Protein AF-0000000072281681 (afdb_homodimer)

Organism: Entamoeba histolytica (strain ATCC 30459 / HM-1:IMSS / ABRM) (NCBI:txid294381)

Structure (mmCIF, N/CA/C/O backbone):
data_AF-0000000072281681-model_v1
#
loop_
_entity.id
_entity.type
_entity.pdbx_description
1 polymer 'Uncharacterized protein'
#
loop_
_atom_site.group_PDB
_atom_site.id
_atom_site.type_symbol
_atom_site.label_atom_id
_atom_site.label_alt_id
_atom_site.label_comp_id
_atom_site.label_asym_id
_atom_site.label_entity_id
_atom_site.label_seq_id
_atom_site.pdbx_PDB_ins_code
_atom_site.Cartn_x
_atom_site.Cartn_y
_atom_site.Cartn_z
_atom_site.occupancy
_atom_site.B_iso_or_equiv
_atom_site.auth_seq_id
_atom_site.auth_comp_id
_atom_site.auth_asym_id
_atom_site.auth_atom_id
_atom_site.pdbx_PDB_model_num
ATOM 1 N N . MET A 1 1 ? -38.056 28.755 30.701 1 53.97 1 MET A N 1
ATOM 2 C CA . MET A 1 1 ? -36.843 28.149 30.158 1 53.97 1 MET A CA 1
ATOM 3 C C . MET A 1 1 ? -35.98 29.194 29.458 1 53.97 1 MET A C 1
ATOM 5 O O . MET A 1 1 ? -36.467 29.935 28.602 1 53.97 1 MET A O 1
ATOM 9 N N . SER A 1 2 ? -34.643 29.294 29.853 1 60.48 2 SER A N 1
ATOM 10 C CA . SER A 1 2 ? -33.781 30.3 29.242 1 60.48 2 SER A CA 1
ATOM 11 C C . SER A 1 2 ? -33.403 29.913 27.817 1 60.48 2 SER A C 1
ATOM 13 O O . SER A 1 2 ? -33.487 28.741 27.443 1 60.48 2 SER A O 1
ATOM 15 N N . PHE A 1 3 ? -32.97 30.815 26.98 1 60.77 3 PHE A N 1
ATOM 16 C CA . PHE A 1 3 ? -32.503 30.682 25.606 1 60.77 3 PHE A CA 1
ATOM 17 C C . PHE A 1 3 ? -31.383 29.653 25.512 1 60.77 3 PHE A C 1
ATOM 19 O O . PHE A 1 3 ? -31.341 28.857 24.572 1 60.77 3 PHE A O 1
ATOM 26 N N . ASN A 1 4 ? -30.466 29.586 26.37 1 61.9 4 ASN A N 1
ATOM 27 C CA . ASN A 1 4 ? -29.335 28.664 26.394 1 61.9 4 ASN A CA 1
ATOM 28 C C . ASN A 1 4 ? -29.792 27.223 26.606 1 61.9 4 ASN A C 1
ATOM 30 O O . ASN A 1 4 ? -29.256 26.3 25.989 1 61.9 4 ASN A O 1
ATOM 34 N N . GLU A 1 5 ? -30.697 27.082 27.405 1 61.03 5 GLU A N 1
ATOM 35 C CA . GLU A 1 5 ? -31.19 25.739 27.697 1 61.03 5 GLU A CA 1
ATOM 36 C C . GLU A 1 5 ? -31.884 25.13 26.482 1 61.03 5 GLU A C 1
ATOM 38 O O . GLU A 1 5 ? -31.768 23.928 26.232 1 61.03 5 GLU A O 1
ATOM 43 N N . ARG A 1 6 ? -32.44 25.981 25.774 1 68.68 6 ARG A N 1
ATOM 44 C CA . ARG A 1 6 ? -33.13 25.537 24.567 1 68.68 6 ARG A CA 1
ATOM 45 C C . ARG A 1 6 ? -32.134 25.154 23.477 1 68.68 6 ARG A C 1
ATOM 47 O O . ARG A 1 6 ? -32.337 24.17 22.761 1 68.68 6 ARG A O 1
ATOM 54 N N . SER A 1 7 ? -31.04 25.852 23.335 1 65.95 7 SER A N 1
ATOM 55 C CA . SER A 1 7 ? -30.001 25.554 22.355 1 65.95 7 SER A CA 1
ATOM 56 C C . SER A 1 7 ? -29.289 24.247 22.686 1 65.95 7 SER A C 1
ATOM 58 O O . SER A 1 7 ? -29.027 23.434 21.796 1 65.95 7 SER A O 1
ATOM 60 N N . GLU A 1 8 ? -29.011 24.042 23.873 1 62.74 8 GLU A N 1
ATOM 61 C CA . GLU A 1 8 ? -28.334 22.825 24.31 1 62.74 8 GLU A CA 1
ATOM 62 C C . GLU A 1 8 ? -29.225 21.6 24.122 1 62.74 8 GLU A C 1
ATOM 64 O O . GLU A 1 8 ? -28.743 20.526 23.758 1 62.74 8 GLU A O 1
ATOM 69 N N . LYS A 1 9 ? -30.465 21.848 24.416 1 68.47 9 LYS A N 1
ATOM 70 C CA . LYS A 1 9 ? -31.417 20.756 24.232 1 68.47 9 LYS A CA 1
ATOM 71 C C . LYS A 1 9 ? -31.559 20.394 22.756 1 68.47 9 LYS A C 1
ATOM 73 O O . LYS A 1 9 ? -31.627 19.214 22.405 1 68.47 9 LYS A O 1
ATOM 78 N N . LYS A 1 10 ? -31.551 21.273 21.887 1 70.91 10 LYS A N 1
ATOM 79 C CA . LYS A 1 10 ? -31.66 21.018 20.453 1 70.91 10 LYS A CA 1
ATOM 80 C C . LYS A 1 10 ? -30.421 20.298 19.928 1 70.91 10 LYS A C 1
ATOM 82 O O . LYS A 1 10 ? -30.529 19.384 19.107 1 70.91 10 LYS A O 1
ATOM 87 N N . GLU A 1 11 ? -29.305 20.639 20.34 1 67.68 11 GLU A N 1
ATOM 88 C CA . GLU A 1 11 ? -28.061 19.991 19.937 1 67.68 11 GLU A CA 1
ATOM 89 C C . GLU A 1 11 ? -28.011 18.544 20.419 1 67.68 11 GLU A C 1
ATOM 91 O O . GLU A 1 11 ? -27.53 17.663 19.704 1 67.68 11 GLU A O 1
ATOM 96 N N . SER A 1 12 ? -28.513 18.319 21.601 1 69.55 12 SER A N 1
ATOM 97 C CA . SER A 1 12 ? -28.557 16.967 22.147 1 69.55 12 SER A CA 1
ATOM 98 C C . SER A 1 12 ? -29.547 16.094 21.383 1 69.55 12 SER A C 1
ATOM 100 O O . SER A 1 12 ? -29.268 14.926 21.105 1 69.55 12 SER A O 1
ATOM 102 N N . GLU A 1 13 ? -30.705 16.691 21.084 1 68.13 13 GLU A N 1
ATOM 103 C CA . GLU A 1 13 ? -31.719 15.968 20.323 1 68.13 13 GLU A CA 1
ATOM 104 C C . GLU A 1 13 ? -31.225 15.643 18.916 1 68.13 13 GLU A C 1
ATOM 106 O O . GLU A 1 13 ? -31.459 14.544 18.409 1 68.13 13 GLU A O 1
ATOM 111 N N . GLU A 1 14 ? -30.612 16.553 18.386 1 67.42 14 GLU A N 1
ATOM 112 C CA . GLU A 1 14 ? -30.041 16.332 17.061 1 67.42 14 GLU A CA 1
ATOM 113 C C . GLU A 1 14 ? -28.988 15.228 17.09 1 67.42 14 GLU A C 1
ATOM 115 O O . GLU A 1 14 ? -28.928 14.396 16.183 1 67.42 14 GLU A O 1
ATOM 120 N N . LYS A 1 15 ? -28.213 15.153 18.056 1 70.89 15 LYS A N 1
ATOM 121 C CA . LYS A 1 15 ? -27.208 14.106 18.212 1 70.89 15 LYS A CA 1
ATOM 122 C C . LYS A 1 15 ? -27.862 12.748 18.452 1 70.89 15 LYS A C 1
ATOM 124 O O . LYS A 1 15 ? -27.406 11.731 17.925 1 70.89 15 LYS A O 1
ATOM 129 N N . GLU A 1 16 ? -28.842 12.804 19.263 1 68.55 16 GLU A N 1
ATOM 130 C CA . GLU A 1 16 ? -29.569 11.566 19.527 1 68.55 16 GLU A CA 1
ATOM 131 C C . GLU A 1 16 ? -30.233 11.034 18.26 1 68.55 16 GLU A C 1
ATOM 133 O O . GLU A 1 16 ? -30.246 9.825 18.02 1 68.55 16 GLU A O 1
ATOM 138 N N . ASP A 1 17 ? -30.727 11.876 17.44 1 65.53 17 ASP A N 1
ATOM 139 C CA . ASP A 1 17 ? -31.348 11.489 16.177 1 65.53 17 ASP A CA 1
ATOM 140 C C . ASP A 1 17 ? -30.321 10.879 15.225 1 65.53 17 ASP A C 1
ATOM 142 O O . ASP A 1 17 ? -30.599 9.877 14.563 1 65.53 17 ASP A O 1
ATOM 146 N N . ILE A 1 18 ? -29.282 11.392 15.252 1 68.67 18 ILE A N 1
ATOM 147 C CA . ILE A 1 18 ? -28.21 10.898 14.395 1 68.67 18 ILE A CA 1
ATOM 148 C C . ILE A 1 18 ? -27.779 9.508 14.858 1 68.67 18 ILE A C 1
ATOM 150 O O . ILE A 1 18 ? -27.565 8.613 14.037 1 68.67 18 ILE A O 1
ATOM 154 N N . ILE A 1 19 ? -27.736 9.341 16.129 1 69.35 19 ILE A N 1
ATOM 155 C CA . ILE A 1 19 ? -27.348 8.051 16.689 1 69.35 19 ILE A CA 1
ATOM 156 C C . ILE A 1 19 ? -28.41 7.005 16.36 1 69.35 19 ILE A C 1
ATOM 158 O O . ILE A 1 19 ? -28.084 5.878 15.979 1 69.35 19 ILE A O 1
ATOM 162 N N . ASN A 1 20 ? -29.68 7.364 16.488 1 69.51 20 ASN A N 1
ATOM 163 C CA . ASN A 1 20 ? -30.779 6.45 16.197 1 69.51 20 ASN A CA 1
ATOM 164 C C . ASN A 1 20 ? -30.821 6.075 14.719 1 69.51 20 ASN A C 1
ATOM 166 O O . ASN A 1 20 ? -31.067 4.918 14.374 1 69.51 20 ASN A O 1
ATOM 170 N N . GLU A 1 21 ? -30.635 7.055 13.897 1 67.38 21 GLU A N 1
ATOM 171 C CA . GLU A 1 21 ? -30.597 6.792 12.462 1 67.38 21 GLU A CA 1
ATOM 172 C C . GLU A 1 21 ? -29.464 5.833 12.106 1 67.38 21 GLU A C 1
ATOM 174 O O . GLU A 1 21 ? -29.654 4.906 11.315 1 67.38 21 GLU A O 1
ATOM 179 N N . ASN A 1 22 ? -28.427 5.935 12.758 1 74.09 22 ASN A N 1
ATOM 180 C CA . ASN A 1 22 ? -27.278 5.068 12.519 1 74.09 22 ASN A CA 1
ATOM 181 C C . ASN A 1 22 ? -27.542 3.643 12.997 1 74.09 22 ASN A C 1
ATOM 183 O O . ASN A 1 22 ? -27.098 2.681 12.369 1 74.09 22 ASN A O 1
ATOM 187 N N . LEU A 1 23 ? -28.285 3.56 14.065 1 78.02 23 LEU A N 1
ATOM 188 C CA . LEU A 1 23 ? -28.629 2.248 14.603 1 78.02 23 LEU A CA 1
ATOM 189 C C . LEU A 1 23 ? -29.576 1.507 13.664 1 78.02 23 LEU A C 1
ATOM 191 O O . LEU A 1 23 ? -29.446 0.296 13.474 1 78.02 23 LEU A O 1
ATOM 195 N N . GLN A 1 24 ? -30.426 2.289 13.151 1 82.98 24 GLN A N 1
ATOM 196 C CA . GLN A 1 24 ? -31.378 1.677 12.231 1 82.98 24 GLN A CA 1
ATOM 197 C C . GLN A 1 24 ? -30.687 1.207 10.955 1 82.98 24 GLN A C 1
ATOM 199 O O . GLN A 1 24 ? -30.963 0.113 10.459 1 82.98 24 GLN A O 1
ATOM 204 N N . GLU A 1 25 ? -29.806 2.008 10.447 1 85.37 25 GLU A N 1
ATOM 205 C CA . GLU A 1 25 ? -29.058 1.61 9.258 1 85.37 25 GLU A CA 1
ATOM 206 C C . GLU A 1 25 ? -28.223 0.361 9.523 1 85.37 25 GLU A C 1
ATOM 208 O O . GLU A 1 25 ? -28.141 -0.529 8.674 1 85.37 25 GLU A O 1
ATOM 213 N N . GLU A 1 26 ? -27.683 0.352 10.734 1 86.54 26 GLU A N 1
ATOM 214 C CA . GLU A 1 26 ? -26.867 -0.797 11.114 1 86.54 26 GLU A CA 1
ATOM 215 C C . GLU A 1 26 ? -27.708 -2.068 11.199 1 86.54 26 GLU A C 1
ATOM 217 O O . GLU A 1 26 ? -27.269 -3.138 10.773 1 86.54 26 GLU A O 1
ATOM 222 N N . GLU A 1 27 ? -28.897 -1.89 11.691 1 87.96 27 GLU A N 1
ATOM 223 C CA . GLU A 1 27 ? -29.789 -3.04 11.806 1 87.96 27 GLU A CA 1
ATOM 224 C C . GLU A 1 27 ? -30.201 -3.559 10.431 1 87.96 27 GLU A C 1
ATOM 226 O O . GLU A 1 27 ? -30.237 -4.77 10.204 1 87.96 27 GLU A O 1
ATOM 231 N N . VAL A 1 28 ? -30.538 -2.654 9.636 1 89.75 28 VAL A N 1
ATOM 232 C CA . VAL A 1 28 ? -30.934 -3.033 8.283 1 89.75 28 VAL A CA 1
ATOM 233 C C . VAL A 1 28 ? -29.77 -3.728 7.58 1 89.75 28 VAL A C 1
ATOM 235 O O . VAL A 1 28 ? -29.955 -4.763 6.936 1 89.75 28 VAL A O 1
ATOM 238 N N . TYR A 1 29 ? -28.676 -3.148 7.668 1 91.25 29 TYR A N 1
ATOM 239 C CA . TYR A 1 29 ? -27.471 -3.715 7.074 1 91.25 29 TYR A CA 1
ATOM 240 C C . TYR A 1 29 ? -27.207 -5.118 7.609 1 91.25 29 TYR A C 1
ATOM 242 O O . TYR A 1 29 ? -26.955 -6.046 6.837 1 91.25 29 TYR A O 1
ATOM 250 N N . GLN A 1 30 ? -27.287 -5.28 8.91 1 91.05 30 GLN A N 1
ATOM 251 C CA . GLN A 1 30 ? -27.028 -6.576 9.527 1 91.05 30 GLN A CA 1
ATOM 252 C C . GLN A 1 30 ? -28.056 -7.612 9.082 1 91.05 30 GLN A C 1
ATOM 254 O O . GLN A 1 30 ? -27.717 -8.777 8.863 1 91.05 30 GLN A O 1
ATOM 259 N N . LEU A 1 31 ? -29.239 -7.198 8.956 1 93.29 31 LEU A N 1
ATOM 260 C CA . LEU A 1 31 ? -30.294 -8.1 8.509 1 93.29 31 LEU A CA 1
ATOM 261 C C . LEU A 1 31 ? -30.036 -8.573 7.082 1 93.29 31 LEU A C 1
ATOM 263 O O . LEU A 1 31 ? -30.253 -9.744 6.763 1 93.29 31 LEU A O 1
ATOM 267 N N . LEU A 1 32 ? -29.614 -7.693 6.31 1 93.37 32 LEU A N 1
ATOM 268 C CA . LEU A 1 32 ? -29.301 -8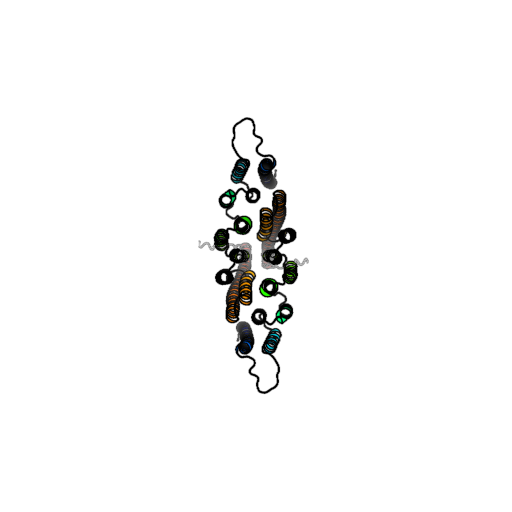.03 4.926 1 93.37 32 LEU A CA 1
ATOM 269 C C . LEU A 1 32 ? -28.184 -9.066 4.857 1 93.37 32 LEU A C 1
ATOM 271 O O . LEU A 1 32 ? -28.306 -10.069 4.151 1 93.37 32 LEU A O 1
ATOM 275 N N . ILE A 1 33 ? -27.126 -8.834 5.633 1 92.46 33 ILE A N 1
ATOM 276 C CA . ILE A 1 33 ? -25.971 -9.725 5.649 1 92.46 33 ILE A CA 1
ATOM 277 C C . ILE A 1 33 ? -26.381 -11.093 6.188 1 92.46 33 ILE A C 1
ATOM 279 O O . ILE A 1 33 ? -25.989 -12.126 5.64 1 92.46 33 ILE A O 1
ATOM 283 N N . GLU A 1 34 ? -27.228 -11.092 7.151 1 92.65 34 GLU A N 1
ATOM 284 C CA . GLU A 1 34 ? -27.667 -12.349 7.751 1 92.65 34 GLU A CA 1
ATOM 285 C C . GLU A 1 34 ? -28.551 -13.139 6.791 1 92.65 34 GLU A C 1
ATOM 287 O O . GLU A 1 34 ? -28.47 -14.368 6.733 1 92.65 34 GLU A O 1
ATOM 292 N N . ASN A 1 35 ? -29.349 -12.479 6.149 1 92.77 35 ASN A N 1
ATOM 293 C CA . ASN A 1 35 ? -30.191 -13.145 5.161 1 92.77 35 ASN A CA 1
ATOM 294 C C . ASN A 1 35 ? -29.36 -13.748 4.032 1 92.77 35 ASN A C 1
ATOM 296 O O . ASN A 1 35 ? -29.605 -14.88 3.612 1 92.77 35 ASN A O 1
ATOM 300 N N . MET A 1 36 ? -28.417 -13.039 3.515 1 93.23 36 MET A N 1
ATOM 301 C CA . MET A 1 36 ? -27.544 -13.545 2.46 1 93.23 36 MET A CA 1
ATOM 302 C C . MET A 1 36 ? -26.77 -14.769 2.935 1 93.23 36 MET A C 1
ATOM 304 O O . MET A 1 36 ? -26.677 -15.768 2.219 1 93.23 36 MET A O 1
ATOM 308 N N . LYS A 1 37 ? -26.322 -14.676 4.141 1 93.2 37 LYS A N 1
ATOM 309 C CA . LYS A 1 37 ? -25.592 -15.798 4.724 1 93.2 37 LYS A CA 1
ATOM 310 C C . LYS A 1 37 ? -26.488 -17.026 4.86 1 93.2 37 LYS A C 1
ATOM 312 O O . LYS A 1 37 ? -26.06 -18.148 4.583 1 93.2 37 LYS A O 1
ATOM 317 N N . SER A 1 38 ? -27.62 -16.783 5.295 1 92.05 38 SER A N 1
ATOM 318 C CA . SER A 1 38 ? -28.576 -17.868 5.495 1 92.05 38 SER A CA 1
ATOM 319 C C . SER A 1 38 ? -28.886 -18.58 4.183 1 92.05 38 SER A C 1
ATOM 321 O O . SER A 1 38 ? -28.981 -19.808 4.144 1 92.05 38 SER A O 1
ATOM 323 N N . ILE A 1 39 ? -29.027 -17.849 3.22 1 92.25 39 ILE A N 1
ATOM 324 C CA . ILE A 1 39 ? -29.306 -18.427 1.91 1 92.25 39 ILE A CA 1
ATOM 325 C C . ILE A 1 39 ? -28.082 -19.193 1.413 1 92.25 39 ILE A C 1
ATOM 327 O O . ILE A 1 39 ? -28.213 -20.259 0.807 1 92.25 39 ILE A O 1
ATOM 331 N N . ASP A 1 40 ? -26.898 -18.676 1.619 1 88.4 40 ASP A N 1
ATOM 332 C CA . ASP A 1 40 ? -25.651 -19.312 1.204 1 88.4 40 ASP A CA 1
ATOM 333 C C . ASP A 1 40 ? -25.469 -20.664 1.891 1 88.4 40 ASP A C 1
ATOM 335 O O . ASP A 1 40 ? -25.082 -21.644 1.251 1 88.4 40 ASP A O 1
ATOM 339 N N . ILE A 1 41 ? -25.822 -20.726 3.203 1 85.59 41 ILE A N 1
ATOM 340 C CA . ILE A 1 41 ? -25.593 -21.925 4.002 1 85.59 41 ILE A CA 1
ATOM 341 C C . ILE A 1 41 ? -26.727 -22.922 3.773 1 85.59 41 ILE A C 1
ATOM 343 O O . ILE A 1 41 ? -26.482 -24.114 3.574 1 85.59 41 ILE A O 1
ATOM 347 N N . ASN A 1 42 ? -27.966 -22.452 3.78 1 84.49 42 ASN A N 1
ATOM 348 C CA . ASN A 1 42 ? -29.123 -23.34 3.826 1 84.49 42 ASN A CA 1
ATOM 349 C C . ASN A 1 42 ? -29.823 -23.42 2.473 1 84.49 42 ASN A C 1
ATOM 351 O O . ASN A 1 42 ? -30.676 -24.284 2.26 1 84.49 42 ASN A O 1
ATOM 355 N N . GLY A 1 43 ? -29.463 -22.703 1.549 1 82.71 43 GLY A N 1
ATOM 356 C CA . GLY A 1 43 ? -30.247 -22.599 0.328 1 82.71 43 GLY A CA 1
ATOM 357 C C . GLY A 1 43 ? -31.523 -21.798 0.504 1 82.71 43 GLY A C 1
ATOM 358 O O . GLY A 1 43 ? -31.737 -21.183 1.551 1 82.71 43 GLY A O 1
ATOM 359 N N . ILE A 1 44 ? -32.191 -21.63 -0.572 1 75.1 44 ILE A N 1
ATOM 360 C CA . ILE A 1 44 ? -33.424 -20.851 -0.529 1 75.1 44 ILE A CA 1
ATOM 361 C C . ILE A 1 44 ? -34.555 -21.708 0.034 1 75.1 44 ILE A C 1
ATOM 363 O O . ILE A 1 44 ? -34.764 -22.841 -0.406 1 75.1 44 ILE A O 1
ATOM 367 N N . GLU A 1 45 ? -35.098 -21.578 1.188 1 66.24 45 GLU A N 1
ATOM 368 C CA . GLU A 1 45 ? -36.258 -22.305 1.694 1 66.24 45 GLU A CA 1
ATOM 369 C C . GLU A 1 45 ? -37.491 -22.043 0.835 1 66.24 45 GLU A C 1
ATOM 371 O O . GLU A 1 45 ? -37.842 -20.89 0.578 1 66.24 45 GLU A O 1
ATOM 376 N N . GLN A 1 46 ? -37.613 -22.709 -0.282 1 56.39 46 GLN A N 1
ATOM 377 C CA . GLN A 1 46 ? -38.733 -22.5 -1.194 1 56.39 46 GLN A CA 1
ATOM 378 C C . GLN A 1 46 ? -40.065 -22.773 -0.502 1 56.39 46 GLN A C 1
ATOM 380 O O . GLN A 1 46 ? -40.246 -23.825 0.115 1 56.39 46 GLN A O 1
ATOM 385 N N . GLU A 1 47 ? -40.633 -21.879 0.058 1 46.07 47 GLU A N 1
ATOM 386 C CA . GLU A 1 47 ? -42.045 -22.251 0.076 1 46.07 47 GLU A CA 1
ATOM 387 C C . GLU A 1 47 ? -42.501 -22.752 -1.291 1 46.07 47 GLU A C 1
ATOM 389 O O . GLU A 1 47 ? -41.87 -22.458 -2.308 1 46.07 47 GLU A O 1
ATOM 394 N N . GLU A 1 48 ? -43.648 -23.618 -1.329 1 44.62 48 GLU A N 1
ATOM 395 C CA . GLU A 1 48 ? -44.28 -24.247 -2.484 1 44.62 48 GLU A CA 1
ATOM 396 C C . GLU A 1 48 ? -44.209 -23.344 -3.712 1 44.62 48 GLU A C 1
ATOM 398 O O . GLU A 1 48 ? -44.711 -23.699 -4.781 1 44.62 48 GLU A O 1
ATOM 403 N N . THR A 1 49 ? -44.159 -21.982 -3.588 1 41.24 49 THR A N 1
ATOM 404 C CA . THR A 1 49 ? -44.343 -21.278 -4.852 1 41.24 49 THR A CA 1
ATOM 405 C C . THR A 1 49 ? -43.066 -21.323 -5.686 1 41.24 49 THR A C 1
ATOM 407 O O . THR A 1 49 ? -41.96 -21.298 -5.141 1 41.24 49 THR A O 1
ATOM 410 N N . ILE A 1 50 ? -43.096 -21.521 -7.054 1 44.8 50 ILE A N 1
ATOM 411 C CA . ILE A 1 50 ? -42.285 -21.752 -8.244 1 44.8 50 ILE A CA 1
ATOM 412 C C . ILE A 1 50 ? -41.102 -20.787 -8.259 1 44.8 50 ILE A C 1
ATOM 414 O O . ILE A 1 50 ? -40.657 -20.357 -9.325 1 44.8 50 ILE A O 1
ATOM 418 N N . SER A 1 51 ? -40.83 -20.1 -7.244 1 51.69 51 SER A N 1
ATOM 419 C CA . SER A 1 51 ? -39.82 -19.141 -7.68 1 51.69 51 SER A CA 1
ATOM 420 C C . SER A 1 51 ? -38.48 -19.824 -7.929 1 51.69 51 SER A C 1
ATOM 422 O O . SER A 1 51 ? -37.96 -20.52 -7.055 1 51.69 51 SER A O 1
ATOM 424 N N . SER A 1 52 ? -38.174 -20.229 -9.196 1 65.56 52 SER A N 1
ATOM 425 C CA . SER A 1 52 ? -37.039 -20.842 -9.878 1 65.56 52 SER A CA 1
ATOM 426 C C . SER A 1 52 ? -35.75 -20.075 -9.606 1 65.56 52 SER A C 1
ATOM 428 O O . SER A 1 52 ? -34.747 -20.27 -10.296 1 65.56 52 SER A O 1
ATOM 430 N N . GLN A 1 53 ? -35.705 -19.286 -8.501 1 80.72 53 GLN A N 1
ATOM 431 C CA . GLN A 1 53 ? -34.475 -18.518 -8.331 1 80.72 53 GLN A CA 1
ATOM 432 C C . GLN A 1 53 ? -33.402 -19.348 -7.632 1 80.72 53 GLN A C 1
ATOM 434 O O . GLN A 1 53 ? -33.689 -20.057 -6.666 1 80.72 53 GLN A O 1
ATOM 439 N N . THR A 1 54 ? -32.274 -19.382 -8.154 1 90.14 54 THR A N 1
ATOM 440 C CA . THR A 1 54 ? -31.129 -20.038 -7.533 1 90.14 54 THR A CA 1
ATOM 441 C C . THR A 1 54 ? -30.62 -19.227 -6.345 1 90.14 54 THR A C 1
ATOM 443 O O . THR A 1 54 ? -30.913 -18.035 -6.228 1 90.14 54 THR A O 1
ATOM 446 N N . PRO A 1 55 ? -29.937 -19.85 -5.39 1 92.89 55 PRO A N 1
ATOM 447 C CA . PRO A 1 55 ? -29.342 -19.109 -4.276 1 92.89 55 PRO A CA 1
ATOM 448 C C . PRO A 1 55 ? -28.513 -17.912 -4.738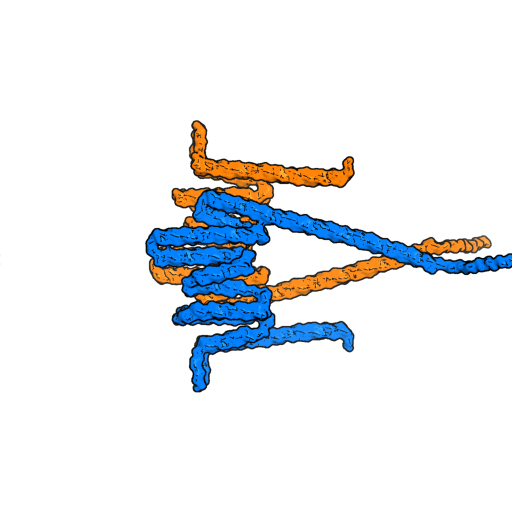 1 92.89 55 PRO A C 1
ATOM 450 O O . PRO A 1 55 ? -28.579 -16.84 -4.132 1 92.89 55 PRO A O 1
ATOM 453 N N . LYS A 1 56 ? -27.828 -18.053 -5.784 1 94.75 56 LYS A N 1
ATOM 454 C CA . LYS A 1 56 ? -27.017 -16.963 -6.319 1 94.75 56 LYS A CA 1
ATOM 455 C C . LYS A 1 56 ? -27.889 -15.778 -6.727 1 94.75 56 LYS A C 1
ATOM 457 O O . LYS A 1 56 ? -27.556 -14.627 -6.439 1 94.75 56 LYS A O 1
ATOM 462 N N . GLU A 1 57 ? -29.006 -16.062 -7.341 1 93.89 57 GLU A N 1
ATOM 463 C CA . GLU A 1 57 ? -29.928 -15.012 -7.764 1 93.89 57 GLU A CA 1
ATOM 464 C C . GLU A 1 57 ? -30.562 -14.318 -6.562 1 93.89 57 GLU A C 1
ATOM 466 O O . GLU A 1 57 ? -30.718 -13.095 -6.556 1 93.89 57 GLU A O 1
ATOM 471 N N . ALA A 1 58 ? -30.914 -15.057 -5.628 1 93.74 58 ALA A N 1
ATOM 472 C CA . ALA A 1 58 ? -31.526 -14.496 -4.426 1 93.74 58 ALA A CA 1
ATOM 473 C C . ALA A 1 58 ? -30.546 -13.595 -3.681 1 93.74 58 ALA A C 1
ATOM 475 O O . ALA A 1 58 ? -30.922 -12.527 -3.193 1 93.74 58 ALA A O 1
ATOM 476 N N . ILE A 1 59 ? -29.368 -14.086 -3.512 1 95.51 59 ILE A N 1
ATOM 477 C CA . ILE A 1 59 ? -28.343 -13.318 -2.813 1 95.51 59 ILE A CA 1
ATOM 478 C C . ILE A 1 59 ? -28.017 -12.053 -3.604 1 95.51 59 ILE A C 1
ATOM 480 O O . ILE A 1 59 ? -27.825 -10.982 -3.023 1 95.51 59 ILE A O 1
ATOM 484 N N . TYR A 1 60 ? -27.991 -12.149 -4.973 1 96.04 60 TYR A N 1
ATOM 485 C CA . TYR A 1 60 ? -27.785 -10.975 -5.815 1 96.04 60 TYR A CA 1
ATOM 486 C C . TYR A 1 60 ? -28.878 -9.939 -5.582 1 96.04 60 TYR A C 1
ATOM 488 O O . TYR A 1 60 ? -28.596 -8.742 -5.485 1 96.04 60 TYR A O 1
ATOM 496 N N . SER A 1 61 ? -30.095 -10.416 -5.438 1 94.99 61 SER A N 1
ATOM 497 C CA . SER A 1 61 ? -31.223 -9.517 -5.219 1 94.99 61 SER A CA 1
ATOM 498 C C . SER A 1 61 ? -31.082 -8.762 -3.901 1 94.99 61 SER A C 1
ATOM 500 O O . SER A 1 61 ? -31.339 -7.558 -3.839 1 94.99 61 SER A O 1
ATOM 502 N N . LEU A 1 62 ? -30.657 -9.431 -2.991 1 95.84 62 LEU A N 1
ATOM 503 C CA . LEU A 1 62 ? -30.456 -8.803 -1.69 1 95.84 62 LEU A CA 1
ATOM 504 C C . LEU A 1 62 ? -29.291 -7.82 -1.735 1 95.84 62 LEU A C 1
ATOM 506 O O . LEU A 1 62 ? -29.367 -6.734 -1.156 1 95.84 62 LEU A O 1
ATOM 510 N N . PHE A 1 63 ? -28.252 -8.237 -2.326 1 96.81 63 PHE A N 1
ATOM 511 C CA . PHE A 1 63 ? -27.107 -7.351 -2.502 1 96.81 63 PHE A CA 1
ATOM 512 C C . PHE A 1 63 ? -27.519 -6.07 -3.219 1 96.81 63 PHE A C 1
ATOM 514 O O . PHE A 1 63 ? -27.199 -4.969 -2.767 1 96.81 63 PHE A O 1
ATOM 521 N N . TYR A 1 64 ? -28.244 -6.231 -4.349 1 96.67 64 TYR A N 1
ATOM 522 C CA . TYR A 1 64 ? -28.686 -5.094 -5.148 1 96.67 64 TYR A CA 1
ATOM 523 C C . TYR A 1 64 ? -29.606 -4.185 -4.342 1 96.67 64 TYR A C 1
ATOM 525 O O . TYR A 1 64 ? -29.49 -2.959 -4.407 1 96.67 64 TYR A O 1
ATOM 533 N N . GLU A 1 65 ? -30.493 -4.794 -3.551 1 94.83 65 GLU A N 1
ATOM 534 C CA . GLU A 1 65 ? -31.372 -4.025 -2.675 1 94.83 65 GLU A CA 1
ATOM 535 C C . GLU A 1 65 ? -30.57 -3.237 -1.643 1 94.83 65 GLU A C 1
ATOM 537 O O . GLU A 1 65 ? -30.842 -2.059 -1.406 1 94.83 65 GLU A O 1
ATOM 542 N N . GLY A 1 66 ? -29.584 -3.905 -1.087 1 95.55 66 GLY A N 1
ATOM 543 C CA . GLY A 1 66 ? -28.731 -3.237 -0.116 1 95.55 66 GLY A CA 1
ATOM 544 C C . GLY A 1 66 ? -27.952 -2.076 -0.705 1 95.55 66 GLY A C 1
ATOM 545 O O . GLY A 1 66 ? -27.771 -1.048 -0.05 1 95.55 66 GLY A O 1
ATOM 546 N N . MET A 1 67 ? -27.503 -2.199 -1.928 1 95.68 67 MET A N 1
ATOM 547 C CA . MET A 1 67 ? -26.717 -1.167 -2.597 1 95.68 67 MET A CA 1
ATOM 548 C C . MET A 1 67 ? -27.595 0.015 -2.994 1 95.68 67 MET A C 1
ATOM 550 O O . MET A 1 67 ? -27.09 1.101 -3.281 1 95.68 67 MET A O 1
ATOM 554 N N . ASN A 1 68 ? -28.891 -0.194 -2.965 1 93.56 68 ASN A N 1
ATOM 555 C CA . ASN A 1 68 ? -29.815 0.868 -3.349 1 93.56 68 ASN A CA 1
ATOM 556 C C . ASN A 1 68 ? -30.345 1.617 -2.129 1 93.56 68 ASN A C 1
ATOM 558 O O . ASN A 1 68 ? -31.068 2.605 -2.268 1 93.56 68 ASN A O 1
ATOM 562 N N . ILE A 1 69 ? -29.966 1.147 -1.02 1 92.69 69 ILE A N 1
ATOM 563 C CA . ILE A 1 69 ? -30.28 1.881 0.201 1 92.69 69 ILE A CA 1
ATOM 564 C C . ILE A 1 69 ? -29.295 3.035 0.376 1 92.69 69 ILE A C 1
ATOM 566 O O . ILE A 1 69 ? -28.097 2.881 0.126 1 92.69 69 ILE A O 1
ATOM 570 N N . GLU A 1 70 ? -29.807 4.172 0.748 1 90.39 70 GLU A N 1
ATOM 571 C CA . GLU A 1 70 ? -28.933 5.319 0.978 1 90.39 70 GLU A CA 1
ATOM 572 C C . GLU A 1 70 ? -28.463 5.372 2.428 1 90.39 70 GLU A C 1
ATOM 574 O O . GLU A 1 70 ? -29.143 5.938 3.287 1 90.39 70 GLU A O 1
ATOM 579 N N . TYR A 1 71 ? -27.239 4.828 2.629 1 91.02 71 TYR A N 1
ATOM 580 C CA . TYR A 1 71 ? -26.637 4.815 3.957 1 91.02 71 TYR A CA 1
ATOM 581 C C . TYR A 1 71 ? -25.894 6.117 4.232 1 91.02 71 TYR A C 1
ATOM 583 O O . TYR A 1 71 ? -25.422 6.778 3.303 1 91.02 71 TYR A O 1
ATOM 591 N N . SER A 1 72 ? -25.826 6.437 5.492 1 89.59 72 SER A N 1
ATOM 592 C CA . SER A 1 72 ? -25.075 7.616 5.908 1 89.59 72 SER A CA 1
ATOM 593 C C . SER A 1 72 ? -23.576 7.334 5.942 1 89.59 72 SER A C 1
ATOM 595 O O . SER A 1 72 ? -22.765 8.261 5.963 1 89.59 72 SER A O 1
ATOM 597 N N . LYS A 1 73 ? -23.244 6.093 5.932 1 90.04 73 LYS A N 1
ATOM 598 C CA . LYS A 1 73 ? -21.837 5.71 5.993 1 90.04 73 LYS A CA 1
ATOM 599 C C . LYS A 1 73 ? -21.443 4.868 4.783 1 90.04 73 LYS A C 1
ATOM 601 O O . LYS A 1 73 ? -22.125 3.898 4.446 1 90.04 73 LYS A O 1
ATOM 606 N N . ALA A 1 74 ? -20.325 5.187 4.165 1 91.76 74 ALA A N 1
ATOM 607 C CA . ALA A 1 74 ? -19.84 4.468 2.99 1 91.76 74 ALA A CA 1
ATOM 608 C C . ALA A 1 74 ? -19.45 3.036 3.345 1 91.76 74 ALA A C 1
ATOM 610 O O . ALA A 1 74 ? -19.471 2.15 2.488 1 91.76 74 ALA A O 1
ATOM 611 N N . GLU A 1 75 ? -19.11 2.802 4.652 1 91.39 75 GLU A N 1
ATOM 612 C CA . GLU A 1 75 ? -18.64 1.507 5.135 1 91.39 75 GLU A CA 1
ATOM 613 C C . GLU A 1 75 ? -19.642 0.402 4.811 1 91.39 75 GLU A C 1
ATOM 615 O O . GLU A 1 75 ? -19.251 -0.732 4.522 1 91.39 75 GLU A O 1
ATOM 620 N N . TYR A 1 76 ? -20.859 0.691 4.846 1 93.69 76 TYR A N 1
ATOM 621 C CA . TYR A 1 76 ? -21.887 -0.311 4.588 1 93.69 76 TYR A CA 1
ATOM 622 C C . TYR A 1 76 ? -21.836 -0.786 3.141 1 93.69 76 TYR A C 1
ATOM 624 O O . TYR A 1 76 ? -22.003 -1.976 2.865 1 93.69 76 TYR A O 1
ATOM 632 N N . TYR A 1 77 ? -21.619 0.154 2.231 1 95.25 77 TYR A N 1
ATOM 633 C CA . TYR A 1 77 ? -21.483 -0.218 0.827 1 95.25 77 TYR A CA 1
ATOM 634 C C . TYR A 1 77 ? -20.266 -1.111 0.615 1 95.25 77 TYR A C 1
ATOM 636 O O . TYR A 1 77 ? -20.347 -2.129 -0.076 1 95.25 77 TYR A O 1
ATOM 644 N N . PHE A 1 78 ? -19.141 -0.726 1.269 1 95.32 78 PHE A N 1
ATOM 645 C CA . PHE A 1 78 ? -17.907 -1.49 1.127 1 95.32 78 PHE A CA 1
ATOM 646 C C . PHE A 1 78 ? -18.061 -2.884 1.723 1 95.32 78 PHE A C 1
ATOM 648 O O . PHE A 1 78 ? -17.648 -3.874 1.116 1 95.32 78 PHE A O 1
ATOM 655 N N . ASN A 1 79 ? -18.675 -2.947 2.854 1 94.89 79 ASN A N 1
ATOM 656 C CA . ASN A 1 79 ? -18.84 -4.229 3.53 1 94.89 79 ASN A CA 1
ATOM 657 C C . ASN A 1 79 ? -19.742 -5.169 2.736 1 94.89 79 ASN A C 1
ATOM 659 O O . ASN A 1 79 ? -19.449 -6.36 2.611 1 94.89 79 ASN A O 1
ATOM 663 N N . LEU A 1 80 ? -20.817 -4.62 2.264 1 95.93 80 LEU A N 1
ATOM 664 C CA . LEU A 1 80 ? -21.728 -5.408 1.441 1 95.93 80 LEU A CA 1
ATOM 665 C C . LEU A 1 80 ? -21.024 -5.917 0.187 1 95.93 80 LEU A C 1
ATOM 667 O O . LEU A 1 80 ? -21.142 -7.094 -0.161 1 95.93 80 LEU A O 1
ATOM 671 N N . THR A 1 81 ? -20.316 -5.024 -0.444 1 97.25 81 THR A N 1
ATOM 672 C CA . THR A 1 81 ? -19.583 -5.364 -1.658 1 97.25 81 THR A CA 1
ATOM 673 C C . THR A 1 81 ? -18.527 -6.427 -1.373 1 97.25 81 THR A C 1
ATOM 675 O O . THR A 1 81 ? -18.399 -7.4 -2.12 1 97.25 81 THR A O 1
ATOM 678 N N . ASP A 1 82 ? -17.804 -6.248 -0.235 1 96.99 82 ASP A N 1
ATOM 679 C CA . ASP A 1 82 ? -16.734 -7.174 0.121 1 96.99 82 ASP A CA 1
ATOM 680 C C . ASP A 1 82 ? -17.288 -8.567 0.413 1 96.99 82 ASP A C 1
ATOM 682 O O . ASP A 1 82 ? -16.707 -9.572 -0.003 1 96.99 82 ASP A O 1
ATOM 686 N N . TRP A 1 83 ? -18.315 -8.572 1.047 1 96.65 83 TRP A N 1
ATOM 687 C CA . TRP A 1 83 ? -18.933 -9.862 1.334 1 96.65 83 TRP A CA 1
ATOM 688 C C . TRP A 1 83 ? -19.358 -10.561 0.047 1 96.65 83 TRP A C 1
ATOM 690 O O . TRP A 1 83 ? -19.099 -11.753 -0.134 1 96.65 83 TRP A O 1
ATOM 700 N N . TYR A 1 84 ? -20.036 -9.844 -0.737 1 97.35 84 TYR A N 1
ATOM 701 C CA . TYR A 1 84 ? -20.566 -10.431 -1.962 1 97.35 84 TYR A CA 1
ATOM 702 C C . TYR A 1 84 ? -19.439 -10.882 -2.883 1 97.35 84 TYR A C 1
ATOM 704 O O . TYR A 1 84 ? -19.539 -11.926 -3.532 1 97.35 84 TYR A O 1
ATOM 712 N N . ILE A 1 85 ? -18.369 -10.096 -3.035 1 97.72 85 ILE A N 1
ATOM 713 C CA . ILE A 1 85 ? -17.207 -10.489 -3.826 1 97.72 85 ILE A CA 1
ATOM 714 C C . ILE A 1 85 ? -16.638 -11.8 -3.291 1 97.72 85 ILE A C 1
ATOM 716 O O . ILE A 1 85 ? -16.311 -12.704 -4.064 1 97.72 85 ILE A O 1
ATOM 720 N N . GLY A 1 86 ? -16.549 -11.89 -1.891 1 97.08 86 GLY A N 1
ATOM 721 C CA . GLY A 1 86 ? -16.084 -13.132 -1.294 1 97.08 86 GLY A CA 1
ATOM 722 C C . GLY A 1 86 ? -16.939 -14.329 -1.663 1 97.08 86 GLY A C 1
ATOM 723 O O . GLY A 1 86 ? -16.416 -15.403 -1.965 1 97.08 86 GLY A O 1
ATOM 724 N N . TYR A 1 87 ? -18.249 -14.086 -1.699 1 96.69 87 TYR A N 1
ATOM 725 C CA . TYR A 1 87 ? -19.206 -15.125 -2.064 1 96.69 87 TYR A CA 1
ATOM 726 C C . TYR A 1 87 ? -19.009 -15.565 -3.509 1 96.69 87 TYR A C 1
ATOM 728 O O . TYR A 1 87 ? -18.954 -16.762 -3.799 1 96.69 87 TYR A O 1
ATOM 736 N N . LEU A 1 88 ? -18.85 -14.633 -4.394 1 97.55 88 LEU A N 1
ATOM 737 C CA . LEU A 1 88 ? -18.688 -14.929 -5.813 1 97.55 88 LEU A CA 1
ATOM 738 C C . LEU A 1 88 ? -17.378 -15.668 -6.068 1 97.55 88 LEU A C 1
ATOM 740 O O . LEU A 1 88 ? -17.33 -16.591 -6.883 1 97.55 88 LEU A O 1
ATOM 744 N N . ILE A 1 89 ? -16.294 -15.28 -5.343 1 97.39 89 ILE A N 1
ATOM 745 C CA . ILE A 1 89 ? -15.002 -15.931 -5.523 1 97.39 89 ILE A CA 1
ATOM 746 C C . ILE A 1 89 ? -15.089 -17.386 -5.065 1 97.39 89 ILE A C 1
ATOM 748 O O . ILE A 1 89 ? -14.518 -18.277 -5.697 1 97.39 89 ILE A O 1
ATOM 752 N N . GLN A 1 90 ? -15.868 -17.613 -4.046 1 96.23 90 GLN A N 1
ATOM 753 C CA . GLN A 1 90 ? -16.068 -18.983 -3.586 1 96.23 90 GLN A CA 1
ATOM 754 C C . GLN A 1 90 ? -16.818 -19.809 -4.628 1 96.23 90 GLN A C 1
ATOM 756 O O . GLN A 1 90 ? -16.496 -20.977 -4.851 1 96.23 90 GLN A O 1
ATOM 761 N N . LEU A 1 91 ? -17.866 -19.237 -5.225 1 96.25 91 LEU A N 1
ATOM 762 C CA . LEU A 1 91 ? -18.6 -19.925 -6.282 1 96.25 91 LEU A CA 1
ATOM 763 C C . LEU A 1 91 ? -17.681 -20.265 -7.45 1 96.25 91 LEU A C 1
ATOM 765 O O . LEU A 1 91 ? -17.77 -21.355 -8.019 1 96.25 91 LEU A O 1
ATOM 769 N N . TYR A 1 92 ? -16.813 -19.317 -7.796 1 96.78 92 TYR A N 1
ATOM 770 C CA . TYR A 1 92 ? -15.868 -19.54 -8.885 1 96.78 92 TYR A CA 1
ATOM 771 C C . TYR A 1 92 ? -14.937 -20.705 -8.569 1 96.78 92 TYR A C 1
ATOM 773 O O . TYR A 1 92 ? -14.697 -21.564 -9.421 1 96.78 92 TYR A O 1
ATOM 781 N N . LYS A 1 93 ? -14.382 -20.739 -7.373 1 94.6 93 LYS A N 1
ATOM 782 C CA . LYS A 1 93 ? -13.484 -21.807 -6.945 1 94.6 93 LYS A CA 1
ATOM 783 C C . LYS A 1 93 ? -14.19 -23.16 -6.961 1 94.6 93 LYS A C 1
ATOM 785 O O . LYS A 1 93 ? -13.554 -24.196 -7.162 1 94.6 93 LYS A O 1
ATOM 790 N N . ASN A 1 94 ? -15.494 -23.104 -6.781 1 94.4 94 ASN A N 1
ATOM 791 C CA . ASN A 1 94 ? -16.291 -24.325 -6.786 1 94.4 94 ASN A CA 1
ATOM 792 C C . ASN A 1 94 ? -16.731 -24.703 -8.197 1 94.4 94 ASN A C 1
ATOM 794 O O . ASN A 1 94 ? -17.502 -25.646 -8.381 1 94.4 94 ASN A O 1
ATOM 798 N N . GLY A 1 95 ? -16.402 -23.902 -9.258 1 95.23 95 GLY A N 1
ATOM 799 C CA . GLY A 1 95 ? -16.586 -24.376 -10.62 1 95.23 95 GLY A CA 1
ATOM 800 C C . GLY A 1 95 ? -17.448 -23.454 -11.462 1 95.23 95 GLY A C 1
ATOM 801 O O . GLY A 1 95 ? -17.611 -23.674 -12.664 1 95.23 95 GLY A O 1
ATOM 802 N N . ASP A 1 96 ? -18.083 -22.354 -10.917 1 95.6 96 ASP A N 1
ATOM 803 C CA . ASP A 1 96 ? -18.917 -21.436 -11.687 1 95.6 96 ASP A CA 1
ATOM 804 C C . ASP A 1 96 ? -18.062 -20.452 -12.481 1 95.6 96 ASP A C 1
ATOM 806 O O . ASP A 1 96 ? -17.735 -19.369 -11.991 1 95.6 96 ASP A O 1
ATOM 810 N N . LYS A 1 97 ? -17.828 -20.694 -13.701 1 95.84 97 LYS A N 1
ATOM 811 C CA . LYS A 1 97 ? -16.917 -19.92 -14.539 1 95.84 97 LYS A CA 1
ATOM 812 C C . LYS A 1 97 ? -17.572 -18.626 -15.014 1 95.84 97 LYS A C 1
ATOM 814 O O . LYS A 1 97 ? -16.89 -17.719 -15.494 1 95.84 97 LYS A O 1
ATOM 819 N N . SER A 1 98 ? -18.908 -18.571 -14.775 1 95.1 98 SER A N 1
ATOM 820 C CA . SER A 1 98 ? -19.601 -17.353 -15.183 1 95.1 98 SER A CA 1
ATOM 821 C C . SER A 1 98 ? -19.157 -16.158 -14.345 1 95.1 98 SER A C 1
ATOM 823 O O . SER A 1 98 ? -19.302 -15.009 -14.768 1 95.1 98 SER A O 1
ATOM 825 N N . ILE A 1 99 ? -18.507 -16.435 -13.249 1 96.85 99 ILE A N 1
ATOM 826 C CA . ILE A 1 99 ? -18.109 -15.4 -12.302 1 96.85 99 ILE A CA 1
ATOM 827 C C . ILE A 1 99 ? -17.019 -14.526 -12.92 1 96.85 99 ILE A C 1
ATOM 829 O O . ILE A 1 99 ? -16.894 -13.347 -12.581 1 96.85 99 ILE A O 1
ATOM 833 N N . GLU A 1 100 ? -16.331 -15.02 -13.826 1 95.4 100 GLU A N 1
ATOM 834 C CA . GLU A 1 100 ? -15.259 -14.277 -14.484 1 95.4 100 GLU A CA 1
ATOM 835 C C . GLU A 1 100 ? -15.797 -13.027 -15.173 1 95.4 100 GLU A C 1
ATOM 837 O O . GLU A 1 100 ? -15.117 -12 -15.226 1 95.4 100 GLU A O 1
ATOM 842 N N . ASN A 1 101 ? -16.996 -13.133 -15.677 1 95.4 101 ASN A N 1
ATOM 843 C CA . ASN A 1 101 ? -17.604 -12.014 -16.389 1 95.4 101 ASN A CA 1
ATOM 844 C C . ASN A 1 101 ? -18.535 -11.213 -15.483 1 95.4 101 ASN A C 1
ATOM 846 O O . ASN A 1 101 ? -18.797 -10.036 -15.74 1 95.4 101 ASN A O 1
ATOM 850 N N . GLU A 1 102 ? -19.024 -11.825 -14.463 1 96.47 102 GLU A N 1
ATOM 851 C CA . GLU A 1 102 ? -19.999 -11.194 -13.579 1 96.47 102 GLU A CA 1
ATOM 852 C C . GLU A 1 102 ? -19.314 -10.297 -12.552 1 96.47 102 GLU A C 1
ATOM 854 O O . GLU A 1 102 ? -19.788 -9.194 -12.27 1 96.47 102 GLU A O 1
ATOM 859 N N . LEU A 1 103 ? -18.226 -10.746 -11.987 1 97.02 103 LEU A N 1
ATOM 860 C CA . LEU A 1 103 ? -17.573 -10.075 -10.868 1 97.02 103 LEU A CA 1
ATOM 861 C C . LEU A 1 103 ? -17.095 -8.684 -11.273 1 97.02 103 LEU A C 1
ATOM 863 O O . LEU A 1 103 ? -17.315 -7.712 -10.546 1 97.02 103 LEU A O 1
ATOM 867 N N . PRO A 1 104 ? -16.472 -8.524 -12.452 1 95.03 104 PRO A N 1
ATOM 868 C CA . PRO A 1 104 ? -16.093 -7.176 -12.882 1 95.03 104 PRO A CA 1
ATOM 869 C C . PRO A 1 104 ? -17.287 -6.228 -12.972 1 95.03 104 PRO A C 1
ATOM 871 O O . PRO A 1 104 ? -17.169 -5.047 -12.636 1 95.03 104 PRO A O 1
ATOM 874 N N . VAL A 1 105 ? -18.438 -6.707 -13.377 1 95.98 105 VAL A N 1
ATOM 875 C CA . VAL A 1 105 ? -19.652 -5.904 -13.489 1 95.98 105 VAL A CA 1
ATOM 876 C C . VAL A 1 105 ? -20.113 -5.469 -12.1 1 95.98 105 VAL A C 1
ATOM 878 O O . VAL A 1 105 ? -20.509 -4.317 -11.903 1 95.98 105 VAL A O 1
ATOM 881 N N . ILE A 1 106 ? -19.989 -6.383 -11.216 1 96.89 106 ILE A N 1
ATOM 882 C CA . ILE A 1 106 ? -20.402 -6.118 -9.842 1 96.89 106 ILE A CA 1
ATOM 883 C C . ILE A 1 106 ? -19.495 -5.055 -9.226 1 96.89 106 ILE A C 1
ATOM 885 O O . ILE A 1 106 ? -19.97 -4.141 -8.548 1 96.89 106 ILE A O 1
ATOM 889 N N . ILE A 1 107 ? -18.231 -5.188 -9.366 1 96.61 107 ILE A N 1
ATOM 890 C CA . ILE A 1 107 ? -17.279 -4.234 -8.809 1 96.61 107 ILE A CA 1
ATOM 891 C C . ILE A 1 107 ? -17.507 -2.857 -9.428 1 96.61 107 ILE A C 1
ATOM 893 O O . ILE A 1 107 ? -17.55 -1.85 -8.717 1 96.61 107 ILE A O 1
ATOM 897 N N . SER A 1 108 ? -17.683 -2.789 -10.748 1 94.78 108 SER A N 1
ATOM 898 C CA . SER A 1 108 ? -17.944 -1.533 -11.444 1 94.78 108 SER A CA 1
ATOM 899 C C . SER A 1 108 ? -19.225 -0.877 -10.938 1 94.78 108 SER A C 1
ATOM 901 O O . SER A 1 108 ? -19.263 0.336 -10.722 1 94.78 108 SER A O 1
ATOM 903 N N . PHE A 1 109 ? -20.257 -1.689 -10.78 1 97.25 109 PHE A N 1
ATOM 904 C CA . PHE A 1 109 ? -21.526 -1.2 -10.254 1 97.25 109 PHE A CA 1
ATOM 905 C C . PHE A 1 109 ? -21.344 -0.616 -8.858 1 97.25 109 PHE A C 1
ATOM 907 O O . PHE A 1 109 ? -21.856 0.466 -8.56 1 97.25 109 PHE A O 1
ATOM 914 N N . SER A 1 110 ? -20.609 -1.323 -8.031 1 96.44 110 SER A N 1
ATOM 915 C CA . SER A 1 110 ? -20.383 -0.878 -6.66 1 96.44 110 SER A CA 1
ATOM 916 C C . SER A 1 110 ? -19.597 0.429 -6.625 1 96.44 110 SER A C 1
ATOM 918 O O . SER A 1 110 ? -19.913 1.328 -5.844 1 96.44 110 SER A O 1
ATOM 920 N N . ILE A 1 111 ? -18.598 0.492 -7.454 1 95.39 111 ILE A N 1
ATOM 921 C CA . ILE A 1 111 ? -17.793 1.706 -7.534 1 95.39 111 ILE A CA 1
ATOM 922 C C . ILE A 1 111 ? -18.675 2.884 -7.941 1 95.39 111 ILE A C 1
ATOM 924 O O . ILE A 1 111 ? -18.616 3.952 -7.328 1 95.39 111 ILE A O 1
ATOM 928 N N . GLN A 1 112 ? -19.51 2.678 -8.923 1 95.15 112 GLN A N 1
ATOM 929 C CA . GLN A 1 112 ? -20.408 3.725 -9.399 1 95.15 112 GLN A CA 1
ATOM 930 C C . GLN A 1 112 ? -21.386 4.148 -8.307 1 95.15 112 GLN A C 1
ATOM 932 O O . GLN A 1 112 ? -21.575 5.342 -8.063 1 95.15 112 GLN A O 1
ATOM 937 N N . ARG A 1 113 ? -21.919 3.228 -7.663 1 96.11 113 ARG A N 1
ATOM 938 C CA . ARG A 1 113 ? -22.908 3.511 -6.628 1 96.11 113 ARG A CA 1
ATOM 939 C C . ARG A 1 113 ? -22.28 4.273 -5.465 1 96.11 113 ARG A C 1
ATOM 941 O O . ARG A 1 113 ? -22.848 5.254 -4.98 1 96.11 113 ARG A O 1
ATOM 948 N N . ILE A 1 114 ? -21.171 3.805 -5.01 1 94.93 114 ILE A N 1
ATOM 949 C CA . ILE A 1 114 ? -20.488 4.46 -3.899 1 94.93 114 ILE A CA 1
ATOM 950 C C . ILE A 1 114 ? -20.098 5.881 -4.299 1 94.93 114 ILE A C 1
ATOM 952 O O . ILE A 1 114 ? -20.282 6.823 -3.524 1 94.93 114 ILE A O 1
ATOM 956 N N . SER A 1 115 ? -19.617 6.033 -5.539 1 92.5 115 SER A N 1
ATOM 957 C CA . SER A 1 115 ? -19.193 7.342 -6.026 1 92.5 115 SER A CA 1
ATOM 958 C C . SER A 1 115 ? -20.381 8.286 -6.178 1 92.5 115 SER A C 1
ATOM 960 O O . SER A 1 115 ? -20.235 9.503 -6.037 1 92.5 115 SER A O 1
ATOM 962 N N . ASP A 1 116 ? -21.554 7.775 -6.448 1 93.54 116 ASP A N 1
ATOM 963 C CA . ASP A 1 116 ? -22.76 8.584 -6.598 1 93.54 116 ASP A CA 1
ATOM 964 C C . ASP A 1 116 ? -23.232 9.122 -5.249 1 93.54 116 ASP A C 1
ATOM 966 O O . ASP A 1 116 ? -23.693 10.262 -5.156 1 93.54 116 ASP A O 1
ATOM 970 N N . VAL A 1 117 ? -23.087 8.299 -4.324 1 92.67 117 VAL A N 1
ATOM 971 C CA . VAL A 1 117 ? -23.596 8.669 -3.008 1 92.67 117 VAL A CA 1
ATOM 972 C C . VAL A 1 117 ? -22.523 9.432 -2.235 1 92.67 117 VAL A C 1
ATOM 974 O O . VAL A 1 117 ? -22.823 10.405 -1.54 1 92.67 117 VAL A O 1
ATOM 977 N N . PHE A 1 118 ? -21.278 8.909 -2.357 1 93.13 118 PHE A N 1
ATOM 978 C CA . PHE A 1 118 ? -20.163 9.529 -1.652 1 93.13 118 PHE A CA 1
ATOM 979 C C . PHE A 1 118 ? -19.096 10 -2.633 1 93.13 118 PHE A C 1
ATOM 981 O O . PHE A 1 118 ? -18.119 9.29 -2.883 1 93.13 118 PHE A O 1
ATOM 988 N N . LYS A 1 119 ? -19.145 11.226 -2.971 1 88.83 119 LYS A N 1
ATOM 989 C CA . LYS A 1 119 ? -18.314 11.775 -4.039 1 88.83 119 LYS A CA 1
ATOM 990 C C . LYS A 1 119 ? -16.853 11.867 -3.607 1 88.83 119 LYS A C 1
ATOM 992 O O . LYS A 1 119 ? -15.948 11.76 -4.437 1 88.83 119 LYS A O 1
ATOM 997 N N . GLU A 1 120 ? -16.632 11.977 -2.365 1 82.37 120 GLU A N 1
ATOM 998 C CA . GLU A 1 120 ? -15.27 12.197 -1.889 1 82.37 120 GLU A CA 1
ATOM 999 C C . GLU A 1 120 ? -14.641 10.898 -1.395 1 82.37 120 GLU A C 1
ATOM 1001 O O . GLU A 1 120 ? -13.459 10.867 -1.048 1 82.37 120 GLU A O 1
ATOM 1006 N N . GLU A 1 121 ? -15.428 9.832 -1.468 1 85.42 121 GLU A N 1
ATOM 1007 C CA . GLU A 1 121 ? -14.929 8.555 -0.966 1 85.42 121 GLU A CA 1
ATOM 1008 C C . GLU A 1 121 ? -13.977 7.904 -1.965 1 85.42 121 GLU A C 1
ATOM 1010 O O . GLU A 1 121 ? -14.228 7.92 -3.171 1 85.42 121 GLU A O 1
ATOM 1015 N N . SER A 1 122 ? -12.923 7.407 -1.387 1 84.69 122 SER A N 1
ATOM 1016 C CA . SER A 1 122 ? -11.939 6.747 -2.239 1 84.69 122 SER A CA 1
ATOM 1017 C C . SER A 1 122 ? -12.4 5.348 -2.635 1 84.69 122 SER A C 1
ATOM 1019 O O . SER A 1 122 ? -12.737 4.533 -1.774 1 84.69 122 SER A O 1
ATOM 1021 N N . ILE A 1 123 ? -12.368 5.121 -3.867 1 89.27 123 ILE A N 1
ATOM 1022 C CA . ILE A 1 123 ? -12.765 3.815 -4.38 1 89.27 123 ILE A CA 1
ATOM 1023 C C . ILE A 1 123 ? -11.523 2.99 -4.709 1 89.27 123 ILE A C 1
ATOM 1025 O O . ILE A 1 123 ? -11.624 1.915 -5.305 1 89.27 123 ILE A O 1
ATOM 1029 N N . LEU A 1 124 ? -10.323 3.438 -4.402 1 87.68 124 LEU A N 1
ATOM 1030 C CA . LEU A 1 124 ? -9.054 2.815 -4.762 1 87.68 124 LEU A CA 1
ATOM 1031 C C . LEU A 1 124 ? -8.963 1.401 -4.198 1 87.68 124 LEU A C 1
ATOM 1033 O O . LEU A 1 124 ? -8.423 0.503 -4.848 1 87.68 124 LEU A O 1
ATOM 1037 N N . GLY A 1 125 ? -9.498 1.198 -3.028 1 88.22 125 GLY A N 1
ATOM 1038 C CA . GLY A 1 125 ? -9.483 -0.127 -2.429 1 88.22 125 GLY A CA 1
ATOM 1039 C C . GLY A 1 125 ? -10.182 -1.174 -3.277 1 88.22 125 GLY A C 1
ATOM 1040 O O . GLY A 1 125 ? -9.694 -2.298 -3.411 1 88.22 125 GLY A O 1
ATOM 1041 N N . LEU A 1 126 ? -11.267 -0.777 -3.836 1 93.71 126 LEU A N 1
ATOM 1042 C CA . LEU A 1 126 ? -12.025 -1.699 -4.675 1 93.71 126 LEU A CA 1
ATOM 1043 C C . LEU A 1 126 ? -11.304 -1.951 -5.995 1 93.71 126 LEU A C 1
ATOM 1045 O O . LEU A 1 126 ? -11.31 -3.073 -6.506 1 93.71 126 LEU A O 1
ATOM 1049 N N . LEU A 1 127 ? -10.7 -0.926 -6.54 1 92.86 127 LEU A N 1
ATOM 1050 C CA . LEU A 1 127 ? -9.954 -1.072 -7.785 1 92.86 127 LEU A CA 1
ATOM 1051 C C . LEU A 1 127 ? -8.747 -1.984 -7.59 1 92.86 127 LEU A C 1
ATOM 1053 O O . LEU A 1 127 ? -8.48 -2.854 -8.423 1 92.86 127 LEU A O 1
ATOM 1057 N N . MET A 1 128 ? -8.088 -1.788 -6.475 1 90.65 128 MET A N 1
ATOM 1058 C CA . MET A 1 128 ? -6.927 -2.623 -6.18 1 90.65 128 MET A CA 1
ATOM 1059 C C . MET A 1 128 ? -7.343 -4.071 -5.948 1 90.65 128 MET A C 1
ATOM 1061 O O . MET A 1 128 ? -6.652 -4.997 -6.377 1 90.65 128 MET A O 1
ATOM 1065 N N . LYS A 1 129 ? -8.382 -4.244 -5.34 1 94.09 129 LYS A N 1
ATOM 1066 C CA . LYS A 1 129 ? -8.945 -5.579 -5.164 1 94.09 129 LYS A CA 1
ATOM 1067 C C . LYS A 1 129 ? -9.254 -6.228 -6.511 1 94.09 129 LYS A C 1
ATOM 1069 O O . LYS A 1 129 ? -8.982 -7.413 -6.711 1 94.09 129 LYS A O 1
ATOM 1074 N N . TRP A 1 130 ? -9.883 -5.406 -7.309 1 95.63 130 TRP A N 1
ATOM 1075 C CA . TRP A 1 130 ? -10.196 -5.871 -8.657 1 95.63 130 TRP A CA 1
ATOM 1076 C C . TRP A 1 130 ? -8.939 -6.358 -9.37 1 95.63 130 TRP A C 1
ATOM 1078 O O . TRP A 1 130 ? -8.947 -7.417 -10.001 1 95.63 130 TRP A O 1
ATOM 1088 N N . VAL A 1 131 ? -7.811 -5.667 -9.239 1 94.93 131 VAL A N 1
ATOM 1089 C CA . VAL A 1 131 ? -6.538 -6.056 -9.836 1 94.93 131 VAL A CA 1
ATOM 1090 C C . VAL A 1 131 ? -6.097 -7.408 -9.281 1 94.93 131 VAL A C 1
ATOM 1092 O O . VAL A 1 131 ? -5.741 -8.312 -10.041 1 94.93 131 VAL A O 1
ATOM 1095 N N . ASP A 1 132 ? -6.226 -7.575 -8.009 1 94.29 132 ASP A N 1
ATOM 1096 C CA . ASP A 1 132 ? -5.768 -8.804 -7.368 1 94.29 132 ASP A CA 1
ATOM 1097 C C . ASP A 1 132 ? -6.616 -9.998 -7.801 1 94.29 132 ASP A C 1
ATOM 1099 O O . ASP A 1 132 ? -6.093 -11.095 -8.009 1 94.29 132 ASP A O 1
ATOM 1103 N N . ILE A 1 133 ? -7.832 -9.735 -7.883 1 96.1 133 ILE A N 1
ATOM 1104 C CA . ILE A 1 133 ? -8.731 -10.81 -8.288 1 96.1 133 ILE A CA 1
ATOM 1105 C C . ILE A 1 133 ? -8.407 -11.243 -9.717 1 96.1 133 ILE A C 1
ATOM 1107 O O . ILE A 1 133 ? -8.331 -12.439 -10.007 1 96.1 133 ILE A O 1
ATOM 1111 N N . GLU A 1 134 ? -8.218 -10.286 -10.589 1 95.71 134 GLU A N 1
ATOM 1112 C CA . GLU A 1 134 ? -7.856 -10.596 -11.969 1 95.71 134 GLU A CA 1
ATOM 1113 C C . GLU A 1 134 ? -6.558 -11.397 -12.032 1 95.71 134 GLU A C 1
ATOM 1115 O O . GLU A 1 134 ? -6.438 -12.332 -12.827 1 95.71 134 GLU A O 1
ATOM 1120 N N . LEU A 1 135 ? -5.63 -11.046 -11.173 1 94.14 135 LEU A N 1
ATOM 1121 C CA . LEU A 1 135 ? -4.303 -11.651 -11.226 1 94.14 135 LEU A CA 1
ATOM 1122 C C . LEU A 1 135 ? -4.299 -13.012 -10.538 1 94.14 135 LEU A C 1
ATOM 1124 O O . LEU A 1 135 ? -3.779 -13.987 -11.085 1 94.14 135 LEU A O 1
ATOM 1128 N N . GLN A 1 136 ? -4.95 -13.115 -9.4 1 91.46 136 GLN A N 1
ATOM 1129 C CA . GLN A 1 136 ? -4.721 -14.258 -8.523 1 91.46 136 GLN A CA 1
ATOM 1130 C C . GLN A 1 136 ? -5.861 -15.268 -8.625 1 91.46 136 GLN A C 1
ATOM 1132 O O . GLN A 1 136 ? -5.676 -16.452 -8.336 1 91.46 136 GLN A O 1
ATOM 1137 N N . VAL A 1 137 ? -6.992 -14.772 -8.986 1 93.95 137 VAL A N 1
ATOM 1138 C CA . VAL A 1 137 ? -8.134 -15.677 -9.057 1 93.95 137 VAL A CA 1
ATOM 1139 C C . VAL A 1 137 ? -8.372 -16.097 -10.506 1 93.95 137 VAL A C 1
ATOM 1141 O O . VAL A 1 137 ? -8.357 -17.288 -10.824 1 93.95 137 VAL A O 1
ATOM 1144 N N . PHE A 1 138 ? -8.459 -15.151 -11.461 1 94.77 138 PHE A N 1
ATOM 1145 C CA . PHE A 1 138 ? -8.841 -15.443 -12.838 1 94.77 138 PHE A CA 1
ATOM 1146 C C . PHE A 1 138 ? -7.608 -15.624 -13.715 1 94.77 138 PHE A C 1
ATOM 1148 O O . PHE A 1 138 ? -7.705 -16.133 -14.834 1 94.77 138 PHE A O 1
ATOM 1155 N N . LYS A 1 139 ? -6.423 -15.184 -13.305 1 93.02 139 LYS A N 1
ATOM 1156 C CA . LYS A 1 139 ? -5.17 -15.232 -14.054 1 93.02 139 LYS A CA 1
ATOM 1157 C C . LYS A 1 139 ? -5.29 -14.476 -15.374 1 93.02 139 LYS A C 1
ATOM 1159 O O . LYS A 1 139 ? -4.804 -14.942 -16.408 1 93.02 139 LYS A O 1
ATOM 1164 N N . ARG A 1 140 ? -6.138 -13.428 -15.421 1 93.91 140 ARG A N 1
ATOM 1165 C CA . ARG A 1 140 ? -6.278 -12.532 -16.564 1 93.91 140 ARG A CA 1
ATOM 1166 C C . ARG A 1 140 ? -5.421 -11.282 -16.388 1 93.91 140 ARG A C 1
ATOM 1168 O O . ARG A 1 140 ? -5.927 -10.226 -16.003 1 93.91 140 ARG A O 1
ATOM 1175 N N . PHE A 1 141 ? -4.231 -11.368 -16.636 1 94.14 141 PHE A N 1
ATOM 1176 C CA . PHE A 1 141 ? -3.21 -10.371 -16.336 1 94.14 141 PHE A CA 1
ATOM 1177 C C . PHE A 1 141 ? -3.41 -9.119 -17.183 1 94.14 141 PHE A C 1
ATOM 1179 O O . PHE A 1 141 ? -3.188 -8.002 -16.711 1 94.14 141 PHE A O 1
ATOM 1186 N N . ASN A 1 142 ? -3.857 -9.256 -18.466 1 94.42 142 ASN A N 1
ATOM 1187 C CA . ASN A 1 142 ? -4.109 -8.096 -19.314 1 94.42 142 ASN A CA 1
ATOM 1188 C C . ASN A 1 142 ? -5.224 -7.22 -18.748 1 94.42 142 ASN A C 1
ATOM 1190 O O . ASN A 1 142 ? -5.145 -5.992 -18.81 1 94.42 142 ASN A O 1
ATOM 1194 N N . GLU A 1 143 ? -6.254 -7.884 -18.241 1 94.4 143 GLU A N 1
ATOM 1195 C CA . GLU A 1 143 ? -7.32 -7.13 -17.588 1 94.4 143 GLU A CA 1
ATOM 1196 C C . GLU A 1 143 ? -6.81 -6.426 -16.333 1 94.4 143 GLU A C 1
ATOM 1198 O O . GLU A 1 143 ? -7.168 -5.276 -16.072 1 94.4 143 GLU A O 1
ATOM 1203 N N . GLY A 1 144 ? -5.993 -7.127 -15.56 1 94.94 144 GLY A N 1
ATOM 1204 C CA . GLY A 1 144 ? -5.366 -6.506 -14.404 1 94.94 144 GLY A CA 1
ATOM 1205 C C . GLY A 1 144 ? -4.553 -5.275 -14.756 1 94.94 144 GLY A C 1
ATOM 1206 O O . GLY A 1 144 ? -4.603 -4.268 -14.047 1 94.94 144 GLY A O 1
ATOM 1207 N N . ILE A 1 145 ? -3.84 -5.304 -15.844 1 95.16 145 ILE A N 1
ATOM 1208 C CA . ILE A 1 145 ? -3.011 -4.193 -16.3 1 95.16 145 ILE A CA 1
ATOM 1209 C C . ILE A 1 145 ? -3.898 -3.008 -16.674 1 95.16 145 ILE A C 1
ATOM 1211 O O . ILE A 1 145 ? -3.583 -1.861 -16.348 1 95.16 145 ILE A O 1
ATOM 1215 N N . LYS A 1 146 ? -5.022 -3.245 -17.336 1 94.46 146 LYS A N 1
ATOM 1216 C CA . LYS A 1 146 ? -5.944 -2.173 -17.701 1 94.46 146 LYS A CA 1
ATOM 1217 C C . LYS A 1 146 ? -6.461 -1.447 -16.462 1 94.46 146 LYS A C 1
ATOM 1219 O O . LYS A 1 146 ? -6.544 -0.218 -16.445 1 94.46 146 LYS A O 1
ATOM 1224 N N . ILE A 1 147 ? -6.775 -2.21 -15.479 1 94.25 147 ILE A N 1
ATOM 1225 C CA . ILE A 1 147 ? -7.341 -1.625 -14.268 1 94.25 147 ILE A CA 1
ATOM 1226 C C . ILE A 1 147 ? -6.274 -0.81 -13.54 1 94.25 147 ILE A C 1
ATOM 1228 O O . ILE A 1 147 ? -6.538 0.306 -13.088 1 94.25 147 ILE A O 1
ATOM 1232 N N . ILE A 1 148 ? -5.083 -1.392 -13.395 1 93.9 148 ILE A N 1
ATOM 1233 C CA . ILE A 1 148 ? -4.045 -0.691 -12.647 1 93.9 148 ILE A CA 1
ATOM 1234 C C . ILE A 1 148 ? -3.636 0.576 -13.394 1 93.9 148 ILE A C 1
ATOM 1236 O O . ILE A 1 148 ? -3.272 1.579 -12.775 1 93.9 148 ILE A O 1
ATOM 1240 N N . GLU A 1 149 ? -3.699 0.615 -14.693 1 92.48 149 GLU A N 1
ATOM 1241 C CA . GLU A 1 149 ? -3.454 1.829 -15.466 1 92.48 149 GLU A CA 1
ATOM 1242 C C . GLU A 1 149 ? -4.492 2.902 -15.152 1 92.48 149 GLU A C 1
ATOM 1244 O O . GLU A 1 149 ? -4.164 4.088 -15.08 1 92.48 149 GLU A O 1
ATOM 1249 N N . GLN A 1 150 ? -5.715 2.452 -14.918 1 89.31 150 GLN A N 1
ATOM 1250 C CA . GLN A 1 150 ? -6.756 3.38 -14.489 1 89.31 150 GLN A CA 1
ATOM 1251 C C . GLN A 1 150 ? -6.467 3.926 -13.094 1 89.31 150 GLN A C 1
ATOM 1253 O O . GLN A 1 150 ? -6.646 5.118 -12.838 1 89.31 150 GLN A O 1
ATOM 1258 N N . VAL A 1 151 ? -6.024 3.05 -12.242 1 89.18 151 VAL A N 1
ATOM 1259 C CA . VAL A 1 151 ? -5.711 3.431 -10.869 1 89.18 151 VAL A CA 1
ATOM 1260 C C . VAL A 1 151 ? -4.615 4.494 -10.864 1 89.18 151 VAL A C 1
ATOM 1262 O O . VAL A 1 151 ? -4.741 5.521 -10.193 1 89.18 151 VAL A O 1
ATOM 1265 N N . VAL A 1 152 ? -3.541 4.284 -11.632 1 88.66 152 VAL A N 1
ATOM 1266 C CA . VAL A 1 152 ? -2.41 5.205 -11.667 1 88.66 152 VAL A CA 1
ATOM 1267 C C . VAL A 1 152 ? -2.831 6.516 -12.326 1 88.66 152 VAL A C 1
ATOM 1269 O O . VAL A 1 152 ? -2.33 7.586 -11.971 1 88.66 152 VAL A O 1
ATOM 1272 N N . SER A 1 153 ? -3.806 6.504 -13.167 1 84.26 153 SER A N 1
ATOM 1273 C CA . SER A 1 153 ? -4.296 7.703 -13.839 1 84.26 153 SER A CA 1
ATOM 1274 C C . SER A 1 153 ? -5.114 8.573 -12.891 1 84.26 153 SER A C 1
ATOM 1276 O O . SER A 1 153 ? -5.093 9.801 -12.993 1 84.26 153 SER A O 1
ATOM 1278 N N . ILE A 1 154 ? -5.866 7.96 -11.971 1 76.92 154 ILE A N 1
ATOM 1279 C CA . ILE A 1 154 ? -6.725 8.669 -11.029 1 76.92 154 ILE A CA 1
ATOM 1280 C C . ILE A 1 154 ? -5.902 9.133 -9.829 1 76.92 154 ILE A C 1
ATOM 1282 O O . ILE A 1 154 ? -6.115 10.231 -9.31 1 76.92 154 ILE A O 1
ATOM 1286 N N . ALA A 1 155 ? -5.025 8.287 -9.382 1 62.42 155 ALA A N 1
ATOM 1287 C CA . ALA A 1 155 ? -4.344 8.496 -8.107 1 62.42 155 ALA A CA 1
ATOM 1288 C C . ALA A 1 155 ? -2.83 8.544 -8.295 1 62.42 155 ALA A C 1
ATOM 1290 O O . ALA A 1 155 ? -2.078 8.042 -7.456 1 62.42 155 ALA A O 1
ATOM 1291 N N . GLY A 1 156 ? -2.305 8.96 -9.408 1 59.79 156 GLY A N 1
ATOM 1292 C CA . GLY A 1 156 ? -0.914 8.937 -9.832 1 59.79 156 GLY A CA 1
ATOM 1293 C C . GLY A 1 156 ? 0.041 9.453 -8.773 1 59.79 156 GLY A C 1
ATOM 1294 O O . GLY A 1 156 ? 1.259 9.335 -8.917 1 59.79 156 GLY A O 1
ATOM 1295 N N . PHE A 1 157 ? -0.432 9.75 -7.632 1 63.88 157 PHE A N 1
ATOM 1296 C CA . PHE A 1 157 ? 0.504 10.303 -6.66 1 63.88 157 PHE A CA 1
ATOM 1297 C C . PHE A 1 157 ? 0.702 9.344 -5.493 1 63.88 157 PHE A C 1
ATOM 1299 O O . PHE A 1 157 ? 1.161 9.747 -4.422 1 63.88 157 PHE A O 1
ATOM 1306 N N . ASN A 1 158 ? 0.412 8.129 -5.771 1 79.29 158 ASN A N 1
ATOM 1307 C CA . ASN A 1 158 ? 0.638 7.131 -4.731 1 79.29 158 ASN A CA 1
ATOM 1308 C C . ASN A 1 158 ? 1.668 6.092 -5.165 1 79.29 158 ASN A C 1
ATOM 1310 O O . ASN A 1 158 ? 1.416 5.307 -6.08 1 79.29 158 ASN A O 1
ATOM 1314 N N . ILE A 1 159 ? 2.86 6.089 -4.494 1 82.9 159 ILE A N 1
ATOM 1315 C CA . ILE A 1 159 ? 3.986 5.23 -4.844 1 82.9 159 ILE A CA 1
ATOM 1316 C C . ILE A 1 159 ? 3.564 3.765 -4.762 1 82.9 159 ILE A C 1
ATOM 1318 O O . ILE A 1 159 ? 4.029 2.934 -5.546 1 82.9 159 ILE A O 1
ATOM 1322 N N . THR A 1 160 ? 2.575 3.466 -3.921 1 82.86 160 THR A N 1
ATOM 1323 C CA . THR A 1 160 ? 2.118 2.093 -3.741 1 82.86 160 THR A CA 1
ATOM 1324 C C . THR A 1 160 ? 1.418 1.587 -5 1 82.86 160 THR A C 1
ATOM 1326 O O . THR A 1 160 ? 1.544 0.414 -5.357 1 82.86 160 THR A O 1
ATOM 1329 N N . ASN A 1 161 ? 0.671 2.48 -5.609 1 87.71 161 ASN A N 1
ATOM 1330 C CA . ASN A 1 161 ? -0.033 2.099 -6.828 1 87.71 161 ASN A CA 1
ATOM 1331 C C . ASN A 1 161 ? 0.938 1.824 -7.973 1 87.71 161 ASN A C 1
ATOM 1333 O O . ASN A 1 161 ? 0.734 0.895 -8.757 1 87.71 161 ASN A O 1
ATOM 1337 N N . TRP A 1 162 ? 1.976 2.588 -8.023 1 89.55 162 TRP A N 1
ATOM 1338 C CA . TRP A 1 162 ? 3.001 2.388 -9.042 1 89.55 162 TRP A CA 1
ATOM 1339 C C . TRP A 1 162 ? 3.74 1.072 -8.82 1 89.55 162 TRP A C 1
ATOM 1341 O O . TRP A 1 162 ? 3.995 0.329 -9.771 1 89.55 162 TRP A O 1
ATOM 1351 N N . MET A 1 163 ? 4.028 0.817 -7.574 1 88 163 MET A N 1
ATOM 1352 C CA . MET A 1 163 ? 4.712 -0.431 -7.246 1 88 163 MET A CA 1
ATOM 1353 C C . MET A 1 163 ? 3.831 -1.634 -7.566 1 88 163 MET A C 1
ATOM 1355 O O . MET A 1 163 ? 4.324 -2.664 -8.031 1 88 163 MET A O 1
ATOM 1359 N N . LYS A 1 164 ? 2.578 -1.435 -7.366 1 90.2 164 LYS A N 1
ATOM 1360 C CA . LYS A 1 164 ? 1.635 -2.486 -7.736 1 90.2 164 LYS A CA 1
ATOM 1361 C C . LYS A 1 164 ? 1.618 -2.702 -9.246 1 90.2 164 LYS A C 1
ATOM 1363 O O . LYS A 1 164 ? 1.488 -3.835 -9.715 1 90.2 164 LYS A O 1
ATOM 1368 N N . TYR A 1 165 ? 1.648 -1.615 -9.982 1 92 165 TYR A N 1
ATOM 1369 C CA . TYR A 1 165 ? 1.711 -1.703 -11.437 1 92 165 TYR A CA 1
ATOM 1370 C C . TYR A 1 165 ? 2.907 -2.538 -11.88 1 92 165 TYR A C 1
ATOM 1372 O O . TYR A 1 165 ? 2.773 -3.426 -12.725 1 92 165 TYR A O 1
ATOM 1380 N N . ILE A 1 166 ? 4.025 -2.299 -11.292 1 92.28 166 ILE A N 1
ATOM 1381 C CA . ILE A 1 166 ? 5.253 -3.014 -11.623 1 92.28 166 ILE A CA 1
ATOM 1382 C C . ILE A 1 166 ? 5.116 -4.483 -11.229 1 92.28 166 ILE A C 1
ATOM 1384 O O . ILE A 1 166 ? 5.54 -5.373 -11.97 1 92.28 166 ILE A O 1
ATOM 1388 N N . GLU A 1 167 ? 4.467 -4.704 -10.139 1 90.26 167 GLU A N 1
ATOM 1389 C CA . GLU A 1 167 ? 4.228 -6.07 -9.684 1 90.26 167 GLU A CA 1
ATOM 1390 C C . GLU A 1 167 ? 3.342 -6.832 -10.665 1 90.26 167 GLU A C 1
ATOM 1392 O O . GLU A 1 167 ? 3.6 -7.999 -10.966 1 90.26 167 GLU A O 1
ATOM 1397 N N . VAL A 1 168 ? 2.357 -6.176 -11.083 1 93.21 168 VAL A N 1
ATOM 1398 C CA . VAL A 1 168 ? 1.438 -6.798 -12.031 1 93.21 168 VAL A CA 1
ATOM 1399 C C . VAL A 1 168 ? 2.196 -7.213 -13.29 1 93.21 168 VAL A C 1
ATOM 1401 O O . VAL A 1 168 ? 1.99 -8.311 -13.812 1 93.21 168 VAL A O 1
ATOM 1404 N N . LEU A 1 169 ? 3.076 -6.396 -13.791 1 94.18 169 LEU A N 1
ATOM 1405 C CA . LEU A 1 169 ? 3.878 -6.702 -14.971 1 94.18 169 LEU A CA 1
ATOM 1406 C C . LEU A 1 169 ? 4.787 -7.899 -14.715 1 94.18 169 LEU A C 1
ATOM 1408 O O . LEU A 1 169 ? 4.92 -8.778 -15.569 1 94.18 169 LEU A O 1
ATOM 1412 N N . ARG A 1 170 ? 5.365 -7.885 -13.563 1 92.01 170 ARG A N 1
ATOM 1413 C CA . ARG A 1 170 ? 6.257 -8.983 -13.205 1 92.01 170 ARG A CA 1
ATOM 1414 C C . ARG A 1 170 ? 5.499 -10.304 -13.133 1 92.01 170 ARG A C 1
ATOM 1416 O O . ARG A 1 170 ? 5.952 -11.317 -13.67 1 92.01 170 ARG A O 1
ATOM 1423 N N . LEU A 1 171 ? 4.351 -10.28 -12.502 1 91.51 171 LEU A N 1
ATOM 1424 C CA . LEU A 1 171 ? 3.538 -11.484 -12.367 1 91.51 171 LEU A CA 1
ATOM 1425 C C . LEU A 1 171 ? 3.092 -11.993 -13.734 1 91.51 171 LEU A C 1
ATOM 1427 O O . LEU A 1 171 ? 3.065 -13.203 -13.971 1 91.51 171 LEU A O 1
ATOM 1431 N N . LYS A 1 172 ? 2.751 -11.111 -14.59 1 93.31 172 LYS A N 1
ATOM 1432 C CA . LYS A 1 172 ? 2.391 -11.499 -15.951 1 93.31 172 LYS A CA 1
ATOM 1433 C C . LYS A 1 172 ? 3.557 -12.191 -16.652 1 93.31 172 LYS A C 1
ATOM 1435 O O . LYS A 1 172 ? 3.379 -13.239 -17.275 1 93.31 172 LYS A O 1
ATOM 1440 N N . GLY A 1 173 ? 4.726 -11.583 -16.583 1 92.78 173 GLY A N 1
ATOM 1441 C CA . GLY A 1 173 ? 5.912 -12.181 -17.174 1 92.78 173 GLY A CA 1
ATOM 1442 C C . GLY A 1 173 ? 6.211 -13.568 -16.637 1 92.78 173 GLY A C 1
ATOM 1443 O O . GLY A 1 173 ? 6.52 -14.483 -17.404 1 92.78 173 GLY A O 1
ATOM 1444 N N . ASP A 1 174 ? 6.09 -13.752 -15.349 1 87.68 174 ASP A N 1
ATOM 1445 C CA . ASP A 1 174 ? 6.347 -15.043 -14.72 1 87.68 174 ASP A CA 1
ATOM 1446 C C . ASP A 1 174 ? 5.351 -16.096 -15.201 1 87.68 174 ASP A C 1
ATOM 1448 O O . ASP A 1 174 ? 5.727 -17.242 -15.458 1 87.68 174 ASP A O 1
ATOM 1452 N N . PHE A 1 175 ? 4.145 -15.662 -15.27 1 89.42 175 PHE A N 1
ATOM 1453 C CA . PHE A 1 175 ? 3.111 -16.566 -15.759 1 89.42 175 PHE A CA 1
ATOM 1454 C C . PHE A 1 175 ? 3.385 -16.97 -17.203 1 89.42 175 PHE A C 1
ATOM 1456 O O . PHE A 1 175 ? 3.336 -18.154 -17.542 1 89.42 175 PHE A O 1
ATOM 1463 N N . GLU A 1 176 ? 3.642 -15.978 -18.061 1 91.55 176 GLU A N 1
ATOM 1464 C CA . GLU A 1 176 ? 3.909 -16.245 -19.471 1 91.55 176 GLU A CA 1
ATOM 1465 C C . GLU A 1 176 ? 5.132 -17.141 -19.641 1 91.55 176 GLU A C 1
ATOM 1467 O O . GLU A 1 176 ? 5.137 -18.04 -20.484 1 91.55 176 GLU A O 1
ATOM 1472 N N . LYS A 1 177 ? 6.154 -16.969 -18.877 1 90.49 177 LYS A N 1
ATOM 1473 C CA . LYS A 1 177 ? 7.342 -17.816 -18.933 1 90.49 177 LYS A CA 1
ATOM 1474 C C . LYS A 1 177 ? 7.011 -19.254 -18.543 1 90.49 177 LYS A C 1
ATOM 1476 O O . LYS A 1 177 ? 7.589 -20.198 -19.085 1 90.49 177 LYS A O 1
ATOM 1481 N N . SER A 1 178 ? 6.086 -19.392 -17.56 1 85.67 178 SER A N 1
ATOM 1482 C CA . SER A 1 178 ? 5.77 -20.708 -17.016 1 85.67 178 SER A CA 1
ATOM 1483 C C . SER A 1 178 ? 5.039 -21.569 -18.041 1 85.67 178 SER A C 1
ATOM 1485 O O . SER A 1 178 ? 5.053 -22.798 -17.951 1 85.67 178 SER A O 1
ATOM 1487 N N . ILE A 1 179 ? 4.473 -20.999 -19.026 1 89.3 179 ILE A N 1
ATOM 1488 C CA . ILE A 1 179 ? 3.683 -21.768 -19.981 1 89.3 179 ILE A CA 1
ATOM 1489 C C . ILE A 1 179 ? 4.511 -22.043 -21.234 1 89.3 179 ILE A C 1
ATOM 1491 O O . ILE A 1 179 ? 4.036 -22.691 -22.17 1 89.3 179 ILE A O 1
ATOM 1495 N N . HIS A 1 180 ? 5.671 -21.508 -21.263 1 89.4 180 HIS A N 1
ATOM 1496 C CA . HIS A 1 180 ? 6.554 -21.746 -22.399 1 89.4 180 HIS A CA 1
ATOM 1497 C C . HIS A 1 180 ? 7.706 -22.67 -22.018 1 89.4 180 HIS A C 1
ATOM 1499 O O . HIS A 1 180 ? 8.24 -22.579 -20.91 1 89.4 180 HIS A O 1
ATOM 1505 N N . GLU A 1 181 ? 8.061 -23.591 -22.891 1 86.59 181 GLU A N 1
ATOM 1506 C CA . GLU A 1 181 ? 9.132 -24.547 -22.632 1 86.59 181 GLU A CA 1
ATOM 1507 C C . GLU A 1 181 ? 10.464 -24.049 -23.187 1 86.59 181 GLU A C 1
ATOM 1509 O O . GLU A 1 181 ? 11.514 -24.258 -22.577 1 86.59 181 GLU A O 1
ATOM 1514 N N . SER A 1 182 ? 10.399 -23.306 -24.314 1 92.47 182 SER A N 1
ATOM 1515 C CA . SER A 1 182 ? 11.6 -22.842 -25.001 1 92.47 182 SER A CA 1
ATOM 1516 C C . SER A 1 182 ? 12.325 -21.774 -24.189 1 92.47 182 SER A C 1
ATOM 1518 O O . SER A 1 182 ? 11.72 -20.781 -23.779 1 92.47 182 SER A O 1
ATOM 1520 N N . ASN A 1 183 ? 13.587 -21.978 -23.981 1 91.06 183 ASN A N 1
ATOM 1521 C CA . ASN A 1 183 ? 14.394 -20.991 -23.272 1 91.06 183 ASN A CA 1
ATOM 1522 C C . ASN A 1 183 ? 14.471 -19.674 -24.039 1 91.06 183 ASN A C 1
ATOM 1524 O O . ASN A 1 183 ? 14.552 -18.603 -23.434 1 91.06 183 ASN A O 1
ATOM 1528 N N . VAL A 1 184 ? 14.402 -19.785 -25.33 1 93.53 184 VAL A N 1
ATOM 1529 C CA . VAL A 1 184 ? 14.449 -18.592 -26.168 1 93.53 184 VAL A CA 1
ATOM 1530 C C . VAL A 1 184 ? 13.205 -17.74 -25.926 1 93.53 184 VAL A C 1
ATOM 1532 O O . VAL A 1 184 ? 13.305 -16.528 -25.724 1 93.53 184 VAL A O 1
ATOM 1535 N N . GLU A 1 185 ? 12.069 -18.459 -25.928 1 92.64 185 GLU A N 1
ATOM 1536 C CA . GLU A 1 185 ? 10.816 -17.75 -25.688 1 92.64 185 GLU A CA 1
ATOM 1537 C C . GLU A 1 185 ? 10.774 -17.164 -24.28 1 92.64 185 GLU A C 1
ATOM 1539 O O . GLU A 1 185 ? 10.342 -16.025 -24.088 1 92.64 185 GLU A O 1
ATOM 1544 N N . LYS A 1 186 ? 11.232 -17.858 -23.339 1 93.2 186 LYS A N 1
ATOM 1545 C CA . LYS A 1 186 ? 11.277 -17.392 -21.957 1 93.2 186 LYS A CA 1
ATOM 1546 C C . LYS A 1 186 ? 12.16 -16.154 -21.822 1 93.2 186 LYS A C 1
ATOM 1548 O O . LYS A 1 186 ? 11.801 -15.201 -21.128 1 93.2 186 LYS A O 1
ATOM 1553 N N . ASN A 1 187 ? 13.273 -16.191 -22.498 1 94.04 187 ASN A N 1
ATOM 1554 C CA . ASN A 1 187 ? 14.187 -15.055 -22.463 1 94.04 187 ASN A CA 1
ATOM 1555 C C . ASN A 1 187 ? 13.583 -13.828 -23.14 1 94.04 187 ASN A C 1
ATOM 1557 O O . ASN A 1 187 ? 13.819 -12.697 -22.711 1 94.04 187 ASN A O 1
ATOM 1561 N N . ASP A 1 188 ? 12.844 -14.055 -24.189 1 95.11 188 ASP A N 1
ATOM 1562 C CA . ASP A 1 188 ? 12.184 -12.953 -24.883 1 95.11 188 ASP A CA 1
ATOM 1563 C C . ASP A 1 188 ? 11.12 -12.306 -24 1 95.11 188 ASP A C 1
ATOM 1565 O O . ASP A 1 188 ? 10.991 -11.08 -23.972 1 95.11 188 ASP A O 1
ATOM 1569 N N . ILE A 1 189 ? 10.406 -13.106 -23.288 1 94.94 189 ILE A N 1
ATOM 1570 C CA . ILE A 1 189 ? 9.387 -12.605 -22.373 1 94.94 189 ILE A CA 1
ATOM 1571 C C . ILE A 1 189 ? 10.046 -11.78 -21.269 1 94.94 189 ILE A C 1
ATOM 1573 O O . ILE A 1 189 ? 9.565 -10.699 -20.923 1 94.94 189 ILE A O 1
ATOM 1577 N N . GLU A 1 190 ? 11.128 -12.274 -20.766 1 93.9 190 GLU A N 1
ATOM 1578 C CA . GLU A 1 190 ? 11.855 -11.571 -19.713 1 93.9 190 GLU A CA 1
ATOM 1579 C C . GLU A 1 190 ? 12.339 -10.206 -20.194 1 93.9 190 GLU A C 1
ATOM 1581 O O . GLU A 1 190 ? 12.212 -9.209 -19.479 1 93.9 190 GLU A O 1
ATOM 1586 N N . ARG A 1 191 ? 12.847 -10.164 -21.379 1 95.49 191 ARG A N 1
ATOM 1587 C CA . ARG A 1 191 ? 13.338 -8.913 -21.947 1 95.49 191 ARG A CA 1
ATOM 1588 C C . ARG A 1 191 ? 12.204 -7.909 -22.125 1 95.49 191 ARG A C 1
ATOM 1590 O O . ARG A 1 191 ? 12.367 -6.722 -21.836 1 95.49 191 ARG A O 1
ATOM 1597 N N . GLU A 1 192 ? 11.127 -8.414 -22.606 1 95.69 192 GLU A N 1
ATOM 1598 C CA . GLU A 1 192 ? 9.972 -7.543 -22.804 1 95.69 192 GLU A CA 1
ATOM 1599 C C . GLU A 1 192 ? 9.476 -6.974 -21.478 1 95.69 192 GLU A C 1
ATOM 1601 O O . GLU A 1 192 ? 9.152 -5.788 -21.388 1 95.69 192 GLU A O 1
ATOM 1606 N N . VAL A 1 193 ? 9.405 -7.816 -20.451 1 94.96 193 VAL A N 1
ATOM 1607 C CA . VAL A 1 193 ? 8.954 -7.388 -19.131 1 94.96 193 VAL A CA 1
ATOM 1608 C C . VAL A 1 193 ? 9.906 -6.332 -18.576 1 94.96 193 VAL A C 1
ATOM 1610 O O . VAL A 1 193 ? 9.468 -5.325 -18.016 1 94.96 193 VAL A O 1
ATOM 1613 N N . ILE A 1 194 ? 11.203 -6.494 -18.752 1 96.36 194 ILE A N 1
ATOM 1614 C CA . ILE A 1 194 ? 12.217 -5.571 -18.253 1 96.36 194 ILE A CA 1
ATOM 1615 C C . ILE A 1 194 ? 12.072 -4.219 -18.949 1 96.36 194 ILE A C 1
ATOM 1617 O O . ILE A 1 194 ? 12.084 -3.173 -18.295 1 96.36 194 ILE A O 1
ATOM 1621 N N . GLU A 1 195 ? 11.844 -4.202 -20.215 1 97.23 195 GLU A N 1
ATOM 1622 C CA . GLU A 1 195 ? 11.715 -2.959 -20.97 1 97.23 195 GLU A CA 1
ATOM 1623 C C . GLU A 1 195 ? 10.439 -2.213 -20.592 1 97.23 195 GLU A C 1
ATOM 1625 O O . GLU A 1 195 ? 10.458 -0.994 -20.407 1 97.23 195 GLU A O 1
ATOM 1630 N N . LYS A 1 196 ? 9.402 -2.963 -20.481 1 96.32 196 LYS A N 1
ATOM 1631 C CA . LYS A 1 196 ? 8.146 -2.328 -20.092 1 96.32 196 LYS A CA 1
ATOM 1632 C C . LYS A 1 196 ? 8.23 -1.768 -18.675 1 96.32 196 LYS A C 1
ATOM 1634 O O . LYS A 1 196 ? 7.718 -0.68 -18.4 1 96.32 196 LYS A O 1
ATOM 1639 N N . THR A 1 197 ? 8.79 -2.508 -17.805 1 96.61 197 THR A N 1
ATOM 1640 C CA . THR A 1 197 ? 8.961 -2.064 -16.426 1 96.61 197 THR A CA 1
ATOM 1641 C C . THR A 1 197 ? 9.807 -0.796 -16.366 1 96.61 197 THR A C 1
ATOM 1643 O O . THR A 1 197 ? 9.485 0.138 -15.629 1 96.61 197 THR A O 1
ATOM 1646 N N . ARG A 1 198 ? 10.907 -0.75 -17.138 1 96.26 198 ARG A N 1
ATOM 1647 C CA . ARG A 1 198 ? 11.756 0.433 -17.229 1 96.26 198 ARG A CA 1
ATOM 1648 C C . ARG A 1 198 ? 10.943 1.663 -17.618 1 96.26 198 ARG A C 1
ATOM 1650 O O . ARG A 1 198 ? 11.097 2.73 -17.019 1 96.26 198 ARG A O 1
ATOM 1657 N N . LYS A 1 199 ? 10.07 1.487 -18.569 1 96.2 199 LYS A N 1
ATOM 1658 C CA . LYS A 1 199 ? 9.234 2.593 -19.027 1 96.2 199 LYS A CA 1
ATOM 1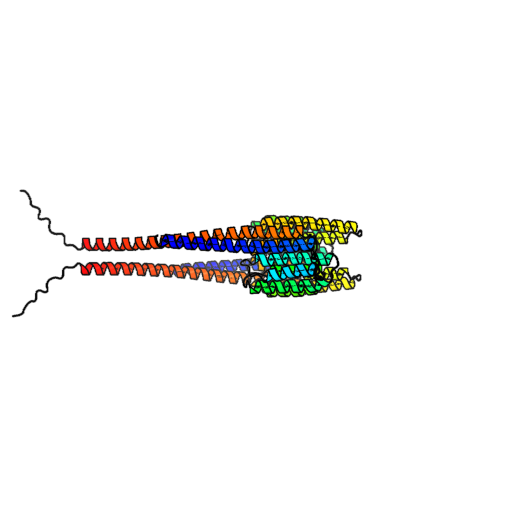659 C C . LYS A 1 199 ? 8.291 3.063 -17.923 1 96.2 199 LYS A C 1
ATOM 1661 O O . LYS A 1 199 ? 8.086 4.265 -17.744 1 96.2 199 LYS A O 1
ATOM 1666 N N . ILE A 1 200 ? 7.769 2.156 -17.223 1 94.91 200 ILE A N 1
ATOM 1667 C CA . ILE A 1 200 ? 6.833 2.486 -16.153 1 94.91 200 ILE A CA 1
ATOM 1668 C C . ILE A 1 200 ? 7.571 3.206 -15.026 1 94.91 200 ILE A C 1
ATOM 1670 O O . ILE A 1 200 ? 7.048 4.157 -14.441 1 94.91 200 ILE A O 1
ATOM 1674 N N . ILE A 1 201 ? 8.731 2.768 -14.711 1 95.66 201 ILE A N 1
ATOM 1675 C CA . ILE A 1 201 ? 9.528 3.394 -13.662 1 95.66 201 ILE A CA 1
ATOM 1676 C C . ILE A 1 201 ? 9.853 4.834 -14.051 1 95.66 201 ILE A C 1
ATOM 1678 O O . ILE A 1 201 ? 9.743 5.746 -13.229 1 95.66 201 ILE A O 1
ATOM 1682 N N . ASN A 1 202 ? 10.211 5.004 -15.303 1 95.9 202 ASN A N 1
ATOM 1683 C CA . ASN A 1 202 ? 10.489 6.354 -15.781 1 95.9 202 ASN A CA 1
ATOM 1684 C C . ASN A 1 202 ? 9.257 7.249 -15.678 1 95.9 202 ASN A C 1
ATOM 1686 O O . ASN A 1 202 ? 9.359 8.408 -15.27 1 95.9 202 ASN A O 1
ATOM 1690 N N . ARG A 1 203 ? 8.159 6.73 -16.024 1 92.89 203 ARG A N 1
ATOM 1691 C CA . ARG A 1 203 ? 6.917 7.483 -15.886 1 92.89 203 ARG A CA 1
ATOM 1692 C C . ARG A 1 203 ? 6.62 7.786 -14.421 1 92.89 203 ARG A C 1
ATOM 1694 O O . ARG A 1 203 ? 6.183 8.889 -14.086 1 92.89 203 ARG A O 1
ATOM 1701 N N . MET A 1 204 ? 6.786 6.807 -13.552 1 93.39 204 MET A N 1
ATOM 1702 C CA . MET A 1 204 ? 6.587 6.965 -12.114 1 93.39 204 MET A CA 1
ATOM 1703 C C . MET A 1 204 ? 7.439 8.106 -11.568 1 93.39 204 MET A C 1
ATOM 1705 O O . MET A 1 204 ? 6.931 8.988 -10.874 1 93.39 204 MET A O 1
ATOM 1709 N N . ILE A 1 205 ? 8.764 8.124 -11.932 1 94.28 205 ILE A N 1
ATOM 1710 C CA . ILE A 1 205 ? 9.683 9.155 -11.463 1 94.28 205 ILE A CA 1
ATOM 1711 C C . ILE A 1 205 ? 9.236 10.52 -11.982 1 94.28 205 ILE A C 1
ATOM 1713 O O . ILE A 1 205 ? 9.25 11.507 -11.243 1 94.28 205 ILE A O 1
ATOM 1717 N N . HIS A 1 206 ? 8.742 10.528 -13.208 1 92.53 206 HIS A N 1
ATOM 1718 C CA . HIS A 1 206 ? 8.31 11.776 -13.828 1 92.53 206 HIS A CA 1
ATOM 1719 C C . HIS A 1 206 ? 7.084 12.346 -13.124 1 92.53 206 HIS A C 1
ATOM 1721 O O . HIS A 1 206 ? 6.996 13.557 -12.904 1 92.53 206 HIS A O 1
ATOM 1727 N N . VAL A 1 207 ? 6.252 11.504 -12.77 1 89.06 207 VAL A N 1
ATOM 1728 C CA . VAL A 1 207 ? 5.008 11.942 -12.146 1 89.06 207 VAL A CA 1
ATOM 1729 C C . VAL A 1 207 ? 5.26 12.293 -10.681 1 89.06 207 VAL A C 1
ATOM 1731 O O . VAL A 1 207 ? 4.709 13.269 -10.166 1 89.06 207 VAL A O 1
ATOM 1734 N N . MET A 1 208 ? 6.138 11.572 -10.016 1 88.35 208 MET A N 1
ATOM 1735 C CA . MET A 1 208 ? 6.329 11.682 -8.573 1 88.35 208 MET A CA 1
ATOM 1736 C C . MET A 1 208 ? 7.3 12.808 -8.237 1 88.35 208 MET A C 1
ATOM 1738 O O . MET A 1 208 ? 7.416 13.209 -7.078 1 88.35 208 MET A O 1
ATOM 1742 N N . LYS A 1 209 ? 8.098 13.331 -9.195 1 88.11 209 LYS A N 1
ATOM 1743 C CA . LYS A 1 209 ? 9.098 14.358 -8.919 1 88.11 209 LYS A CA 1
ATOM 1744 C C . LYS A 1 209 ? 8.456 15.603 -8.314 1 88.11 209 LYS A C 1
ATOM 1746 O O . LYS A 1 209 ? 9.139 16.422 -7.697 1 88.11 209 LYS A O 1
ATOM 1751 N N . GLY A 1 210 ? 7.121 15.779 -8.491 1 78.03 210 GLY A N 1
ATOM 1752 C CA . GLY A 1 210 ? 6.391 16.89 -7.901 1 78.03 210 GLY A CA 1
ATOM 1753 C C . GLY A 1 210 ? 5.692 16.523 -6.606 1 78.03 210 GLY A C 1
ATOM 1754 O O . GLY A 1 210 ? 5.087 17.379 -5.957 1 78.03 210 GLY A O 1
ATOM 1755 N N . ALA A 1 211 ? 5.834 15.257 -6.176 1 80.7 211 ALA A N 1
ATOM 1756 C CA . ALA A 1 211 ? 5.196 14.784 -4.95 1 80.7 211 ALA A CA 1
ATOM 1757 C C . ALA A 1 211 ? 6.038 15.132 -3.725 1 80.7 211 ALA A C 1
ATOM 1759 O O . ALA A 1 211 ? 6.898 16.014 -3.785 1 80.7 211 ALA A O 1
ATOM 1760 N N . ASP A 1 212 ? 5.69 14.63 -2.588 1 83.43 212 ASP A N 1
ATOM 1761 C CA . ASP A 1 212 ? 6.473 14.844 -1.375 1 83.43 212 ASP A CA 1
ATOM 1762 C C . ASP A 1 212 ? 7.856 14.208 -1.494 1 83.43 212 ASP A C 1
ATOM 1764 O O . ASP A 1 212 ? 8.078 13.349 -2.351 1 83.43 212 ASP A O 1
ATOM 1768 N N . ARG A 1 213 ? 8.81 14.681 -0.71 1 85.89 213 ARG A N 1
ATOM 1769 C CA . ARG A 1 213 ? 10.212 14.283 -0.78 1 85.89 213 ARG A CA 1
ATOM 1770 C C . ARG A 1 213 ? 10.359 12.771 -0.639 1 85.89 213 ARG A C 1
ATOM 1772 O O . ARG A 1 213 ? 11.085 12.139 -1.409 1 85.89 213 ARG A O 1
ATOM 1779 N N . GLU A 1 214 ? 9.622 12.157 0.239 1 82.86 214 GLU A N 1
ATOM 1780 C CA . GLU A 1 214 ? 9.746 10.731 0.522 1 82.86 214 GLU A CA 1
ATOM 1781 C C . GLU A 1 214 ? 9.324 9.89 -0.68 1 82.86 214 GLU A C 1
ATOM 1783 O O . GLU A 1 214 ? 10.056 8.994 -1.105 1 82.86 214 GLU A O 1
ATOM 1788 N N . SER A 1 215 ? 8.211 10.205 -1.259 1 83.98 215 SER A N 1
ATOM 1789 C CA . SER A 1 215 ? 7.689 9.459 -2.399 1 83.98 215 SER A CA 1
ATOM 1790 C C . SER A 1 215 ? 8.567 9.646 -3.632 1 83.98 215 SER A C 1
ATOM 1792 O O . SER A 1 215 ? 8.786 8.702 -4.393 1 83.98 215 SER A O 1
ATOM 1794 N N . SER A 1 216 ? 9.054 10.848 -3.832 1 89.79 216 SER A N 1
ATOM 1795 C CA . SER A 1 216 ? 9.915 11.137 -4.974 1 89.79 216 SER A CA 1
ATOM 1796 C C . SER A 1 216 ? 11.229 10.369 -4.885 1 89.79 216 SER A C 1
ATOM 1798 O O . SER A 1 216 ? 11.669 9.764 -5.865 1 89.79 216 SER A O 1
ATOM 1800 N N . MET A 1 217 ? 11.789 10.362 -3.704 1 90.52 217 MET A N 1
ATOM 1801 C CA . MET A 1 217 ? 13.059 9.67 -3.509 1 90.52 217 MET A CA 1
ATOM 1802 C C . MET A 1 217 ? 12.879 8.159 -3.618 1 90.52 217 MET A C 1
ATOM 1804 O O . MET A 1 217 ? 13.732 7.467 -4.176 1 90.52 217 MET A O 1
ATOM 1808 N N . ALA A 1 218 ? 11.751 7.771 -3.088 1 89.66 218 ALA A N 1
ATOM 1809 C CA . ALA A 1 218 ? 11.467 6.342 -3.186 1 89.66 218 ALA A CA 1
ATOM 1810 C C . ALA A 1 218 ? 11.377 5.899 -4.643 1 89.66 218 ALA A C 1
ATOM 1812 O O . ALA A 1 218 ? 11.859 4.822 -5.002 1 89.66 218 ALA A O 1
ATOM 1813 N N . ALA A 1 219 ? 10.738 6.682 -5.443 1 92.56 219 ALA A N 1
ATOM 1814 C CA . ALA A 1 219 ? 10.621 6.372 -6.865 1 92.56 219 ALA A CA 1
ATOM 1815 C C . ALA A 1 219 ? 11.996 6.277 -7.521 1 92.56 219 ALA A C 1
ATOM 1817 O O . ALA A 1 219 ? 12.26 5.352 -8.292 1 92.56 219 ALA A O 1
ATOM 1818 N N . CYS A 1 220 ? 12.84 7.224 -7.22 1 94.6 220 CYS A N 1
ATOM 1819 C CA . CYS A 1 220 ? 14.196 7.22 -7.757 1 94.6 220 CYS A CA 1
ATOM 1820 C C . CYS A 1 220 ? 14.972 6.002 -7.27 1 94.6 220 CYS A C 1
ATOM 1822 O O . CYS A 1 220 ? 15.666 5.35 -8.052 1 94.6 220 CYS A O 1
ATOM 1824 N N . ASP A 1 221 ? 14.825 5.755 -6.02 1 93.32 221 ASP A N 1
ATOM 1825 C CA . ASP A 1 221 ? 15.532 4.618 -5.439 1 93.32 221 ASP A CA 1
ATOM 1826 C C . ASP A 1 221 ? 15.088 3.307 -6.084 1 93.32 221 ASP A C 1
ATOM 1828 O O . ASP A 1 221 ? 15.907 2.416 -6.318 1 93.32 221 ASP A O 1
ATOM 1832 N N . TYR A 1 222 ? 13.811 3.293 -6.339 1 93.09 222 TYR A N 1
ATOM 1833 C CA . TYR A 1 222 ? 13.292 2.122 -7.038 1 93.09 222 TYR A CA 1
ATOM 1834 C C . TYR A 1 222 ? 13.926 1.985 -8.417 1 93.09 222 TYR A C 1
ATOM 1836 O O . TYR A 1 222 ? 14.302 0.885 -8.828 1 93.09 222 TYR A O 1
ATOM 1844 N N . GLY A 1 223 ? 14.018 3.076 -9.108 1 95.99 223 GLY A N 1
ATOM 1845 C CA . GLY A 1 223 ? 14.633 3.062 -10.426 1 95.99 223 GLY A CA 1
ATOM 1846 C C . GLY A 1 223 ? 16.098 2.67 -10.396 1 95.99 223 GLY A C 1
ATOM 1847 O O . GLY A 1 223 ? 16.554 1.887 -11.233 1 95.99 223 GLY A O 1
ATOM 1848 N N . ILE A 1 224 ? 16.782 3.122 -9.452 1 97.43 224 ILE A N 1
ATOM 1849 C CA . ILE A 1 224 ? 18.205 2.825 -9.327 1 97.43 224 ILE A CA 1
ATOM 1850 C C . ILE A 1 224 ? 18.398 1.34 -9.03 1 97.43 224 ILE A C 1
ATOM 1852 O O . ILE A 1 224 ? 19.216 0.674 -9.669 1 97.43 224 ILE A O 1
ATOM 1856 N N . CYS A 1 225 ? 17.629 0.887 -8.093 1 96.38 225 CYS A N 1
ATOM 1857 C CA . CYS A 1 225 ? 17.718 -0.525 -7.741 1 96.38 225 CYS A CA 1
ATOM 1858 C C . CYS A 1 225 ? 17.394 -1.408 -8.941 1 96.38 225 CYS A C 1
ATOM 1860 O O . CYS A 1 225 ? 18.074 -2.406 -9.184 1 96.38 225 CYS A O 1
ATOM 1862 N N . PHE A 1 226 ? 16.39 -1.026 -9.641 1 96.83 226 PHE A N 1
ATOM 1863 C CA . PHE A 1 226 ? 15.978 -1.786 -10.816 1 96.83 226 PHE A CA 1
ATOM 1864 C C . PHE A 1 226 ? 17.116 -1.88 -11.826 1 96.83 226 PHE A C 1
ATOM 1866 O O . PHE A 1 226 ? 17.393 -2.957 -12.357 1 96.83 226 PHE A O 1
ATOM 1873 N N . GLU A 1 227 ? 17.761 -0.754 -12.13 1 97.2 227 GLU A N 1
ATOM 1874 C CA . GLU A 1 227 ? 18.842 -0.735 -13.111 1 97.2 227 GLU A CA 1
ATOM 1875 C C . GLU A 1 227 ? 20.077 -1.461 -12.586 1 97.2 227 GLU A C 1
ATOM 1877 O O . GLU A 1 227 ? 20.833 -2.051 -13.36 1 97.2 227 GLU A O 1
ATOM 1882 N N . GLN A 1 228 ? 20.321 -1.423 -11.267 1 96.66 228 GLN A N 1
ATOM 1883 C CA . GLN A 1 228 ? 21.414 -2.191 -10.679 1 96.66 228 GLN A CA 1
ATOM 1884 C C . GLN A 1 228 ? 21.226 -3.687 -10.918 1 96.66 228 GLN A C 1
ATOM 1886 O O . GLN A 1 228 ? 22.192 -4.405 -11.181 1 96.66 228 GLN A O 1
ATOM 1891 N N . ILE A 1 229 ? 19.984 -4.096 -10.881 1 95.05 229 ILE A N 1
ATOM 1892 C CA . ILE A 1 229 ? 19.667 -5.515 -11 1 95.05 229 ILE A CA 1
ATOM 1893 C C . ILE A 1 229 ? 19.585 -5.905 -12.474 1 95.05 229 ILE A C 1
ATOM 1895 O O . ILE A 1 229 ? 20.075 -6.965 -12.871 1 95.05 229 ILE A O 1
ATOM 1899 N N . HIS A 1 230 ? 19.07 -5.045 -13.306 1 95.01 230 HIS A N 1
ATOM 1900 C CA . HIS A 1 230 ? 18.7 -5.471 -14.651 1 95.01 230 HIS A CA 1
ATOM 1901 C C . HIS A 1 230 ? 19.474 -4.691 -15.708 1 95.01 230 HIS A C 1
ATOM 1903 O O . HIS A 1 230 ? 19.451 -5.047 -16.889 1 95.01 230 HIS A O 1
ATOM 1909 N N . GLY A 1 231 ? 20.039 -3.603 -15.288 1 94.82 231 GLY A N 1
ATOM 1910 C CA . GLY A 1 231 ? 20.701 -2.733 -16.247 1 94.82 231 GLY A CA 1
ATOM 1911 C C . GLY A 1 231 ? 22.211 -2.873 -16.237 1 94.82 231 GLY A C 1
ATOM 1912 O O . GLY A 1 231 ? 22.737 -3.957 -15.975 1 94.82 231 GLY A O 1
ATOM 1913 N N . ASN A 1 232 ? 22.848 -1.909 -16.771 1 92.62 232 ASN A N 1
ATOM 1914 C CA . ASN A 1 232 ? 24.303 -1.805 -16.796 1 92.62 232 ASN A CA 1
ATOM 1915 C C . ASN A 1 232 ? 24.784 -0.516 -16.135 1 92.62 232 ASN A C 1
ATOM 1917 O O . ASN A 1 232 ? 23.98 0.252 -15.604 1 92.62 232 ASN A O 1
ATOM 1921 N N . SER A 1 233 ? 26.049 -0.326 -16.14 1 90.93 233 SER A N 1
ATOM 1922 C CA . SER A 1 233 ? 26.659 0.801 -15.442 1 90.93 233 SER A CA 1
ATOM 1923 C C . SER A 1 233 ? 26.131 2.131 -15.969 1 90.93 233 SER A C 1
ATOM 1925 O O . SER A 1 233 ? 25.885 3.058 -15.195 1 90.93 233 SER A O 1
ATOM 1927 N N . ILE A 1 234 ? 25.893 2.171 -17.236 1 93.27 234 ILE A N 1
ATOM 1928 C CA . ILE A 1 234 ? 25.435 3.411 -17.852 1 93.27 234 ILE A CA 1
ATOM 1929 C C . ILE A 1 234 ? 24.008 3.716 -17.401 1 93.27 234 ILE A C 1
ATOM 1931 O O . ILE A 1 234 ? 23.693 4.854 -17.046 1 93.27 234 ILE A O 1
ATOM 1935 N N . SER A 1 235 ? 23.152 2.684 -17.398 1 94.81 235 SER A N 1
ATOM 1936 C CA . SER A 1 235 ? 21.769 2.906 -16.992 1 94.81 235 SER A CA 1
ATOM 1937 C C . SER A 1 235 ? 21.677 3.253 -15.509 1 94.81 235 SER A C 1
ATOM 1939 O O . SER A 1 235 ? 20.831 4.053 -15.105 1 94.81 235 SER A O 1
ATOM 1941 N N . VAL A 1 236 ? 22.455 2.717 -14.696 1 95.18 236 VAL A N 1
ATOM 1942 C CA . VAL A 1 236 ? 22.499 3.047 -13.275 1 95.18 236 VAL A CA 1
ATOM 1943 C C . VAL A 1 236 ? 22.902 4.509 -13.096 1 95.18 236 VAL A C 1
ATOM 1945 O O . VAL A 1 236 ? 22.262 5.248 -12.345 1 95.18 236 VAL A O 1
ATOM 1948 N N . GLU A 1 237 ? 23.95 4.918 -13.8 1 93.9 237 GLU A N 1
ATOM 1949 C CA . GLU A 1 237 ? 24.415 6.3 -13.733 1 93.9 237 GLU A CA 1
ATOM 1950 C C . GLU A 1 237 ? 23.322 7.272 -14.167 1 93.9 237 GLU A C 1
ATOM 1952 O O . GLU A 1 237 ? 23.157 8.336 -13.567 1 93.9 237 GLU A O 1
ATOM 1957 N N . ASN A 1 238 ? 22.673 6.874 -15.187 1 95.17 238 ASN A N 1
ATOM 1958 C CA . ASN A 1 238 ? 21.579 7.711 -15.67 1 95.17 238 ASN A CA 1
ATOM 1959 C C . ASN A 1 238 ? 20.492 7.878 -14.612 1 95.17 238 ASN A C 1
ATOM 1961 O O . ASN A 1 238 ? 19.929 8.964 -14.461 1 95.17 238 ASN A O 1
ATOM 1965 N N . MET A 1 239 ? 20.204 6.842 -13.829 1 96.34 239 MET A N 1
ATOM 1966 C CA . MET A 1 239 ? 19.193 6.908 -12.778 1 96.34 239 MET A CA 1
ATOM 1967 C C . MET A 1 239 ? 19.678 7.761 -11.61 1 96.34 239 MET A C 1
ATOM 1969 O O . MET A 1 239 ? 18.889 8.473 -10.987 1 96.34 239 MET A O 1
ATOM 1973 N N . ILE A 1 240 ? 20.948 7.685 -11.359 1 94.68 240 ILE A N 1
ATOM 1974 C CA . ILE A 1 240 ? 21.518 8.508 -10.298 1 94.68 240 ILE A CA 1
ATOM 1975 C C . ILE A 1 240 ? 21.435 9.982 -10.688 1 94.68 240 ILE A C 1
ATOM 1977 O O . ILE A 1 240 ? 21.101 10.832 -9.859 1 94.68 240 ILE A O 1
ATOM 1981 N N . LYS A 1 241 ? 21.719 10.257 -11.935 1 93.97 241 LYS A N 1
ATOM 1982 C CA . LYS A 1 241 ? 21.578 11.62 -12.438 1 93.97 241 LYS A CA 1
ATOM 1983 C C . LYS A 1 241 ? 20.133 12.098 -12.334 1 93.97 241 LYS A C 1
ATOM 1985 O O . LYS A 1 241 ? 19.877 13.246 -11.965 1 93.97 241 LYS A O 1
ATOM 1990 N N . LYS A 1 242 ? 19.267 11.216 -12.633 1 94.54 242 LYS A N 1
ATOM 1991 C CA . LYS A 1 242 ? 17.85 11.55 -12.529 1 94.54 242 LYS A CA 1
ATOM 1992 C C . LYS A 1 242 ? 17.465 11.869 -11.087 1 94.54 242 LYS A C 1
ATOM 1994 O O . LYS A 1 242 ? 16.651 12.761 -10.839 1 94.54 242 LYS A O 1
ATOM 1999 N N . ARG A 1 243 ? 17.914 11.126 -10.17 1 93.75 243 ARG A N 1
ATOM 2000 C CA . ARG A 1 243 ? 17.672 11.424 -8.762 1 93.75 243 ARG A CA 1
ATOM 2001 C C . ARG A 1 243 ? 18.134 12.835 -8.413 1 93.75 243 ARG A C 1
ATOM 2003 O O . ARG A 1 243 ? 17.435 13.566 -7.71 1 93.75 243 ARG A O 1
ATOM 2010 N N . ARG A 1 244 ? 19.309 13.17 -8.916 1 92.03 244 ARG A N 1
ATOM 2011 C CA . ARG A 1 244 ? 19.832 14.509 -8.664 1 92.03 244 ARG A CA 1
ATOM 2012 C C . ARG A 1 244 ? 18.886 15.576 -9.205 1 92.03 244 ARG A C 1
ATOM 2014 O O . ARG A 1 244 ? 18.653 16.595 -8.551 1 92.03 244 ARG A O 1
ATOM 2021 N N . GLU A 1 245 ? 18.404 15.322 -10.358 1 93.13 245 GLU A N 1
ATOM 2022 C CA . GLU A 1 245 ? 17.443 16.252 -10.943 1 93.13 245 GLU A CA 1
ATOM 2023 C C . GLU A 1 245 ? 16.2 16.385 -10.068 1 93.13 245 GLU A C 1
ATOM 2025 O O . GLU A 1 245 ? 15.711 17.493 -9.838 1 93.13 245 GLU A O 1
ATOM 2030 N N . VAL A 1 246 ? 15.742 15.28 -9.604 1 92.32 246 VAL A N 1
ATOM 2031 C CA . VAL A 1 246 ? 14.543 15.259 -8.774 1 92.32 246 VAL A CA 1
ATOM 2032 C C . VAL A 1 246 ? 14.81 15.99 -7.46 1 92.32 246 VAL A C 1
ATOM 2034 O O . VAL A 1 246 ? 13.973 16.766 -6.994 1 92.32 246 VAL A O 1
ATOM 2037 N N . ILE A 1 247 ? 15.983 15.775 -6.864 1 90.88 247 ILE A N 1
ATOM 2038 C CA . ILE A 1 247 ? 16.358 16.445 -5.624 1 90.88 247 ILE A CA 1
ATOM 2039 C C . ILE A 1 247 ? 16.364 17.958 -5.836 1 90.88 247 ILE A C 1
ATOM 2041 O O . ILE A 1 247 ? 15.836 18.708 -5.011 1 90.88 247 ILE A O 1
ATOM 2045 N N . ASN A 1 248 ? 16.887 18.318 -6.966 1 89.62 248 ASN A N 1
ATOM 2046 C CA . ASN A 1 248 ? 16.925 19.742 -7.279 1 89.62 248 ASN A CA 1
ATOM 2047 C C . ASN A 1 248 ? 15.522 20.331 -7.387 1 89.62 248 ASN A C 1
ATOM 2049 O O . ASN A 1 248 ? 15.272 21.443 -6.919 1 89.62 248 ASN A O 1
ATOM 2053 N N . ILE A 1 249 ? 14.639 19.593 -7.923 1 90.65 249 ILE A N 1
ATOM 2054 C CA . ILE A 1 249 ? 13.264 20.056 -8.073 1 90.65 249 ILE A CA 1
ATOM 2055 C C . ILE A 1 249 ? 12.609 20.184 -6.7 1 90.65 249 ILE A C 1
ATOM 2057 O O . ILE A 1 249 ? 11.953 21.187 -6.409 1 90.65 249 ILE A O 1
ATOM 2061 N N . ILE A 1 250 ? 12.832 19.263 -5.883 1 88.69 250 ILE A N 1
ATOM 2062 C CA . ILE A 1 250 ? 12.232 19.245 -4.553 1 88.69 250 ILE A CA 1
ATOM 2063 C C . ILE A 1 250 ? 12.803 20.386 -3.714 1 88.69 250 ILE A C 1
ATOM 2065 O O . ILE A 1 250 ? 12.059 21.096 -3.032 1 88.69 250 ILE A O 1
ATOM 2069 N N . GLU A 1 251 ? 14.102 20.587 -3.724 1 85.35 251 GLU A N 1
ATOM 2070 C CA . GLU A 1 251 ? 14.749 21.633 -2.938 1 85.35 251 GLU A CA 1
ATOM 2071 C C . GLU A 1 251 ? 14.31 23.021 -3.397 1 85.35 251 GLU A C 1
ATOM 2073 O O . GLU A 1 251 ? 14.105 23.917 -2.576 1 85.35 251 GLU A O 1
ATOM 2078 N N . ASN A 1 252 ? 14.189 23.087 -4.673 1 86.46 252 ASN A N 1
ATOM 2079 C CA . ASN A 1 252 ? 13.707 24.359 -5.201 1 86.46 252 ASN A CA 1
ATOM 2080 C C . ASN A 1 252 ? 12.275 24.643 -4.757 1 86.46 252 ASN A C 1
ATOM 2082 O O . ASN A 1 252 ? 11.94 25.779 -4.417 1 86.46 252 ASN A O 1
ATOM 2086 N N . LYS A 1 253 ? 11.508 23.668 -4.735 1 83.88 253 LYS A N 1
ATOM 2087 C CA . LYS A 1 253 ? 10.135 23.812 -4.26 1 83.88 253 LYS A CA 1
ATOM 2088 C C . LYS A 1 253 ? 10.101 24.157 -2.774 1 83.88 253 LYS A C 1
ATOM 2090 O O . LYS A 1 253 ? 9.298 24.988 -2.343 1 83.88 253 LYS A O 1
ATOM 2095 N N . GLU A 1 254 ? 10.925 23.528 -2.021 1 80.32 254 GLU A N 1
ATOM 2096 C CA . GLU A 1 254 ? 10.978 23.761 -0.581 1 80.32 254 GLU A CA 1
ATOM 2097 C C . GLU A 1 254 ? 11.515 25.154 -0.266 1 80.32 254 GLU A C 1
ATOM 2099 O O . GLU A 1 254 ? 11.01 25.832 0.63 1 80.32 254 GLU A O 1
ATOM 2104 N N . LYS A 1 255 ? 12.514 25.58 -0.964 1 81.37 255 LYS A N 1
ATOM 2105 C CA . LYS A 1 255 ? 13.048 26.927 -0.792 1 81.37 255 LYS A CA 1
ATOM 2106 C C . LYS A 1 255 ? 11.996 27.982 -1.124 1 81.37 255 LYS A C 1
ATOM 2108 O O . LYS A 1 255 ? 11.874 28.987 -0.42 1 81.37 255 LYS A O 1
ATOM 2113 N N . LYS A 1 256 ? 11.275 27.707 -2.108 1 80.74 256 LYS A N 1
ATOM 2114 C CA . LYS A 1 256 ? 10.21 28.635 -2.476 1 80.74 256 LYS A CA 1
ATOM 2115 C C . LYS A 1 256 ? 9.122 28.675 -1.407 1 80.74 256 LYS A C 1
ATOM 2117 O O . LYS A 1 256 ? 8.605 29.745 -1.079 1 80.74 256 LYS A O 1
ATOM 2122 N N . ALA A 1 257 ? 8.794 27.591 -0.942 1 78.52 257 ALA A N 1
ATOM 2123 C CA . ALA A 1 257 ? 7.785 27.519 0.111 1 78.52 257 ALA A CA 1
ATOM 2124 C C . ALA A 1 257 ? 8.263 28.223 1.378 1 78.52 257 ALA A C 1
ATOM 2126 O O . ALA A 1 257 ? 7.489 28.923 2.036 1 78.52 257 ALA A O 1
ATOM 2127 N N . GLN A 1 258 ? 9.54 28.066 1.74 1 78.61 258 GLN A N 1
ATOM 2128 C CA . GLN A 1 258 ? 10.117 28.722 2.909 1 78.61 258 GLN A CA 1
ATOM 2129 C C . GLN A 1 258 ? 10.106 30.239 2.75 1 78.61 258 GLN A C 1
ATOM 2131 O O . GLN A 1 258 ? 9.778 30.965 3.69 1 78.61 258 GLN A O 1
ATOM 2136 N N . LYS A 1 259 ? 10.465 30.699 1.666 1 79.88 259 LYS A N 1
ATOM 2137 C CA . LYS A 1 259 ? 10.457 32.132 1.391 1 79.88 259 LYS A CA 1
ATOM 2138 C C . LYS A 1 259 ? 9.044 32.701 1.476 1 79.88 259 LYS A C 1
ATOM 2140 O O . LYS A 1 259 ? 8.841 33.8 1.996 1 79.88 259 LYS A O 1
ATOM 2145 N N . GLN A 1 260 ? 8.153 31.943 1.009 1 78.36 260 GLN A N 1
ATOM 2146 C CA . GLN A 1 260 ? 6.763 32.382 1.065 1 78.36 260 GLN A CA 1
ATOM 2147 C C . GLN A 1 260 ? 6.259 32.431 2.505 1 78.36 260 GLN A C 1
ATOM 2149 O O . GLN A 1 260 ? 5.524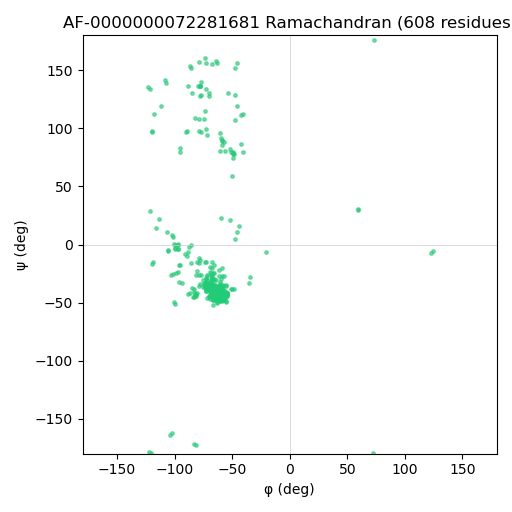 33.346 2.881 1 78.36 260 GLN A O 1
ATOM 2154 N N . GLU A 1 261 ? 6.61 31.519 3.248 1 75.82 261 GLU A N 1
ATOM 2155 C CA . GLU A 1 261 ? 6.231 31.506 4.657 1 75.82 261 GLU A CA 1
ATOM 2156 C C . GLU A 1 261 ? 6.852 32.682 5.407 1 75.82 261 GLU A C 1
ATOM 2158 O O . GLU A 1 261 ? 6.181 33.341 6.203 1 75.82 261 GLU A O 1
ATOM 2163 N N . GLU A 1 262 ? 8.146 33.003 5.224 1 75.12 262 GLU A N 1
ATOM 2164 C CA . GLU A 1 262 ? 8.823 34.142 5.838 1 75.12 262 GLU A CA 1
ATOM 2165 C C . GLU A 1 262 ? 8.156 35.457 5.446 1 75.12 262 GLU A C 1
ATOM 2167 O O . GLU A 1 262 ? 7.978 36.343 6.285 1 75.12 262 GLU A O 1
ATOM 2172 N N . PHE A 1 263 ? 7.785 35.506 4.258 1 76.97 263 PHE A N 1
ATOM 2173 C CA . PHE A 1 263 ? 7.102 36.698 3.77 1 76.97 263 PHE A CA 1
ATOM 2174 C C . PHE A 1 263 ? 5.759 36.876 4.467 1 76.97 263 PHE A C 1
ATOM 2176 O O . PHE A 1 263 ? 5.409 37.984 4.88 1 76.97 263 PHE A O 1
ATOM 2183 N N . THR A 1 264 ? 5.116 35.764 4.526 1 78.36 264 THR A N 1
ATOM 2184 C CA . THR A 1 264 ? 3.807 35.816 5.168 1 78.36 264 THR A CA 1
ATOM 2185 C C . THR A 1 264 ? 3.943 36.186 6.643 1 78.36 264 THR A C 1
ATOM 2187 O O . THR A 1 264 ? 3.154 36.976 7.165 1 78.36 264 THR A O 1
ATOM 2190 N N . LYS A 1 265 ? 4.887 35.655 7.32 1 74.34 265 LYS A N 1
ATOM 2191 C CA . LYS A 1 265 ? 5.138 35.971 8.723 1 74.34 265 LYS A CA 1
ATOM 2192 C C . LYS A 1 265 ? 5.518 37.439 8.896 1 74.34 265 LYS A C 1
ATOM 2194 O O . LYS A 1 265 ? 5.011 38.115 9.794 1 74.34 265 LYS A O 1
ATOM 2199 N N . LYS A 1 266 ? 6.418 37.983 8.08 1 73.22 266 LYS A N 1
ATOM 2200 C CA . LYS A 1 266 ? 6.804 39.39 8.122 1 73.22 266 LYS A CA 1
ATOM 2201 C C . LYS A 1 266 ? 5.602 40.298 7.875 1 73.22 266 LYS A C 1
ATOM 2203 O O . LYS A 1 266 ? 5.428 41.307 8.561 1 73.22 266 LYS A O 1
ATOM 2208 N N . LYS A 1 267 ? 4.796 39.842 6.933 1 72.86 267 LYS A N 1
ATOM 2209 C CA . LYS A 1 267 ? 3.588 40.604 6.632 1 72.86 267 LYS A CA 1
ATOM 2210 C C . LYS A 1 267 ? 2.661 40.666 7.843 1 72.86 267 LYS A C 1
ATOM 2212 O O . LYS A 1 267 ? 2.162 41.737 8.195 1 72.86 267 LYS A O 1
ATOM 2217 N N . LYS A 1 268 ? 2.471 39.67 8.47 1 72.59 268 LYS A N 1
ATOM 2218 C CA . LYS A 1 268 ? 1.61 39.613 9.647 1 72.59 268 LYS A CA 1
ATOM 2219 C C . LYS A 1 268 ? 2.175 40.46 10.784 1 72.59 268 LYS A C 1
ATOM 2221 O O . LYS A 1 268 ? 1.426 41.129 11.498 1 72.59 268 LYS A O 1
ATOM 2226 N N . LYS A 1 269 ? 3.461 40.409 11.005 1 74.99 269 LYS A N 1
ATOM 2227 C CA . LYS A 1 269 ? 4.11 41.238 12.017 1 74.99 269 LYS A CA 1
ATOM 2228 C C . LYS A 1 269 ? 3.909 42.722 11.725 1 74.99 269 LYS A C 1
ATOM 2230 O O . LYS A 1 269 ? 3.584 43.499 12.625 1 74.99 269 LYS A O 1
ATOM 2235 N N . TYR A 1 270 ? 4.052 43.041 10.476 1 73.67 270 TYR A N 1
ATOM 2236 C CA . TYR A 1 270 ? 3.858 44.43 10.073 1 73.67 270 TYR A CA 1
ATOM 2237 C C . TYR A 1 270 ? 2.408 44.857 10.271 1 73.67 270 TYR A C 1
ATOM 2239 O O . TYR A 1 270 ? 2.141 45.961 10.752 1 73.67 270 TYR A O 1
ATOM 2247 N N . GLU A 1 271 ? 1.553 44.004 9.97 1 72.76 271 GLU A N 1
ATOM 2248 C CA . GLU A 1 271 ? 0.131 44.283 10.146 1 72.76 271 GLU A CA 1
ATOM 2249 C C . GLU A 1 271 ? -0.22 44.453 11.621 1 72.76 271 GLU A C 1
ATOM 2251 O O . GLU A 1 271 ? -0.97 45.36 11.986 1 72.76 271 GLU A O 1
ATOM 2256 N N . LYS A 1 272 ? 0.326 43.675 12.445 1 73.6 272 LYS A N 1
ATOM 2257 C CA . LYS A 1 272 ? 0.112 43.777 13.886 1 73.6 272 LYS A CA 1
ATOM 2258 C C . LYS A 1 272 ? 0.684 45.081 14.436 1 73.6 272 LYS A C 1
ATOM 2260 O O . LYS A 1 272 ? 0.067 45.724 15.288 1 73.6 272 LYS A O 1
ATOM 2265 N N . ASP A 1 273 ? 1.813 45.515 13.982 1 69.6 273 ASP A N 1
ATOM 2266 C CA . ASP A 1 273 ? 2.447 46.757 14.415 1 69.6 273 ASP A CA 1
ATOM 2267 C C . ASP A 1 273 ? 1.643 47.972 13.959 1 69.6 273 ASP A C 1
ATOM 2269 O O . ASP A 1 273 ? 1.452 48.92 14.724 1 69.6 273 ASP A O 1
ATOM 2273 N N . ILE A 1 274 ? 1.092 47.824 12.788 1 70.7 274 ILE A N 1
ATOM 2274 C CA . ILE A 1 274 ? 0.257 48.896 12.257 1 70.7 274 ILE A CA 1
ATOM 2275 C C . ILE A 1 274 ? -1.024 49.008 13.081 1 70.7 274 ILE A C 1
ATOM 2277 O O . ILE A 1 274 ? -1.453 50.111 13.426 1 70.7 274 ILE A O 1
ATOM 2281 N N . LYS A 1 275 ? -1.568 47.965 13.488 1 73.72 275 LYS A N 1
ATOM 2282 C CA . LYS A 1 275 ? -2.771 47.958 14.316 1 73.72 275 LYS A CA 1
ATOM 2283 C C . LYS A 1 275 ? -2.486 48.528 15.703 1 73.72 275 LYS A C 1
ATOM 2285 O O . LYS A 1 275 ? -3.287 49.297 16.24 1 73.72 275 LYS A O 1
ATOM 2290 N N . ARG A 1 276 ? -1.348 48.21 16.204 1 75.49 276 ARG A N 1
ATOM 2291 C CA . ARG A 1 276 ? -0.95 48.726 17.509 1 75.49 276 ARG A CA 1
ATOM 2292 C C . ARG A 1 276 ? -0.785 50.241 17.471 1 75.49 276 ARG A C 1
ATOM 2294 O O . ARG A 1 276 ? -1.228 50.943 18.383 1 75.49 276 ARG A O 1
ATOM 2301 N N . ILE A 1 277 ? -0.219 50.698 16.431 1 68.6 277 ILE A N 1
ATOM 2302 C CA . ILE A 1 277 ? 0 52.13 16.262 1 68.6 277 ILE A CA 1
ATOM 2303 C C . ILE A 1 277 ? -1.337 52.836 16.046 1 68.6 277 ILE A C 1
ATOM 2305 O O . ILE A 1 277 ? -1.587 53.895 16.625 1 68.6 277 ILE A O 1
ATOM 2309 N N . ASN A 1 278 ? -2.173 52.183 15.311 1 66.49 278 ASN A N 1
ATOM 2310 C CA . ASN A 1 278 ? -3.506 52.729 15.081 1 66.49 278 ASN A CA 1
ATOM 2311 C C . ASN A 1 278 ? -4.325 52.769 16.367 1 66.49 278 ASN A C 1
ATOM 2313 O O . ASN A 1 278 ? -5.006 53.759 16.644 1 66.49 278 ASN A O 1
ATOM 2317 N N . ASP A 1 279 ? -4.218 51.799 17.183 1 71.36 279 ASP A N 1
ATOM 2318 C CA . ASP A 1 279 ? -4.937 51.728 18.451 1 71.36 279 ASP A CA 1
ATOM 2319 C C . ASP A 1 279 ? -4.419 52.773 19.436 1 71.36 279 ASP A C 1
ATOM 2321 O O . ASP A 1 279 ? -5.203 53.415 20.138 1 71.36 279 ASP A O 1
ATOM 2325 N N . LYS A 1 280 ? -3.187 53.026 19.504 1 65.67 280 LYS A N 1
ATOM 2326 C CA . LYS A 1 280 ? -2.588 54.05 20.356 1 65.67 280 LYS A CA 1
ATOM 2327 C C . LYS A 1 280 ? -3.013 55.448 19.916 1 65.67 280 LYS A C 1
ATOM 2329 O O . LYS A 1 280 ? -3.307 56.305 20.752 1 65.67 280 LYS A O 1
ATOM 2334 N N . THR A 1 281 ? -3.182 55.622 18.602 1 64.97 281 THR A N 1
ATOM 2335 C CA . THR A 1 281 ? -3.579 56.91 18.043 1 64.97 281 THR A CA 1
ATOM 2336 C C . THR A 1 281 ? -5.051 57.194 18.331 1 64.97 281 THR A C 1
ATOM 2338 O O . THR A 1 281 ? -5.413 58.316 18.69 1 64.97 281 THR A O 1
ATOM 2341 N N . LYS A 1 282 ? -5.831 56.192 18.35 1 66.62 282 LYS A N 1
ATOM 2342 C CA . LYS A 1 282 ? -7.251 56.336 18.656 1 66.62 282 LYS A CA 1
ATOM 2343 C C . LYS A 1 282 ? -7.468 56.622 20.139 1 66.62 282 LYS A C 1
ATOM 2345 O O . LYS A 1 282 ? -8.289 57.468 20.5 1 66.62 282 LYS A O 1
ATOM 2350 N N . LYS A 1 283 ? -6.714 55.956 20.925 1 66.8 283 LYS A N 1
ATOM 2351 C CA . LYS A 1 283 ? -6.808 56.186 22.364 1 66.8 283 LYS A CA 1
ATOM 2352 C C . LYS A 1 283 ? -6.329 57.588 22.73 1 66.8 283 LYS A C 1
ATOM 2354 O O . LYS A 1 283 ? -6.95 58.268 23.549 1 66.8 283 LYS A O 1
ATOM 2359 N N . ALA A 1 284 ? -5.383 58.081 22.097 1 67.21 284 ALA A N 1
ATOM 2360 C CA . ALA A 1 284 ? -4.852 59.423 22.321 1 67.21 284 ALA A CA 1
ATOM 2361 C C . ALA A 1 284 ? -5.831 60.488 21.836 1 67.21 284 ALA A C 1
ATOM 2363 O O . ALA A 1 284 ? -6.009 61.52 22.489 1 67.21 284 ALA A O 1
ATOM 2364 N N . THR A 1 285 ? -6.557 60.252 20.782 1 65.28 285 THR A N 1
ATOM 2365 C CA . THR A 1 285 ? -7.562 61.166 20.25 1 65.28 285 THR A CA 1
ATOM 2366 C C . THR A 1 285 ? -8.787 61.212 21.159 1 65.28 285 THR A C 1
ATOM 2368 O O . THR A 1 285 ? -9.336 62.285 21.416 1 65.28 285 THR A O 1
ATOM 2371 N N . ARG A 1 286 ? -9.098 60.183 21.753 1 68.51 286 ARG A N 1
ATOM 2372 C CA . ARG A 1 286 ? -10.243 60.122 22.654 1 68.51 286 ARG A CA 1
ATOM 2373 C C . ARG A 1 286 ? -9.957 60.866 23.955 1 68.51 286 ARG A C 1
ATOM 2375 O O . ARG A 1 286 ? -10.811 61.601 24.456 1 68.51 286 ARG A O 1
ATOM 2382 N N . VAL A 1 287 ? -8.842 60.81 24.473 1 63.98 287 VAL A N 1
ATOM 2383 C CA . VAL A 1 287 ? -8.448 61.484 25.706 1 63.98 287 VAL A CA 1
ATOM 2384 C C . VAL A 1 287 ? -8.393 62.993 25.476 1 63.98 287 VAL A C 1
ATOM 2386 O O . VAL A 1 287 ? -8.831 63.773 26.324 1 63.98 287 VAL A O 1
ATOM 2389 N N . SER A 1 288 ? -8.041 63.451 24.305 1 59.39 288 SER A N 1
ATOM 2390 C CA . SER A 1 288 ? -7.998 64.864 23.944 1 59.39 288 SER A CA 1
ATOM 2391 C C . SER A 1 288 ? -9.402 65.439 23.791 1 59.39 288 SER A C 1
ATOM 2393 O O . SER A 1 288 ? -9.679 66.548 24.253 1 59.39 288 SER A O 1
ATOM 2395 N N . GLU A 1 289 ? -10.234 64.698 23.352 1 63.97 289 GLU A N 1
ATOM 2396 C CA . GLU A 1 289 ? -11.621 65.12 23.181 1 63.97 289 GLU A CA 1
ATOM 2397 C C . GLU A 1 289 ? -12.34 65.211 24.524 1 63.97 289 GLU A C 1
ATOM 2399 O O . GLU A 1 289 ? -13.097 66.153 24.766 1 63.97 289 GLU A O 1
ATOM 2404 N N . ASP A 1 290 ? -12.07 64.414 25.39 1 63.91 290 ASP A N 1
ATOM 2405 C CA . ASP A 1 290 ? -12.674 64.408 26.719 1 63.91 290 ASP A CA 1
ATOM 2406 C C . ASP A 1 290 ? -12.169 65.58 27.557 1 63.91 290 ASP A C 1
ATOM 2408 O O . ASP A 1 290 ? -12.938 66.199 28.296 1 63.91 290 ASP A O 1
ATOM 2412 N N . LYS A 1 291 ? -11.065 66.05 27.425 1 57.28 291 LYS A N 1
ATOM 2413 C CA . LYS A 1 291 ? -10.509 67.213 28.111 1 57.28 291 LYS A CA 1
ATOM 2414 C C . LYS A 1 291 ? -11.117 68.508 27.579 1 57.28 291 LYS A C 1
ATOM 2416 O O . LYS A 1 291 ? -11.373 69.44 28.344 1 57.28 291 LYS A O 1
ATOM 2421 N N . ILE A 1 292 ? -11.501 68.495 26.409 1 64.06 292 ILE A N 1
ATOM 2422 C CA . ILE A 1 292 ? -12.112 69.672 25.801 1 64.06 292 ILE A CA 1
ATOM 2423 C C . ILE A 1 292 ? -13.57 69.782 26.242 1 64.06 292 ILE A C 1
ATOM 2425 O O . ILE A 1 292 ? -14.066 70.882 26.496 1 64.06 292 ILE A O 1
ATOM 2429 N N . ARG A 1 293 ? -14.269 68.836 26.593 1 63.24 293 ARG A N 1
ATOM 2430 C CA . ARG A 1 293 ? -15.674 68.827 26.987 1 63.24 293 ARG A CA 1
ATOM 2431 C C . ARG A 1 293 ? -15.837 69.249 28.444 1 63.24 293 ARG A C 1
ATOM 2433 O O . ARG A 1 293 ? -16.864 69.816 28.82 1 63.24 293 ARG A O 1
ATOM 2440 N N . SER A 1 294 ? -14.967 69.102 29.286 1 58.95 294 SER A N 1
ATOM 2441 C CA . SER A 1 294 ? -15.053 69.425 30.707 1 58.95 294 SER A CA 1
ATOM 2442 C C . SER A 1 294 ? -14.651 70.873 30.969 1 58.95 294 SER A C 1
ATOM 2444 O O . SER A 1 294 ? -14.709 71.342 32.108 1 58.95 294 SER A O 1
ATOM 2446 N N . VAL A 1 295 ? -14.172 71.681 30.107 1 55.2 295 VAL A N 1
ATOM 2447 C CA . VAL A 1 295 ? -13.875 73.096 30.303 1 55.2 295 VAL A CA 1
ATOM 2448 C C . VAL A 1 295 ? -15.174 73.898 30.333 1 55.2 295 VAL A C 1
ATOM 2450 O O . VAL A 1 295 ? -15.989 73.806 29.412 1 55.2 295 VAL A O 1
ATOM 2453 N N . PRO A 1 296 ? -15.576 74.416 31.618 1 53.55 296 PRO A N 1
ATOM 2454 C CA . PRO A 1 296 ? -16.795 75.222 31.716 1 53.55 296 PRO A CA 1
ATOM 2455 C C . PRO A 1 296 ? -16.872 76.308 30.645 1 53.55 296 PRO A C 1
ATOM 2457 O O . PRO A 1 296 ? -15.842 76.852 30.237 1 53.55 296 PRO A O 1
ATOM 2460 N N . ARG A 1 297 ? -17.933 76.409 29.935 1 47.64 297 ARG A N 1
ATOM 2461 C CA . ARG A 1 297 ? -18.171 77.446 28.936 1 47.64 297 ARG A CA 1
ATOM 2462 C C . ARG A 1 297 ? -18.102 78.835 29.561 1 47.64 297 ARG A C 1
ATOM 2464 O O . ARG A 1 297 ? -18.796 79.116 30.541 1 47.64 297 ARG A O 1
ATOM 2471 N N . ARG A 1 298 ? -17.021 79.56 29.681 1 43.25 298 ARG A N 1
ATOM 2472 C CA . ARG A 1 298 ? -17.023 80.971 30.054 1 43.25 298 ARG A CA 1
ATOM 2473 C C . ARG A 1 298 ? -18.132 81.728 29.329 1 43.25 298 ARG A C 1
ATOM 2475 O O . ARG A 1 298 ? -18.393 81.478 28.151 1 43.25 298 ARG A O 1
ATOM 2482 N N . GLY A 1 299 ? -19.104 82.149 30.124 1 42.8 299 GLY A N 1
ATOM 2483 C CA . GLY A 1 299 ? -20.151 83.048 29.664 1 42.8 299 GLY A CA 1
ATOM 2484 C C . GLY A 1 299 ? -19.636 84.145 28.751 1 42.8 299 GLY A C 1
ATOM 2485 O O . GLY A 1 299 ? -18.523 84.64 28.934 1 42.8 299 GLY A O 1
ATOM 2486 N N . ARG A 1 300 ? -19.971 84.158 27.513 1 38.96 300 ARG A N 1
ATOM 2487 C CA . ARG A 1 300 ? -19.821 85.228 26.532 1 38.96 300 ARG A CA 1
ATOM 2488 C C . ARG A 1 300 ? -20.139 86.585 27.15 1 38.96 300 ARG A C 1
ATOM 2490 O O . ARG A 1 300 ? -21.232 86.791 27.681 1 38.96 300 ARG A O 1
ATOM 2497 N N . ILE A 1 301 ? -19.194 87.209 27.914 1 40.09 301 ILE A N 1
ATOM 2498 C CA . ILE A 1 301 ? -19.369 88.618 28.247 1 40.09 301 ILE A CA 1
ATOM 2499 C C . ILE A 1 301 ? -19.702 89.409 26.983 1 40.09 301 ILE A C 1
ATOM 2501 O O . ILE A 1 301 ? -18.912 89.441 26.037 1 40.09 301 ILE A O 1
ATOM 2505 N N . GLY A 1 302 ? -20.952 89.34 26.593 1 35.12 302 GLY A N 1
ATOM 2506 C CA . GLY A 1 302 ? -21.531 90.231 25.6 1 35.12 302 GLY A CA 1
ATOM 2507 C C . GLY A 1 302 ? -21.248 91.695 25.876 1 35.12 302 GLY A C 1
ATOM 2508 O O . GLY A 1 302 ? -21.639 92.223 26.918 1 35.12 302 GLY A O 1
ATOM 2509 N N . PHE A 1 303 ? -20.014 92.23 25.656 1 36.13 303 PHE A N 1
ATOM 2510 C CA . PHE A 1 303 ? -19.705 93.653 25.578 1 36.13 303 PHE A CA 1
ATOM 2511 C C . PHE A 1 303 ? -20.667 94.364 24.634 1 36.13 303 PHE A C 1
ATOM 2513 O O . PHE A 1 303 ? -20.785 93.994 23.464 1 36.13 303 PHE A O 1
ATOM 2520 N N . SER A 1 304 ? -21.907 94.646 25.157 1 28.9 304 SER A N 1
ATOM 2521 C CA . SER A 1 304 ? -22.819 95.568 24.488 1 28.9 304 SER A CA 1
ATOM 2522 C C . SER A 1 304 ? -22.19 96.948 24.326 1 28.9 304 SER A C 1
ATOM 2524 O O . SER A 1 304 ? -21.79 97.573 25.31 1 28.9 304 SER A O 1
ATOM 2526 N N . LEU A 1 305 ? -21.425 97.238 23.296 1 33.35 305 LEU A N 1
ATOM 2527 C CA . LEU A 1 305 ? -21.016 98.547 22.798 1 33.35 305 LEU A CA 1
ATOM 2528 C C . LEU A 1 305 ? -22.219 99.475 22.657 1 33.35 305 LEU A C 1
ATOM 2530 O O . LEU A 1 305 ? -23.118 99.215 21.854 1 33.35 305 LEU A O 1
ATOM 2534 N N . LYS A 1 306 ? -22.63 99.985 23.859 1 26.55 306 LYS A N 1
ATOM 2535 C CA . LYS A 1 306 ? -23.264 101.284 23.658 1 26.55 306 LYS A CA 1
ATOM 2536 C C . LYS A 1 306 ? -22.23 102.355 23.325 1 26.55 306 LYS A C 1
ATOM 2538 O O . LYS A 1 306 ? -21.174 102.425 23.957 1 26.55 306 LYS A O 1
ATOM 2543 N N . MET B 1 1 ? 29.063 53.316 5.819 1 55.77 1 MET B N 1
ATOM 2544 C CA . MET B 1 1 ? 28.198 52.183 5.505 1 55.77 1 MET B CA 1
ATOM 2545 C C . MET B 1 1 ? 27.157 51.973 6.6 1 55.77 1 MET B C 1
ATOM 2547 O O . MET B 1 1 ? 27.499 51.905 7.782 1 55.77 1 MET B O 1
ATOM 2551 N N . SER B 1 2 ? 25.825 52.014 6.304 1 59.67 2 SER B N 1
ATOM 2552 C CA . SER B 1 2 ? 24.799 51.836 7.327 1 59.67 2 SER B CA 1
ATOM 2553 C C . SER B 1 2 ? 24.803 50.412 7.872 1 59.67 2 SER B C 1
ATOM 2555 O O . SER B 1 2 ? 25.306 49.494 7.221 1 59.67 2 SER B O 1
ATOM 2557 N N . PHE B 1 3 ? 24.334 50.119 9.119 1 65.53 3 PHE B N 1
ATOM 2558 C CA . PHE B 1 3 ? 24.201 48.842 9.811 1 65.53 3 PHE B CA 1
ATOM 2559 C C . PHE B 1 3 ? 23.515 47.813 8.92 1 65.53 3 PHE B C 1
ATOM 2561 O O . PHE B 1 3 ? 23.894 46.64 8.912 1 65.53 3 PHE B O 1
ATOM 2568 N N . ASN B 1 4 ? 22.585 48.174 8.182 1 64.55 4 ASN B N 1
ATOM 2569 C CA . ASN B 1 4 ? 21.835 47.294 7.293 1 64.55 4 ASN B CA 1
ATOM 2570 C C . ASN B 1 4 ? 22.698 46.796 6.137 1 64.55 4 ASN B C 1
ATOM 2572 O O . ASN B 1 4 ? 22.585 45.64 5.725 1 64.55 4 ASN B O 1
ATOM 2576 N N . GLU B 1 5 ? 23.5 47.658 5.693 1 66.27 5 GLU B N 1
ATOM 2577 C CA . GLU B 1 5 ? 24.356 47.286 4.57 1 66.27 5 GLU B CA 1
ATOM 2578 C C . GLU B 1 5 ? 25.391 46.245 4.986 1 66.27 5 GLU B C 1
ATOM 2580 O O . GLU B 1 5 ? 25.721 45.345 4.211 1 66.27 5 GLU B O 1
ATOM 2585 N N . ARG B 1 6 ? 25.785 46.4 6.184 1 68.47 6 ARG B N 1
ATOM 2586 C CA . ARG B 1 6 ? 26.76 45.451 6.711 1 68.47 6 ARG B CA 1
ATOM 2587 C C . ARG B 1 6 ? 26.125 44.083 6.937 1 68.47 6 ARG B C 1
ATOM 2589 O O . ARG B 1 6 ? 26.743 43.053 6.66 1 68.47 6 ARG B O 1
ATOM 2596 N N . SER B 1 7 ? 24.885 43.976 7.363 1 69.17 7 SER B N 1
ATOM 2597 C CA . SER B 1 7 ? 24.166 42.728 7.592 1 69.17 7 SER B CA 1
ATOM 2598 C C . SER B 1 7 ? 23.86 42.017 6.278 1 69.17 7 SER B C 1
ATOM 2600 O O . SER B 1 7 ? 24.013 40.798 6.175 1 69.17 7 SER B O 1
ATOM 2602 N N . GLU B 1 8 ? 23.525 42.737 5.384 1 65.13 8 GLU B N 1
ATOM 2603 C CA . GLU B 1 8 ? 23.214 42.172 4.075 1 65.13 8 GLU B CA 1
ATOM 2604 C C . GLU B 1 8 ? 24.465 41.616 3.401 1 65.13 8 GLU B C 1
ATOM 2606 O O . GLU B 1 8 ? 24.412 40.576 2.742 1 65.13 8 GLU B O 1
ATOM 2611 N N . LYS B 1 9 ? 25.486 42.416 3.595 1 71.08 9 LYS B N 1
ATOM 2612 C CA . LYS B 1 9 ? 26.749 41.96 3.023 1 71.08 9 LYS B CA 1
ATOM 2613 C C . LYS B 1 9 ? 27.225 40.675 3.695 1 71.08 9 LYS B C 1
ATOM 2615 O O . LYS B 1 9 ? 27.714 39.763 3.026 1 71.08 9 LYS B O 1
ATOM 2620 N N . LYS B 1 10 ? 27.068 40.521 4.947 1 73.09 10 LYS B N 1
ATOM 2621 C CA . LYS B 1 10 ? 27.465 39.313 5.665 1 73.09 10 LYS B CA 1
ATOM 2622 C C . LYS B 1 10 ? 26.61 38.12 5.249 1 73.09 10 LYS B C 1
ATOM 2624 O O . LYS B 1 10 ? 27.123 37.013 5.074 1 73.09 10 LYS B O 1
ATOM 2629 N N . GLU B 1 11 ? 25.367 38.256 5.041 1 68.61 11 GLU B N 1
ATOM 2630 C CA . GLU B 1 11 ? 24.464 37.196 4.604 1 68.61 11 GLU B CA 1
ATOM 2631 C C . GLU B 1 11 ? 24.802 36.731 3.19 1 68.61 11 GLU B C 1
ATOM 2633 O O . GLU B 1 11 ? 24.741 35.537 2.892 1 68.61 11 GLU B O 1
ATOM 2638 N N . SER B 1 12 ? 25.152 37.681 2.407 1 69.22 12 SER B N 1
ATOM 2639 C CA . SER B 1 12 ? 25.531 37.349 1.038 1 69.22 12 SER B CA 1
ATOM 2640 C C . SER B 1 12 ? 26.847 36.578 1.001 1 69.22 12 SER B C 1
ATOM 2642 O O . SER B 1 12 ? 26.99 35.622 0.235 1 69.22 12 SER B O 1
ATOM 2644 N N . GLU B 1 13 ? 27.756 37.045 1.831 1 68.54 13 GLU B N 1
ATOM 2645 C CA . GLU B 1 13 ? 29.045 36.363 1.909 1 68.54 13 GLU B CA 1
ATOM 2646 C C . GLU B 1 13 ? 28.888 34.95 2.462 1 68.54 13 GLU B C 1
ATOM 2648 O O . GLU B 1 13 ? 29.519 34.012 1.97 1 68.54 13 GLU B O 1
ATOM 2653 N N . GLU B 1 14 ? 28.076 34.84 3.408 1 67.73 14 GLU B N 1
ATOM 2654 C CA . GLU B 1 14 ? 27.801 33.524 3.976 1 67.73 14 GLU B CA 1
ATOM 2655 C C . GLU B 1 14 ? 27.146 32.604 2.949 1 67.73 14 GLU B C 1
ATOM 2657 O O . GLU B 1 14 ? 27.474 31.418 2.872 1 67.73 14 GLU B O 1
ATOM 2662 N N . LYS B 1 15 ? 26.295 33.119 2.173 1 70.79 15 LYS B N 1
ATOM 2663 C CA . LYS B 1 15 ? 25.644 32.342 1.122 1 70.79 15 LYS B CA 1
ATOM 2664 C C . LYS B 1 15 ? 26.64 31.941 0.037 1 70.79 15 LYS B C 1
ATOM 2666 O O . LYS B 1 15 ? 26.59 30.822 -0.476 1 70.79 15 LYS B O 1
ATOM 2671 N N . GLU B 1 16 ? 27.407 32.876 -0.275 1 68.76 16 GLU B N 1
ATOM 2672 C CA . GLU B 1 16 ? 28.425 32.593 -1.282 1 68.76 16 GLU B CA 1
ATOM 2673 C C . GLU B 1 16 ? 29.397 31.521 -0.8 1 68.76 16 GLU B C 1
ATOM 2675 O O . GLU B 1 16 ? 29.807 30.653 -1.574 1 68.76 16 GLU B O 1
ATOM 2680 N N . ASP B 1 17 ? 29.725 31.518 0.431 1 66.07 17 ASP B N 1
ATOM 2681 C CA . ASP B 1 17 ? 30.605 30.512 1.019 1 66.07 17 ASP B CA 1
ATOM 2682 C C . ASP B 1 17 ? 29.958 29.129 0.986 1 66.07 17 ASP B C 1
ATOM 2684 O O . ASP B 1 17 ? 30.62 28.135 0.68 1 66.07 17 ASP B O 1
ATOM 2688 N N . ILE B 1 18 ? 28.771 29.082 1.204 1 68.88 18 ILE B N 1
ATOM 2689 C CA . ILE B 1 18 ? 28.033 27.823 1.193 1 68.88 18 ILE B CA 1
ATOM 2690 C C . ILE B 1 18 ? 27.987 27.265 -0.227 1 68.88 18 ILE B C 1
ATOM 2692 O O . ILE B 1 18 ? 28.183 26.065 -0.436 1 68.88 18 ILE B O 1
ATOM 2696 N N . ILE B 1 19 ? 27.782 28.152 -1.129 1 67.64 19 ILE B N 1
ATOM 2697 C CA . ILE B 1 19 ? 27.726 27.738 -2.526 1 67.64 19 ILE B CA 1
ATOM 2698 C C . ILE B 1 19 ? 29.089 27.204 -2.962 1 67.64 19 ILE B C 1
ATOM 2700 O O . ILE B 1 19 ? 29.173 26.178 -3.64 1 67.64 19 ILE B O 1
ATOM 2704 N N . ASN B 1 20 ? 30.131 27.881 -2.572 1 70.43 20 ASN B N 1
ATOM 2705 C CA . ASN B 1 20 ? 31.484 27.468 -2.93 1 70.43 20 ASN B CA 1
ATOM 2706 C C . ASN B 1 20 ? 31.85 26.132 -2.291 1 70.43 20 ASN B C 1
ATOM 2708 O O . ASN B 1 20 ? 32.483 25.287 -2.928 1 70.43 20 ASN B O 1
ATOM 2712 N N . GLU B 1 21 ? 31.47 25.997 -1.058 1 69.38 21 GLU B N 1
ATOM 2713 C CA . GLU B 1 21 ? 31.714 24.731 -0.373 1 69.38 21 GLU B CA 1
ATOM 2714 C C . GLU B 1 21 ? 30.984 23.581 -1.063 1 69.38 21 GLU B C 1
ATOM 2716 O O . GLU B 1 21 ? 31.553 22.505 -1.255 1 69.38 21 GLU B O 1
ATOM 2721 N N . ASN B 1 22 ? 29.879 23.822 -1.545 1 72.51 22 ASN B N 1
ATOM 2722 C CA . ASN B 1 22 ? 29.089 22.812 -2.241 1 72.51 22 ASN B CA 1
ATOM 2723 C C . ASN B 1 22 ? 29.707 22.447 -3.588 1 72.51 22 ASN B C 1
ATOM 2725 O O . ASN B 1 22 ? 29.671 21.285 -3.997 1 72.51 22 ASN B O 1
ATOM 2729 N N . LEU B 1 23 ? 30.237 23.434 -4.191 1 77.76 23 LEU B N 1
ATOM 2730 C CA . LEU B 1 23 ? 30.878 23.204 -5.481 1 77.76 23 LEU B CA 1
ATOM 2731 C C . LEU B 1 23 ? 32.123 22.338 -5.323 1 77.76 23 LEU B C 1
ATOM 2733 O O . LEU B 1 23 ? 32.389 21.467 -6.154 1 77.76 23 LEU B O 1
ATOM 2737 N N . GLN B 1 24 ? 32.781 22.616 -4.25 1 83.21 24 GLN B N 1
ATOM 2738 C CA . GLN B 1 24 ? 33.989 21.837 -4 1 83.21 24 GLN B CA 1
ATOM 2739 C C . GLN B 1 24 ? 33.65 20.385 -3.673 1 83.21 24 GLN B C 1
ATOM 2741 O O . GLN B 1 24 ? 34.297 19.463 -4.174 1 83.21 24 GLN B O 1
ATOM 2746 N N . GLU B 1 25 ? 32.615 20.232 -2.938 1 85.19 25 GLU B N 1
ATOM 2747 C CA . GLU B 1 25 ? 32.199 18.871 -2.613 1 85.19 25 GLU B CA 1
ATOM 2748 C C . GLU B 1 25 ? 31.747 18.119 -3.861 1 85.19 25 GLU B C 1
ATOM 2750 O O . GLU B 1 25 ? 32.064 16.94 -4.031 1 85.19 25 GLU B O 1
ATOM 2755 N N . GLU B 1 26 ? 31.067 18.845 -4.649 1 86.2 26 GLU B N 1
ATOM 2756 C CA . GLU B 1 26 ? 30.59 18.249 -5.893 1 86.2 26 GLU B CA 1
ATOM 2757 C C . GLU B 1 26 ? 31.755 17.834 -6.788 1 86.2 26 GLU B C 1
ATOM 2759 O O . GLU B 1 26 ? 31.723 16.765 -7.401 1 86.2 26 GLU B O 1
ATOM 2764 N N . GLU B 1 27 ? 32.727 18.67 -6.819 1 86.95 27 GLU B N 1
ATOM 2765 C CA . GLU B 1 27 ? 33.894 18.365 -7.642 1 86.95 27 GLU B CA 1
ATOM 2766 C C . GLU B 1 27 ? 34.632 17.136 -7.119 1 86.95 27 GLU B C 1
ATOM 2768 O O . GLU B 1 27 ? 35.042 16.274 -7.898 1 86.95 27 GLU B O 1
ATOM 2773 N N . VAL B 1 28 ? 34.822 17.117 -5.833 1 89.37 28 VAL B N 1
ATOM 2774 C CA . VAL B 1 28 ? 35.497 15.978 -5.22 1 89.37 28 VAL B CA 1
ATOM 2775 C C . VAL B 1 28 ? 34.706 14.701 -5.492 1 89.37 28 VAL B C 1
ATOM 2777 O O . VAL B 1 28 ? 35.279 13.677 -5.872 1 89.37 28 VAL B O 1
ATOM 2780 N N . TYR B 1 29 ? 33.449 14.792 -5.318 1 90.03 29 TYR B N 1
ATOM 2781 C CA . TYR B 1 29 ? 32.564 13.659 -5.561 1 90.03 29 TYR B CA 1
ATOM 2782 C C . TYR B 1 29 ? 32.661 13.192 -7.009 1 90.03 29 TYR B C 1
ATOM 2784 O O . TYR B 1 29 ? 32.813 11.997 -7.273 1 90.03 29 TYR B O 1
ATOM 2792 N N . GLN B 1 30 ? 32.617 14.105 -7.886 1 90.84 30 GLN B N 1
ATOM 2793 C CA . GLN B 1 30 ? 32.674 13.766 -9.304 1 90.84 30 GLN B CA 1
ATOM 2794 C C . GLN B 1 30 ? 34.016 13.135 -9.665 1 90.84 30 GLN B C 1
ATOM 2796 O O . GLN B 1 30 ? 34.073 12.198 -10.464 1 90.84 30 GLN B O 1
ATOM 2801 N N . LEU B 1 31 ? 34.999 13.625 -9.102 1 92.88 31 LEU B N 1
ATOM 2802 C CA . LEU B 1 31 ? 36.326 13.076 -9.356 1 92.88 31 LEU B CA 1
ATOM 2803 C C . LEU B 1 31 ? 36.421 11.634 -8.867 1 92.88 31 LEU B C 1
ATOM 2805 O O . LEU B 1 31 ? 37.014 10.785 -9.536 1 92.88 31 LEU B O 1
ATOM 2809 N N . LEU B 1 32 ? 35.884 11.431 -7.786 1 92.94 32 LEU B N 1
ATOM 2810 C CA . LEU B 1 32 ? 35.886 10.084 -7.225 1 92.94 32 LEU B CA 1
ATOM 2811 C C . LEU B 1 32 ? 35.148 9.113 -8.141 1 92.94 32 LEU B C 1
ATOM 2813 O O . LEU B 1 32 ? 35.665 8.041 -8.461 1 92.94 32 LEU B O 1
ATOM 2817 N N . ILE B 1 33 ? 33.963 9.504 -8.588 1 92.41 33 ILE B N 1
ATOM 2818 C CA . ILE B 1 33 ? 33.134 8.67 -9.451 1 92.41 33 ILE B CA 1
ATOM 2819 C C . ILE B 1 33 ? 33.854 8.421 -10.775 1 92.41 33 ILE B C 1
ATOM 2821 O O . ILE B 1 33 ? 33.88 7.293 -11.272 1 92.41 33 ILE B O 1
ATOM 2825 N N . GLU B 1 34 ? 34.506 9.439 -11.274 1 92.25 34 GLU B N 1
ATOM 2826 C CA . GLU B 1 34 ? 35.201 9.307 -12.551 1 92.25 34 GLU B CA 1
ATOM 2827 C C . GLU B 1 34 ? 36.41 8.384 -12.429 1 92.25 34 GLU B C 1
ATOM 2829 O O . GLU B 1 34 ? 36.694 7.601 -13.337 1 92.25 34 GLU B O 1
ATOM 2834 N N . ASN B 1 35 ? 37.083 8.467 -11.366 1 92.64 35 ASN B N 1
ATOM 2835 C CA . ASN B 1 35 ? 38.22 7.583 -11.135 1 92.64 35 ASN B CA 1
ATOM 2836 C C . ASN B 1 35 ? 37.781 6.128 -11 1 92.64 35 ASN B C 1
ATOM 2838 O O . ASN B 1 35 ? 38.4 5.233 -11.579 1 92.64 35 ASN B O 1
ATOM 2842 N N . MET B 1 36 ? 36.733 5.898 -10.318 1 92.5 36 MET B N 1
ATOM 2843 C CA . MET B 1 36 ? 36.217 4.541 -10.161 1 92.5 36 MET B CA 1
ATOM 2844 C C . MET B 1 36 ? 35.772 3.97 -11.503 1 92.5 36 MET B C 1
ATOM 2846 O O . MET B 1 36 ? 36.087 2.824 -11.831 1 92.5 36 MET B O 1
ATOM 2850 N N . LYS B 1 37 ? 35.153 4.78 -12.218 1 93.32 37 LYS B N 1
ATOM 2851 C CA . LYS B 1 37 ? 34.71 4.366 -13.547 1 93.32 37 LYS B CA 1
ATOM 2852 C C . LYS B 1 37 ? 35.898 4.03 -14.443 1 93.32 37 LYS B C 1
ATOM 2854 O O . LYS B 1 37 ? 35.868 3.041 -15.178 1 93.32 37 LYS B O 1
ATOM 2859 N N . SER B 1 38 ? 36.832 4.85 -14.399 1 91.66 38 SER B N 1
ATOM 2860 C CA . SER B 1 38 ? 38.02 4.665 -15.225 1 91.66 38 SER B CA 1
ATOM 2861 C C . SER B 1 38 ? 38.722 3.351 -14.897 1 91.66 38 SER B C 1
ATOM 2863 O O . SER B 1 38 ? 39.165 2.636 -15.799 1 91.66 38 SER B O 1
ATOM 2865 N N . ILE B 1 39 ? 38.779 3.046 -13.696 1 91.93 39 ILE B N 1
ATOM 2866 C CA . ILE B 1 39 ? 39.405 1.798 -13.272 1 91.93 39 ILE B CA 1
ATOM 2867 C C . ILE B 1 39 ? 38.559 0.614 -13.735 1 91.93 39 ILE B C 1
ATOM 2869 O O . ILE B 1 39 ? 39.096 -0.411 -14.163 1 91.93 39 ILE B O 1
ATOM 2873 N N . ASP B 1 40 ? 37.264 0.74 -13.652 1 88.12 40 ASP B N 1
ATOM 2874 C CA . ASP B 1 40 ? 36.342 -0.315 -14.063 1 88.12 40 ASP B CA 1
ATOM 2875 C C . ASP B 1 40 ? 36.477 -0.613 -15.554 1 88.12 40 ASP B C 1
ATOM 2877 O O . ASP B 1 40 ? 36.533 -1.777 -15.957 1 88.12 40 ASP B O 1
ATOM 2881 N N . ILE B 1 41 ? 36.641 0.435 -16.342 1 85.55 41 ILE B N 1
ATOM 2882 C CA . ILE B 1 41 ? 36.659 0.291 -17.794 1 85.55 41 ILE B CA 1
ATOM 2883 C C . ILE B 1 41 ? 38.059 -0.107 -18.255 1 85.55 41 ILE B C 1
ATOM 2885 O O . ILE B 1 41 ? 38.215 -1.017 -19.073 1 85.55 41 ILE B O 1
ATOM 2889 N N . ASN B 1 42 ? 39.107 0.535 -17.741 1 84.54 42 ASN B N 1
ATOM 2890 C CA . ASN B 1 42 ? 40.452 0.418 -18.294 1 84.54 42 ASN B CA 1
ATOM 2891 C C . ASN B 1 42 ? 41.35 -0.441 -17.408 1 84.54 42 ASN B C 1
ATOM 2893 O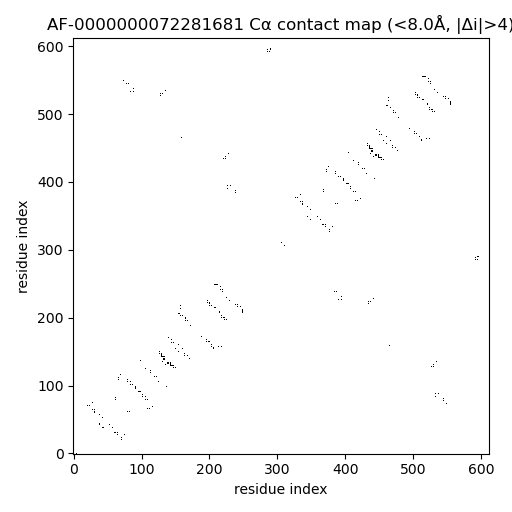 O . ASN B 1 42 ? 42.448 -0.824 -17.815 1 84.54 42 ASN B O 1
ATOM 2897 N N . GLY B 1 43 ? 40.927 -0.866 -16.327 1 83.01 43 GLY B N 1
ATOM 2898 C CA . GLY B 1 43 ? 41.817 -1.509 -15.373 1 83.01 43 GLY B CA 1
ATOM 2899 C C . GLY B 1 43 ? 42.754 -0.536 -14.682 1 83.01 43 GLY B C 1
ATOM 2900 O O . GLY B 1 43 ? 42.593 0.68 -14.802 1 83.01 43 GLY B O 1
ATOM 2901 N N . ILE B 1 44 ? 43.563 -1.107 -13.829 1 75.53 44 ILE B N 1
ATOM 2902 C CA . ILE B 1 44 ? 44.482 -0.266 -13.071 1 75.53 44 ILE B CA 1
ATOM 2903 C C . ILE B 1 44 ? 45.718 0.038 -13.914 1 75.53 44 ILE B C 1
ATOM 2905 O O . ILE B 1 44 ? 46.306 -0.865 -14.514 1 75.53 44 ILE B O 1
ATOM 2909 N N . GLU B 1 45 ? 46.11 1.166 -14.488 1 66.5 45 GLU B N 1
ATOM 2910 C CA . GLU B 1 45 ? 47.331 1.503 -15.213 1 66.5 45 GLU B CA 1
ATOM 2911 C C . GLU B 1 45 ? 48.569 1.259 -14.354 1 66.5 45 GLU B C 1
ATOM 2913 O O . GLU B 1 45 ? 48.63 1.701 -13.205 1 66.5 45 GLU B O 1
ATOM 2918 N N . GLN B 1 46 ? 49.142 0.003 -14.372 1 56.83 46 GLN B N 1
ATOM 2919 C CA . GLN B 1 46 ? 50.28 -0.401 -13.554 1 56.83 46 GLN B CA 1
ATOM 2920 C C . GLN B 1 46 ? 51.476 0.52 -13.781 1 56.83 46 GLN B C 1
ATOM 2922 O O . GLN B 1 46 ? 51.932 0.686 -14.914 1 56.83 46 GLN B O 1
ATOM 2927 N N . GLU B 1 47 ? 51.661 1.649 -13.275 1 47.56 47 GLU B N 1
ATOM 2928 C CA . GLU B 1 47 ? 53.07 2.029 -13.255 1 47.56 47 GLU B CA 1
ATOM 2929 C C . GLU B 1 47 ? 53.939 0.898 -12.714 1 47.56 47 GLU B C 1
ATOM 2931 O O . GLU B 1 47 ? 53.45 0.018 -12.002 1 47.56 47 GLU B O 1
ATOM 2936 N N . GLU B 1 48 ? 55.398 0.797 -13.181 1 46.59 48 GLU B N 1
ATOM 2937 C CA . GLU B 1 48 ? 56.422 -0.189 -12.849 1 46.59 48 GLU B CA 1
ATOM 2938 C C . GLU B 1 48 ? 56.285 -0.663 -11.405 1 46.59 48 GLU B C 1
ATOM 2940 O O . GLU B 1 48 ? 57.056 -1.509 -10.948 1 46.59 48 GLU B O 1
ATOM 2945 N N . THR B 1 49 ? 55.829 0.198 -10.401 1 42.64 49 THR B N 1
ATOM 2946 C CA . THR B 1 49 ? 55.934 -0.278 -9.026 1 42.64 49 THR B CA 1
ATOM 2947 C C . THR B 1 49 ? 54.897 -1.362 -8.747 1 42.64 49 THR B C 1
ATOM 2949 O O . THR B 1 49 ? 53.772 -1.296 -9.248 1 42.64 49 THR B O 1
ATOM 2952 N N . ILE B 1 50 ? 55.158 -2.585 -8.081 1 45.03 50 ILE B N 1
ATOM 2953 C CA . ILE B 1 50 ? 54.623 -3.877 -7.665 1 45.03 50 ILE B CA 1
ATOM 2954 C C . ILE B 1 50 ? 53.221 -3.694 -7.088 1 45.03 50 ILE B C 1
ATOM 2956 O O . ILE B 1 50 ? 52.836 -4.386 -6.143 1 45.03 50 ILE B O 1
ATOM 2960 N N . SER B 1 51 ? 52.487 -2.63 -7.246 1 51.54 51 SER B N 1
ATOM 2961 C CA . SER B 1 51 ? 51.29 -2.695 -6.415 1 51.54 51 SER B CA 1
ATOM 2962 C C . SER B 1 51 ? 50.293 -3.713 -6.959 1 51.54 51 SER B C 1
ATOM 2964 O O . SER B 1 51 ? 49.904 -3.644 -8.127 1 51.54 51 SER B O 1
ATOM 2966 N N . SER B 1 52 ? 50.126 -4.998 -6.5 1 66.21 52 SER B N 1
ATOM 2967 C CA . SER B 1 52 ? 49.369 -6.233 -6.674 1 66.21 52 SER B CA 1
ATOM 2968 C C . SER B 1 52 ? 47.877 -6.002 -6.454 1 66.21 52 SER B C 1
ATOM 2970 O O . SER B 1 52 ? 47.103 -6.957 -6.36 1 66.21 52 SER B O 1
ATOM 2972 N N . GLN B 1 53 ? 47.295 -4.765 -6.585 1 80.89 53 GLN B N 1
ATOM 2973 C CA . GLN B 1 53 ? 45.881 -4.584 -6.275 1 80.89 53 GLN B CA 1
ATOM 2974 C C . GLN B 1 53 ? 45.011 -4.85 -7.5 1 80.89 53 GLN B C 1
ATOM 2976 O O . GLN B 1 53 ? 45.35 -4.435 -8.61 1 80.89 53 GLN B O 1
ATOM 2981 N N . THR B 1 54 ? 43.957 -5.54 -7.315 1 90.14 54 THR B N 1
ATOM 2982 C CA . THR B 1 54 ? 42.978 -5.782 -8.369 1 90.14 54 THR B CA 1
ATOM 2983 C C . THR B 1 54 ? 42.083 -4.561 -8.566 1 90.14 54 THR B C 1
ATOM 2985 O O . THR B 1 54 ? 41.992 -3.703 -7.685 1 90.14 54 THR B O 1
ATOM 2988 N N . PRO B 1 55 ? 41.477 -4.426 -9.749 1 92.56 55 PRO B N 1
ATOM 2989 C CA . PRO B 1 55 ? 40.535 -3.325 -9.964 1 92.56 55 PRO B CA 1
ATOM 2990 C C . PRO B 1 55 ? 39.473 -3.236 -8.87 1 92.56 55 PRO B C 1
ATOM 2992 O O . PRO B 1 55 ? 39.139 -2.139 -8.416 1 92.56 55 PRO B O 1
ATOM 2995 N N . LYS B 1 56 ? 39.014 -4.283 -8.416 1 94.66 56 LYS B N 1
ATOM 2996 C CA . LYS B 1 56 ? 38.007 -4.302 -7.359 1 94.66 56 LYS B CA 1
ATOM 2997 C C . LYS B 1 56 ? 38.546 -3.679 -6.075 1 94.66 56 LYS B C 1
ATOM 2999 O O . LYS B 1 56 ? 37.861 -2.883 -5.43 1 94.66 56 LYS B O 1
ATOM 3004 N N . GLU B 1 57 ? 39.752 -4.005 -5.755 1 93.21 57 GLU B N 1
ATOM 3005 C CA . GLU B 1 57 ? 40.372 -3.461 -4.551 1 93.21 57 GLU B CA 1
ATOM 3006 C C . GLU B 1 57 ? 40.598 -1.957 -4.678 1 93.21 57 GLU B C 1
ATOM 3008 O O . GLU B 1 57 ? 40.378 -1.208 -3.724 1 93.21 57 GLU B O 1
ATOM 3013 N N . ALA B 1 58 ? 41.029 -1.531 -5.798 1 93.6 58 ALA B N 1
ATOM 3014 C CA . ALA B 1 58 ? 41.269 -0.11 -6.036 1 93.6 58 ALA B CA 1
ATOM 3015 C C . ALA B 1 58 ? 39.971 0.687 -5.954 1 93.6 58 ALA B C 1
ATOM 3017 O O . ALA B 1 58 ? 39.939 1.776 -5.377 1 93.6 58 ALA B O 1
ATOM 3018 N N . ILE B 1 59 ? 38.963 0.147 -6.57 1 95.39 59 ILE B N 1
ATOM 3019 C CA . ILE B 1 59 ? 37.669 0.821 -6.565 1 95.39 59 ILE B CA 1
ATOM 3020 C C . ILE B 1 59 ? 37.105 0.844 -5.146 1 95.39 59 ILE B C 1
ATOM 3022 O O . ILE B 1 59 ? 36.536 1.849 -4.714 1 95.39 59 ILE B O 1
ATOM 3026 N N . TYR B 1 60 ? 37.305 -0.208 -4.428 1 95.93 60 TYR B N 1
ATOM 3027 C CA . TYR B 1 60 ? 36.885 -0.237 -3.031 1 95.93 60 TYR B CA 1
ATOM 3028 C C . TYR B 1 60 ? 37.58 0.857 -2.229 1 95.93 60 TYR B C 1
ATOM 3030 O O . TYR B 1 60 ? 36.949 1.535 -1.415 1 95.93 60 TYR B O 1
ATOM 3038 N N . SER B 1 61 ? 38.816 0.993 -2.418 1 94.74 61 SER B N 1
ATOM 3039 C CA . SER B 1 61 ? 39.589 2.004 -1.703 1 94.74 61 SER B CA 1
ATOM 3040 C C . SER B 1 61 ? 39.048 3.405 -1.971 1 94.74 61 SER B C 1
ATOM 3042 O O . SER B 1 61 ? 38.927 4.216 -1.051 1 94.74 61 SER B O 1
ATOM 3044 N N . LEU B 1 62 ? 38.75 3.654 -3.187 1 95.75 62 LEU B N 1
ATOM 3045 C CA . LEU B 1 62 ? 38.189 4.951 -3.55 1 95.75 62 LEU B CA 1
ATOM 3046 C C . LEU B 1 62 ? 36.806 5.137 -2.935 1 95.75 62 LEU B C 1
ATOM 3048 O O . LEU B 1 62 ? 36.48 6.221 -2.445 1 95.75 62 LEU B O 1
ATOM 3052 N N . PHE B 1 63 ? 36.014 4.075 -2.977 1 96.58 63 PHE B N 1
ATOM 3053 C CA . PHE B 1 63 ? 34.698 4.115 -2.349 1 96.58 63 PHE B CA 1
ATOM 3054 C C . PHE B 1 63 ? 34.818 4.417 -0.86 1 96.58 63 PHE B C 1
ATOM 3056 O O . PHE B 1 63 ? 34.134 5.304 -0.345 1 96.58 63 PHE B O 1
ATOM 3063 N N . TYR B 1 64 ? 35.69 3.733 -0.265 1 96.52 64 TYR B N 1
ATOM 3064 C CA . TYR B 1 64 ? 35.887 3.897 1.171 1 96.52 64 TYR B CA 1
ATOM 3065 C C . TYR B 1 64 ? 36.37 5.306 1.497 1 96.52 64 TYR B C 1
ATOM 3067 O O . TYR B 1 64 ? 35.896 5.926 2.452 1 96.52 64 TYR B O 1
ATOM 3075 N N . GLU B 1 65 ? 37.262 5.785 0.769 1 94.89 65 GLU B N 1
ATOM 3076 C CA . GLU B 1 65 ? 37.742 7.155 0.932 1 94.89 65 GLU B CA 1
ATOM 3077 C C . GLU B 1 65 ? 36.606 8.16 0.77 1 94.89 65 GLU B C 1
ATOM 3079 O O . GLU B 1 65 ? 36.481 9.096 1.563 1 94.89 65 GLU B O 1
ATOM 3084 N N . GLY B 1 66 ? 35.83 7.937 -0.275 1 95.49 66 GLY B N 1
ATOM 3085 C CA . GLY B 1 66 ? 34.691 8.813 -0.497 1 95.49 66 GLY B CA 1
ATOM 3086 C C . GLY B 1 66 ? 33.695 8.8 0.647 1 95.49 66 GLY B C 1
ATOM 3087 O O . GLY B 1 66 ? 33.136 9.839 1.003 1 95.49 66 GLY B O 1
ATOM 3088 N N . MET B 1 67 ? 33.48 7.65 1.244 1 95.78 67 MET B N 1
ATOM 3089 C CA . MET B 1 67 ? 32.527 7.502 2.34 1 95.78 67 MET B CA 1
ATOM 3090 C C . MET B 1 67 ? 33.068 8.13 3.62 1 95.78 67 MET B C 1
ATOM 3092 O O . MET B 1 67 ? 32.313 8.377 4.562 1 95.78 67 MET B O 1
ATOM 3096 N N . ASN B 1 68 ? 34.338 8.408 3.636 1 93.31 68 ASN B N 1
ATOM 3097 C CA . ASN B 1 68 ? 34.945 8.989 4.829 1 93.31 68 ASN B CA 1
ATOM 3098 C C . ASN B 1 68 ? 35.051 10.507 4.72 1 93.31 68 ASN B C 1
ATOM 3100 O O . ASN B 1 68 ? 35.463 11.174 5.671 1 93.31 68 ASN B O 1
ATOM 3104 N N . ILE B 1 69 ? 34.683 11.019 3.596 1 92.77 69 ILE B N 1
ATOM 3105 C CA . ILE B 1 69 ? 34.586 12.467 3.444 1 92.77 69 ILE B CA 1
ATOM 3106 C C . ILE B 1 69 ? 33.297 12.968 4.092 1 92.77 69 ILE B C 1
ATOM 3108 O O . ILE B 1 69 ? 32.243 12.343 3.957 1 92.77 69 ILE B O 1
ATOM 3112 N N . GLU B 1 70 ? 33.384 14.003 4.786 1 90.34 70 GLU B N 1
ATOM 3113 C CA . GLU B 1 70 ? 32.189 14.577 5.398 1 90.34 70 GLU B CA 1
ATOM 3114 C C . GLU B 1 70 ? 31.519 15.582 4.465 1 90.34 70 GLU B C 1
ATOM 3116 O O . GLU B 1 70 ? 31.888 16.758 4.444 1 90.34 70 GLU B O 1
ATOM 3121 N N . TYR B 1 71 ? 30.528 15.079 3.798 1 91.06 71 TYR B N 1
ATOM 3122 C CA . TYR B 1 71 ? 29.774 15.908 2.865 1 91.06 71 TYR B CA 1
ATOM 3123 C C . TYR B 1 71 ? 28.65 16.649 3.579 1 91.06 71 TYR B C 1
ATOM 3125 O O . TYR B 1 71 ? 28.132 16.175 4.593 1 91.06 71 TYR B O 1
ATOM 3133 N N . SER B 1 72 ? 28.283 17.781 2.991 1 89.95 72 SER B N 1
ATOM 3134 C CA . SER B 1 72 ? 27.169 18.56 3.522 1 89.95 72 SER B CA 1
ATOM 3135 C C . SER B 1 72 ? 25.83 17.982 3.078 1 89.95 72 SER B C 1
ATOM 3137 O O . SER B 1 72 ? 24.788 18.298 3.657 1 89.95 72 SER B O 1
ATOM 3139 N N . LYS B 1 73 ? 25.893 17.151 2.109 1 90.07 73 LYS B N 1
ATOM 3140 C CA . LYS B 1 73 ? 24.665 16.562 1.585 1 90.07 73 LYS B CA 1
ATOM 3141 C C . LYS B 1 73 ? 24.718 15.038 1.64 1 90.07 73 LYS B C 1
ATOM 3143 O O . LYS B 1 73 ? 25.699 14.43 1.207 1 90.07 73 LYS B O 1
ATOM 3148 N N . ALA B 1 74 ? 23.617 14.446 2.084 1 91.67 74 ALA B N 1
ATOM 3149 C CA . ALA B 1 74 ? 23.543 12.992 2.2 1 91.67 74 ALA B CA 1
ATOM 3150 C C . ALA B 1 74 ? 23.544 12.331 0.824 1 91.67 74 ALA B C 1
ATOM 3152 O O . ALA B 1 74 ? 23.946 11.174 0.685 1 91.67 74 ALA B O 1
ATOM 3153 N N . GLU B 1 75 ? 23.11 13.073 -0.192 1 91.51 75 GLU B N 1
ATOM 3154 C CA . GLU B 1 75 ? 22.978 12.567 -1.555 1 91.51 75 GLU B CA 1
ATOM 3155 C C . GLU B 1 75 ? 24.296 11.985 -2.057 1 91.51 75 GLU B C 1
ATOM 3157 O O . GLU B 1 75 ? 24.303 11.002 -2.802 1 91.51 75 GLU B O 1
ATOM 3162 N N . TYR B 1 76 ? 25.357 12.545 -1.686 1 93.66 76 TYR B N 1
ATOM 3163 C CA . TYR B 1 76 ? 26.659 12.077 -2.147 1 93.66 76 TYR B CA 1
ATOM 3164 C C . TYR B 1 76 ? 26.958 10.682 -1.612 1 93.66 76 TYR B C 1
ATOM 3166 O O . TYR B 1 76 ? 27.499 9.838 -2.33 1 93.66 76 TYR B O 1
ATOM 3174 N N . TYR B 1 77 ? 26.589 10.459 -0.372 1 95.04 77 TYR B N 1
ATOM 3175 C CA . TYR B 1 77 ? 26.775 9.13 0.199 1 95.04 77 TYR B CA 1
ATOM 3176 C C . TYR B 1 77 ? 25.92 8.099 -0.529 1 95.04 77 TYR B C 1
ATOM 3178 O O . TYR B 1 77 ? 26.401 7.019 -0.878 1 95.04 77 TYR B O 1
ATOM 3186 N N . PHE B 1 78 ? 24.665 8.473 -0.789 1 95.3 78 PHE B N 1
ATOM 3187 C CA . PHE B 1 78 ? 23.748 7.563 -1.465 1 95.3 78 PHE B CA 1
ATOM 3188 C C . PHE B 1 78 ? 24.221 7.272 -2.884 1 95.3 78 PHE B C 1
ATOM 3190 O O . PHE B 1 78 ? 24.219 6.119 -3.32 1 95.3 78 PHE B O 1
ATOM 3197 N N . ASN B 1 79 ? 24.644 8.312 -3.567 1 94.93 79 ASN B N 1
ATOM 3198 C CA . ASN B 1 79 ? 25.078 8.148 -4.95 1 94.93 79 ASN B CA 1
ATOM 3199 C C . ASN B 1 79 ? 26.324 7.271 -5.046 1 94.93 79 ASN B C 1
ATOM 3201 O O . ASN B 1 79 ? 26.413 6.406 -5.919 1 94.93 79 ASN B O 1
ATOM 3205 N N . LEU B 1 80 ? 27.254 7.515 -4.141 1 95.96 80 LEU B N 1
ATOM 3206 C CA . LEU B 1 80 ? 28.466 6.704 -4.099 1 95.96 80 LEU B CA 1
ATOM 3207 C C . LEU B 1 80 ? 28.133 5.245 -3.809 1 95.96 80 LEU B C 1
ATOM 3209 O O . LEU B 1 80 ? 28.631 4.344 -4.489 1 95.96 80 LEU B O 1
ATOM 3213 N N . THR B 1 81 ? 27.258 5.092 -2.879 1 96.99 81 THR B N 1
ATOM 3214 C CA . THR B 1 81 ? 26.843 3.75 -2.488 1 96.99 81 THR B CA 1
ATOM 3215 C C . THR B 1 81 ? 26.118 3.052 -3.635 1 96.99 81 THR B C 1
ATOM 3217 O O . THR B 1 81 ? 26.405 1.893 -3.944 1 96.99 81 THR B O 1
ATOM 3220 N N . ASP B 1 82 ? 25.256 3.745 -4.25 1 97.09 82 ASP B N 1
ATOM 3221 C CA . ASP B 1 82 ? 24.471 3.176 -5.341 1 97.09 82 ASP B CA 1
ATOM 3222 C C . ASP B 1 82 ? 25.367 2.77 -6.509 1 97.09 82 ASP B C 1
ATOM 3224 O O . ASP B 1 82 ? 25.184 1.701 -7.096 1 97.09 82 ASP B O 1
ATOM 3228 N N . TRP B 1 83 ? 26.238 3.628 -6.816 1 96.55 83 TRP B N 1
ATOM 3229 C CA . TRP B 1 83 ? 27.158 3.293 -7.898 1 96.55 83 TRP B CA 1
ATOM 3230 C C . TRP B 1 83 ? 27.946 2.029 -7.571 1 96.55 83 TRP B C 1
ATOM 3232 O O . TRP B 1 83 ? 28.06 1.128 -8.406 1 96.55 83 TRP B O 1
ATOM 3242 N N . TYR B 1 84 ? 28.5 1.981 -6.372 1 97.38 84 TYR B N 1
ATOM 3243 C CA . TYR B 1 84 ? 29.348 0.861 -5.983 1 97.38 84 TYR B CA 1
ATOM 3244 C C . TYR B 1 84 ? 28.547 -0.434 -5.92 1 97.38 84 TYR B C 1
ATOM 3246 O O . TYR B 1 84 ? 29.035 -1.493 -6.323 1 97.38 84 TYR B O 1
ATOM 3254 N N . ILE B 1 85 ? 27.301 -0.351 -5.46 1 97.47 85 ILE B N 1
ATOM 3255 C CA . ILE B 1 85 ? 26.43 -1.522 -5.437 1 97.47 85 ILE B CA 1
ATOM 3256 C C . ILE B 1 85 ? 26.204 -2.025 -6.86 1 97.47 85 ILE B C 1
ATOM 3258 O O . ILE B 1 85 ? 26.273 -3.229 -7.118 1 97.47 85 ILE B O 1
ATOM 3262 N N . GLY B 1 86 ? 25.977 -1.08 -7.726 1 97.02 86 GLY B N 1
ATOM 3263 C CA . GLY B 1 86 ? 25.821 -1.466 -9.119 1 97.02 86 GLY B CA 1
ATOM 3264 C C . GLY B 1 86 ? 27.035 -2.184 -9.679 1 97.02 86 GLY B C 1
ATOM 3265 O O . GLY B 1 86 ? 26.899 -3.184 -10.387 1 97.02 86 GLY B O 1
ATOM 3266 N N . TYR B 1 87 ? 28.194 -1.652 -9.33 1 96.58 87 TYR B N 1
ATOM 3267 C CA . TYR B 1 87 ? 29.456 -2.246 -9.757 1 96.58 87 TYR B CA 1
ATOM 3268 C C . TYR B 1 87 ? 29.601 -3.665 -9.22 1 96.58 87 TYR B C 1
ATOM 3270 O O . TYR B 1 87 ? 29.942 -4.586 -9.966 1 96.58 87 TYR B O 1
ATOM 3278 N N . LEU B 1 88 ? 29.288 -3.877 -7.978 1 97.48 88 LEU B N 1
ATOM 3279 C CA . LEU B 1 88 ? 29.426 -5.183 -7.342 1 97.48 88 LEU B CA 1
ATOM 3280 C C . LEU B 1 88 ? 28.444 -6.185 -7.939 1 97.48 88 LEU B C 1
ATOM 3282 O O . LEU B 1 88 ? 28.792 -7.348 -8.155 1 97.48 88 LEU B O 1
ATOM 3286 N N . ILE B 1 89 ? 27.232 -5.735 -8.228 1 97.29 89 ILE B N 1
ATOM 3287 C CA . ILE B 1 89 ? 26.228 -6.623 -8.804 1 97.29 89 ILE B CA 1
ATOM 3288 C C . ILE B 1 89 ? 26.676 -7.077 -10.192 1 97.29 89 ILE B C 1
ATOM 3290 O O . ILE B 1 89 ? 26.489 -8.238 -10.563 1 97.29 89 ILE B O 1
ATOM 3294 N N . GLN B 1 90 ? 27.316 -6.151 -10.938 1 96.16 90 GLN B N 1
ATOM 3295 C CA . GLN B 1 90 ? 27.842 -6.523 -12.247 1 96.16 90 GLN B CA 1
ATOM 3296 C C . GLN B 1 90 ? 28.941 -7.574 -12.12 1 96.16 90 GLN B C 1
ATOM 3298 O O . GLN B 1 90 ? 29.007 -8.51 -12.919 1 96.16 90 GLN B O 1
ATOM 3303 N N . LEU B 1 91 ? 29.84 -7.441 -11.13 1 96.19 91 LEU B N 1
ATOM 3304 C CA . LEU B 1 91 ? 30.887 -8.428 -10.893 1 96.19 91 LEU B CA 1
ATOM 3305 C C . LEU B 1 91 ? 30.287 -9.788 -10.554 1 96.19 91 LEU B C 1
ATOM 3307 O O . LEU B 1 91 ? 30.771 -10.82 -11.025 1 96.19 91 LEU B O 1
ATOM 3311 N N . TYR B 1 92 ? 29.246 -9.731 -9.747 1 96.61 92 TYR B N 1
ATOM 3312 C CA . TYR B 1 92 ? 28.572 -10.969 -9.372 1 96.61 92 TYR B CA 1
ATOM 3313 C C . TYR B 1 92 ? 27.993 -11.666 -10.598 1 96.61 92 TYR B C 1
ATOM 3315 O O . TYR B 1 92 ? 28.147 -12.879 -10.76 1 96.61 92 TYR B O 1
ATOM 3323 N N . LYS B 1 93 ? 27.311 -10.963 -11.426 1 94.54 93 LYS B N 1
ATOM 3324 C CA . LYS B 1 93 ? 26.718 -11.507 -12.644 1 94.54 93 LYS B CA 1
ATOM 3325 C C . LYS B 1 93 ? 27.788 -12.086 -13.566 1 94.54 93 LYS B C 1
ATOM 3327 O O . LYS B 1 93 ? 27.519 -13.013 -14.332 1 94.54 93 LYS B O 1
ATOM 3332 N N . ASN B 1 94 ? 28.995 -11.503 -13.479 1 94.45 94 ASN B N 1
ATOM 3333 C CA . ASN B 1 94 ? 30.105 -11.97 -14.301 1 94.45 94 ASN B CA 1
ATOM 3334 C C . ASN B 1 94 ? 30.839 -13.136 -13.643 1 94.45 94 ASN B C 1
ATOM 3336 O O . ASN B 1 94 ? 31.875 -13.582 -14.139 1 94.45 94 ASN B O 1
ATOM 3340 N N . GLY B 1 95 ? 30.406 -13.618 -12.39 1 95.1 95 GLY B N 1
ATOM 3341 C CA . GLY B 1 95 ? 30.918 -14.878 -11.875 1 95.1 95 GLY B CA 1
ATOM 3342 C C . GLY B 1 95 ? 31.583 -14.742 -10.518 1 95.1 95 GLY B C 1
ATOM 3343 O O . GLY B 1 95 ? 31.989 -15.739 -9.917 1 95.1 95 GLY B O 1
ATOM 3344 N N . ASP B 1 96 ? 31.801 -13.503 -9.944 1 95.45 96 ASP B N 1
ATOM 3345 C CA . ASP B 1 96 ? 32.428 -13.325 -8.638 1 95.45 96 ASP B CA 1
ATOM 3346 C C . ASP B 1 96 ? 31.444 -13.627 -7.51 1 95.45 96 ASP B C 1
ATOM 3348 O O . ASP B 1 96 ? 30.747 -12.729 -7.031 1 95.45 96 ASP B O 1
ATOM 3352 N N . LYS B 1 97 ? 31.466 -14.755 -6.994 1 95.62 97 LYS B N 1
ATOM 3353 C CA . LYS B 1 97 ? 30.498 -15.224 -6.007 1 95.62 97 LYS B CA 1
ATOM 3354 C C . LYS B 1 97 ? 30.804 -14.657 -4.624 1 95.62 97 LYS B C 1
ATOM 3356 O O . LYS B 1 97 ? 29.966 -14.722 -3.722 1 95.62 97 LYS B O 1
ATOM 3361 N N . SER B 1 98 ? 31.981 -14.099 -4.505 1 94.92 98 SER B N 1
ATOM 3362 C CA . SER B 1 98 ? 32.335 -13.52 -3.213 1 94.92 98 SER B CA 1
ATOM 3363 C C . SER B 1 98 ? 31.452 -12.321 -2.884 1 94.92 98 SER B C 1
ATOM 3365 O O . SER B 1 98 ? 31.318 -11.944 -1.718 1 94.92 98 SER B O 1
ATOM 3367 N N . ILE B 1 99 ? 30.801 -11.783 -3.884 1 96.65 99 ILE B N 1
ATOM 3368 C CA . ILE B 1 99 ? 29.989 -10.581 -3.735 1 96.65 99 ILE B CA 1
ATOM 3369 C C . ILE B 1 99 ? 28.796 -10.873 -2.827 1 96.65 99 ILE B C 1
ATOM 3371 O O . ILE B 1 99 ? 28.293 -9.978 -2.145 1 96.65 99 ILE B O 1
ATOM 3375 N N . GLU B 1 100 ? 28.397 -12.084 -2.74 1 95.17 100 GLU B N 1
ATOM 3376 C CA . GLU B 1 100 ? 27.261 -12.478 -1.911 1 95.17 100 GLU B CA 1
ATOM 3377 C C . GLU B 1 100 ? 27.505 -12.137 -0.444 1 95.17 100 GLU B C 1
ATOM 3379 O O . GLU B 1 100 ? 26.571 -11.788 0.281 1 95.17 100 GLU B O 1
ATOM 3384 N N . ASN B 1 101 ? 28.732 -12.201 -0.073 1 95.17 101 ASN B N 1
ATOM 3385 C CA . ASN B 1 101 ? 29.079 -11.933 1.318 1 95.17 101 ASN B CA 1
ATOM 3386 C C . ASN B 1 101 ? 29.593 -10.508 1.504 1 95.17 101 ASN B C 1
ATOM 3388 O O . ASN B 1 101 ? 29.532 -9.96 2.606 1 95.17 101 ASN B O 1
ATOM 3392 N N . GLU B 1 102 ? 30.099 -9.939 0.505 1 96.26 102 GLU B N 1
ATOM 3393 C CA . GLU B 1 102 ? 30.705 -8.613 0.577 1 96.26 102 GLU B CA 1
ATOM 3394 C C . GLU B 1 102 ? 29.644 -7.518 0.527 1 96.26 102 GLU B C 1
ATOM 3396 O O . GLU B 1 102 ? 29.726 -6.533 1.265 1 96.26 102 GLU B O 1
ATOM 3401 N N . LEU B 1 103 ? 28.642 -7.685 -0.33 1 96.86 103 LEU B N 1
ATOM 3402 C CA . LEU B 1 103 ? 27.667 -6.635 -0.605 1 96.86 103 LEU B CA 1
ATOM 3403 C C . LEU B 1 103 ? 26.869 -6.292 0.648 1 96.86 103 LEU B C 1
ATOM 3405 O O . LEU B 1 103 ? 26.703 -5.117 0.982 1 96.86 103 LEU B O 1
ATOM 3409 N N . PRO B 1 104 ? 26.43 -7.267 1.416 1 94.62 104 PRO B N 1
ATOM 3410 C CA . PRO B 1 104 ? 25.744 -6.938 2.668 1 94.62 104 PRO B CA 1
ATOM 3411 C C . PRO B 1 104 ? 26.611 -6.11 3.615 1 94.62 104 PRO B C 1
ATOM 3413 O O . PRO B 1 104 ? 26.106 -5.21 4.291 1 94.62 104 PRO B O 1
ATOM 3416 N N . VAL B 1 105 ? 27.864 -6.379 3.674 1 95.7 105 VAL B N 1
ATOM 3417 C CA . VAL B 1 105 ? 28.791 -5.649 4.533 1 95.7 105 VAL B CA 1
ATOM 3418 C C . VAL B 1 105 ? 28.9 -4.2 4.064 1 95.7 105 VAL B C 1
ATOM 3420 O O . VAL B 1 105 ? 28.901 -3.275 4.879 1 95.7 105 VAL B O 1
ATOM 3423 N N . ILE B 1 106 ? 28.956 -4.05 2.767 1 96.84 106 ILE B N 1
ATOM 3424 C CA . ILE B 1 106 ? 29.07 -2.724 2.168 1 96.84 106 ILE B CA 1
ATOM 3425 C C . ILE B 1 106 ? 27.815 -1.91 2.474 1 96.84 106 ILE B C 1
ATOM 3427 O O . ILE B 1 106 ? 27.902 -0.729 2.819 1 96.84 106 ILE B O 1
ATOM 3431 N N . ILE B 1 107 ? 26.634 -2.501 2.334 1 96.34 107 ILE B N 1
ATOM 3432 C CA . ILE B 1 107 ? 25.374 -1.808 2.582 1 96.34 107 ILE B CA 1
ATOM 3433 C C . ILE B 1 107 ? 25.276 -1.428 4.057 1 96.34 107 ILE B C 1
ATOM 3435 O O . ILE B 1 107 ? 24.917 -0.296 4.39 1 96.34 107 ILE B O 1
ATOM 3439 N N . SER B 1 108 ? 25.66 -2.299 4.881 1 94.56 108 SER B N 1
ATOM 3440 C CA . SER B 1 108 ? 25.643 -2.037 6.316 1 94.56 108 SER B CA 1
ATOM 3441 C C . SER B 1 108 ? 26.589 -0.898 6.682 1 94.56 108 SER B C 1
ATOM 3443 O O . SER B 1 108 ? 26.239 -0.024 7.477 1 94.56 108 SER B O 1
ATOM 3445 N N . PHE B 1 109 ? 27.726 -0.984 6.169 1 97.11 109 PHE B N 1
ATOM 3446 C CA . PHE B 1 109 ? 28.708 0.071 6.391 1 97.11 109 PHE B CA 1
ATOM 3447 C C . PHE B 1 109 ? 28.165 1.421 5.94 1 97.11 109 PHE B C 1
ATOM 3449 O O . PHE B 1 109 ? 28.296 2.419 6.651 1 97.11 109 PHE B O 1
ATOM 3456 N N . SER B 1 110 ? 27.604 1.468 4.743 1 96.4 110 SER B N 1
ATOM 3457 C CA . SER B 1 110 ? 27.065 2.709 4.195 1 96.4 110 SER B CA 1
ATOM 3458 C C . SER B 1 110 ? 25.939 3.255 5.067 1 96.4 110 SER B C 1
ATOM 3460 O O . SER B 1 110 ? 25.866 4.461 5.311 1 96.4 110 SER B O 1
ATOM 3462 N N . ILE B 1 111 ? 25.078 2.345 5.505 1 95.1 111 ILE B N 1
ATOM 3463 C CA . ILE B 1 111 ? 23.978 2.745 6.376 1 95.1 111 ILE B CA 1
ATOM 3464 C C . ILE B 1 111 ? 24.534 3.367 7.655 1 95.1 111 ILE B C 1
ATOM 3466 O O . ILE B 1 111 ? 24.082 4.432 8.083 1 95.1 111 ILE B O 1
ATOM 3470 N N . GLN B 1 112 ? 25.515 2.742 8.224 1 95.12 112 GLN B N 1
ATOM 3471 C CA . GLN B 1 112 ? 26.128 3.24 9.451 1 95.12 112 GLN B CA 1
ATOM 3472 C C . GLN B 1 112 ? 26.775 4.604 9.228 1 95.12 112 GLN B C 1
ATOM 3474 O O . GLN B 1 112 ? 26.575 5.529 10.019 1 95.12 112 GLN B O 1
ATOM 3479 N N . ARG B 1 113 ? 27.461 4.745 8.19 1 96.25 113 ARG B N 1
ATOM 3480 C CA . ARG B 1 113 ? 28.163 5.989 7.893 1 96.25 113 ARG B CA 1
ATOM 3481 C C . ARG B 1 113 ? 27.18 7.132 7.664 1 96.25 113 ARG B C 1
ATOM 3483 O O . ARG B 1 113 ? 27.364 8.231 8.191 1 96.25 113 ARG B O 1
ATOM 3490 N N . ILE B 1 114 ? 26.179 6.851 6.892 1 94.76 114 ILE B N 1
ATOM 3491 C CA . ILE B 1 114 ? 25.182 7.876 6.602 1 94.76 114 ILE B CA 1
ATOM 3492 C C . ILE B 1 114 ? 24.46 8.272 7.888 1 94.76 114 ILE B C 1
ATOM 3494 O O . ILE B 1 114 ? 24.261 9.459 8.156 1 94.76 114 ILE B O 1
ATOM 3498 N N . SER B 1 115 ? 24.167 7.293 8.675 1 92.42 115 SER B N 1
ATOM 3499 C CA . SER B 1 115 ? 23.458 7.547 9.925 1 92.42 115 SER B CA 1
ATOM 3500 C C . SER B 1 115 ? 24.331 8.318 10.909 1 92.42 115 SER B C 1
ATOM 3502 O O . SER B 1 115 ? 23.821 9.072 11.741 1 92.42 115 SER B O 1
ATOM 3504 N N . ASP B 1 116 ? 25.602 8.145 10.848 1 93.83 116 ASP B N 1
ATOM 3505 C CA . ASP B 1 116 ? 26.528 8.845 11.734 1 93.83 116 ASP B CA 1
ATOM 3506 C C . ASP B 1 116 ? 26.619 10.326 11.373 1 93.83 116 ASP B C 1
ATOM 3508 O O . ASP B 1 116 ? 26.716 11.18 12.256 1 93.83 116 ASP B O 1
ATOM 3512 N N . VAL B 1 117 ? 26.61 10.541 10.151 1 92.52 117 VAL B N 1
ATOM 3513 C CA . VAL B 1 117 ? 26.784 11.912 9.684 1 92.52 117 VAL B CA 1
ATOM 3514 C C . VAL B 1 117 ? 25.431 12.62 9.642 1 92.52 117 VAL B C 1
ATOM 3516 O O . VAL B 1 117 ? 25.325 13.792 10.01 1 92.52 117 VAL B O 1
ATOM 3519 N N . PHE B 1 118 ? 24.421 11.861 9.15 1 93.07 118 PHE B N 1
ATOM 3520 C CA . PHE B 1 118 ? 23.08 12.422 9.035 1 93.07 118 PHE B CA 1
ATOM 3521 C C . PHE B 1 118 ? 22.085 11.622 9.867 1 93.07 118 PHE B C 1
ATOM 3523 O O . PHE B 1 118 ? 21.422 10.719 9.353 1 93.07 118 PHE B O 1
ATOM 3530 N N . LYS B 1 119 ? 21.831 12.105 10.992 1 88.82 119 LYS B N 1
ATOM 3531 C CA . LYS B 1 119 ? 21.054 11.352 11.973 1 88.82 119 LYS B CA 1
ATOM 3532 C C . LYS B 1 119 ? 19.583 11.281 11.573 1 88.82 119 LYS B C 1
ATOM 3534 O O . LYS B 1 119 ? 18.898 10.303 11.879 1 88.82 119 LYS B O 1
ATOM 3539 N N . GLU B 1 120 ? 19.121 12.198 10.863 1 82.43 120 GLU B N 1
ATOM 3540 C CA . GLU B 1 120 ? 17.696 12.261 10.548 1 82.43 120 GLU B CA 1
ATOM 3541 C C . GLU B 1 120 ? 17.418 11.727 9.146 1 82.43 120 GLU B C 1
ATOM 3543 O O . GLU B 1 120 ? 16.261 11.638 8.729 1 82.43 120 GLU B O 1
ATOM 3548 N N . GLU B 1 121 ? 18.494 11.31 8.485 1 85.26 121 GLU B N 1
ATOM 3549 C CA . GLU B 1 121 ? 18.326 10.829 7.117 1 85.26 121 GLU B CA 1
ATOM 3550 C C . GLU B 1 121 ? 17.764 9.41 7.096 1 85.26 121 GLU B C 1
ATOM 3552 O O . GLU B 1 121 ? 18.18 8.561 7.886 1 85.26 121 GLU B O 1
ATOM 3557 N N . SER B 1 122 ? 16.821 9.269 6.202 1 84.42 122 SER B N 1
ATOM 3558 C CA . SER B 1 122 ? 16.211 7.949 6.083 1 84.42 122 SER B CA 1
ATOM 3559 C C . SER B 1 122 ? 17.117 6.988 5.32 1 84.42 122 SER B C 1
ATOM 3561 O O . SER B 1 122 ? 17.557 7.292 4.209 1 84.42 122 SER B O 1
ATOM 3563 N N . ILE B 1 123 ? 17.321 5.898 5.911 1 89.07 123 ILE B N 1
ATOM 3564 C CA . ILE B 1 123 ? 18.151 4.878 5.279 1 89.07 123 ILE B CA 1
ATOM 3565 C C . ILE B 1 123 ? 17.264 3.788 4.682 1 89.07 123 ILE B C 1
ATOM 3567 O O . ILE B 1 123 ? 17.758 2.741 4.255 1 89.07 123 ILE B O 1
ATOM 3571 N N . LEU B 1 124 ? 15.959 3.922 4.634 1 86.85 124 LEU B N 1
ATOM 3572 C CA . LEU B 1 124 ? 14.992 2.918 4.205 1 86.85 124 LEU B CA 1
ATOM 3573 C C . LEU B 1 124 ? 15.235 2.515 2.754 1 86.85 124 LEU B C 1
ATOM 3575 O O . LEU B 1 124 ? 15.072 1.347 2.394 1 86.85 124 LEU B O 1
ATOM 3579 N N . GLY B 1 125 ? 15.64 3.473 1.952 1 87.94 125 GLY B N 1
ATOM 3580 C CA . GLY B 1 125 ? 15.933 3.168 0.561 1 87.94 125 GLY B CA 1
ATOM 3581 C C . GLY B 1 125 ? 17.017 2.12 0.395 1 87.94 125 GLY B C 1
ATOM 3582 O O . GLY B 1 125 ? 16.897 1.223 -0.442 1 87.94 125 GLY B O 1
ATOM 3583 N N . LEU B 1 126 ? 18.011 2.217 1.219 1 93.33 126 LEU B N 1
ATOM 3584 C CA . LEU B 1 126 ? 19.114 1.265 1.146 1 93.33 126 LEU B CA 1
ATOM 3585 C C . LEU B 1 126 ? 18.691 -0.099 1.68 1 93.33 126 LEU B C 1
ATOM 3587 O O . LEU B 1 126 ? 19.094 -1.133 1.142 1 93.33 126 LEU B O 1
ATOM 3591 N N . LEU B 1 127 ? 17.905 -0.075 2.679 1 92.42 127 LEU B N 1
ATOM 3592 C CA . LEU B 1 127 ? 17.42 -1.332 3.238 1 92.42 127 LEU B CA 1
ATOM 3593 C C . LEU B 1 127 ? 16.519 -2.057 2.245 1 92.42 127 LEU B C 1
ATOM 3595 O O . LEU B 1 127 ? 16.639 -3.271 2.062 1 92.42 127 LEU B O 1
ATOM 3599 N N . MET B 1 128 ? 15.66 -1.338 1.659 1 90.41 128 MET B N 1
ATOM 3600 C CA . MET B 1 128 ? 14.768 -1.929 0.666 1 90.41 128 MET B CA 1
ATOM 3601 C C . MET B 1 128 ? 15.558 -2.468 -0.522 1 90.41 128 MET B C 1
ATOM 3603 O O . MET B 1 128 ? 15.239 -3.533 -1.053 1 90.41 128 MET B O 1
ATOM 3607 N N . LYS B 1 129 ? 16.537 -1.72 -0.949 1 93.77 129 LYS B N 1
ATOM 3608 C CA . LYS B 1 129 ? 17.442 -2.188 -1.996 1 93.77 129 LYS B CA 1
ATOM 3609 C C . LYS B 1 129 ? 18.117 -3.496 -1.595 1 93.77 129 LYS B C 1
ATOM 3611 O O . LYS B 1 129 ? 18.244 -4.411 -2.412 1 93.77 129 LYS B O 1
ATOM 3616 N N . TRP B 1 130 ? 18.539 -3.515 -0.333 1 95.23 130 TRP B N 1
ATOM 3617 C CA . TRP B 1 130 ? 19.171 -4.718 0.198 1 95.23 130 TRP B CA 1
ATOM 3618 C C . TRP B 1 130 ? 18.232 -5.916 0.095 1 95.23 130 TRP B C 1
ATOM 3620 O O . TRP B 1 130 ? 18.642 -6.998 -0.332 1 95.23 130 TRP B O 1
ATOM 3630 N N . VAL B 1 131 ? 16.977 -5.707 0.353 1 94.4 131 VAL B N 1
ATOM 3631 C CA . VAL B 1 131 ? 15.971 -6.759 0.249 1 94.4 131 VAL B CA 1
ATOM 3632 C C . VAL B 1 131 ? 15.869 -7.236 -1.198 1 94.4 131 VAL B C 1
ATOM 3634 O O . VAL B 1 131 ? 15.906 -8.439 -1.466 1 94.4 131 VAL B O 1
ATOM 3637 N N . ASP B 1 132 ? 15.816 -6.357 -2.072 1 93.86 132 ASP B N 1
ATOM 3638 C CA . ASP B 1 132 ? 15.649 -6.7 -3.481 1 93.86 132 ASP B CA 1
ATOM 3639 C C . ASP B 1 132 ? 16.859 -7.469 -4.007 1 93.86 132 ASP B C 1
ATOM 3641 O O . ASP B 1 132 ? 16.711 -8.413 -4.786 1 93.86 132 ASP B O 1
ATOM 3645 N N . ILE B 1 133 ? 17.996 -6.982 -3.603 1 95.8 133 ILE B N 1
ATOM 3646 C CA . ILE B 1 133 ? 19.216 -7.643 -4.052 1 95.8 133 ILE B CA 1
ATOM 3647 C C . ILE B 1 133 ? 19.244 -9.08 -3.538 1 95.8 133 ILE B C 1
ATOM 3649 O O . ILE B 1 133 ? 19.558 -10.008 -4.287 1 95.8 133 ILE B O 1
ATOM 3653 N N . GLU B 1 134 ? 18.883 -9.262 -2.294 1 95.2 134 GLU B N 1
ATOM 3654 C CA . GLU B 1 134 ? 18.835 -10.604 -1.721 1 95.2 134 GLU B CA 1
ATOM 3655 C C . GLU B 1 134 ? 17.852 -11.493 -2.478 1 95.2 134 GLU B C 1
ATOM 3657 O O . GLU B 1 134 ? 18.134 -12.666 -2.73 1 95.2 134 GLU B O 1
ATOM 3662 N N . LEU B 1 135 ? 16.778 -10.916 -2.857 1 93.73 135 LEU B N 1
ATOM 3663 C CA . LEU B 1 135 ? 15.708 -11.694 -3.472 1 93.73 135 LEU B CA 1
ATOM 3664 C C . LEU B 1 135 ? 15.996 -11.941 -4.949 1 93.73 135 LEU B C 1
ATOM 3666 O O . LEU B 1 135 ? 15.86 -13.068 -5.432 1 93.73 135 LEU B O 1
ATOM 3670 N N . GLN B 1 136 ? 16.431 -10.94 -5.645 1 90.92 136 GLN B N 1
ATOM 3671 C CA . GLN B 1 136 ? 16.415 -10.981 -7.103 1 90.92 136 GLN B CA 1
ATOM 3672 C C . GLN B 1 136 ? 17.801 -11.297 -7.659 1 90.92 136 GLN B C 1
ATOM 3674 O O . GLN B 1 136 ? 17.927 -11.798 -8.778 1 90.92 136 GLN B O 1
ATOM 3679 N N . VAL B 1 137 ? 18.808 -10.968 -6.892 1 93.79 137 VAL B N 1
ATOM 3680 C CA . VAL B 1 137 ? 20.159 -11.205 -7.39 1 93.79 137 VAL B CA 1
ATOM 3681 C C . VAL B 1 137 ? 20.722 -12.481 -6.77 1 93.79 137 VAL B C 1
ATOM 3683 O O . VAL B 1 137 ? 21.103 -13.411 -7.486 1 93.79 137 VAL B O 1
ATOM 3686 N N . PHE B 1 138 ? 20.652 -12.642 -5.442 1 94.51 138 PHE B N 1
ATOM 3687 C CA . PHE B 1 138 ? 21.304 -13.748 -4.752 1 94.51 138 PHE B CA 1
ATOM 3688 C C . PHE B 1 138 ? 20.325 -14.892 -4.517 1 94.51 138 PHE B C 1
ATOM 3690 O O . PHE B 1 138 ? 20.733 -16.008 -4.189 1 94.51 138 PHE B O 1
ATOM 3697 N N . LYS B 1 139 ? 19.031 -14.676 -4.607 1 92.24 139 LYS B N 1
ATOM 3698 C CA . LYS B 1 139 ? 17.97 -15.648 -4.361 1 92.24 139 LYS B CA 1
ATOM 3699 C C . LYS B 1 139 ? 18.042 -16.191 -2.936 1 92.24 139 LYS B C 1
ATOM 3701 O O . LYS B 1 139 ? 17.865 -17.391 -2.714 1 92.24 139 LYS B O 1
ATOM 3706 N N . ARG B 1 140 ? 18.529 -15.401 -1.992 1 93.38 140 ARG B N 1
ATOM 3707 C CA . ARG B 1 140 ? 18.549 -15.721 -0.568 1 93.38 140 ARG B CA 1
ATOM 3708 C C . ARG B 1 140 ? 17.346 -15.114 0.147 1 93.38 140 ARG B C 1
ATOM 3710 O O . ARG B 1 140 ? 17.459 -14.059 0.775 1 93.38 140 ARG B O 1
ATOM 3717 N N . PHE B 1 141 ? 16.274 -15.718 0.122 1 93.56 141 PHE B N 1
ATOM 3718 C CA . PHE B 1 141 ? 14.974 -15.213 0.547 1 93.56 141 PHE B CA 1
ATOM 3719 C C . PHE B 1 141 ? 14.912 -15.086 2.064 1 93.56 141 PHE B C 1
ATOM 3721 O O . PHE B 1 141 ? 14.316 -14.143 2.589 1 93.56 141 PHE B O 1
ATOM 3728 N N . ASN B 1 142 ? 15.574 -15.989 2.775 1 93.59 142 ASN B N 1
ATOM 3729 C CA . ASN B 1 142 ? 15.588 -15.903 4.232 1 93.59 142 ASN B CA 1
ATOM 3730 C C . ASN B 1 142 ? 16.305 -14.645 4.712 1 93.59 142 ASN B C 1
ATOM 3732 O O . ASN B 1 142 ? 15.871 -14.006 5.673 1 93.59 142 ASN B O 1
ATOM 3736 N N . GLU B 1 143 ? 17.398 -14.363 4.074 1 93.75 143 GLU B N 1
ATOM 3737 C CA . GLU B 1 143 ? 18.094 -13.122 4.398 1 93.75 143 GLU B CA 1
ATOM 3738 C C . GLU B 1 143 ? 17.23 -11.904 4.081 1 93.75 143 GLU B C 1
ATOM 3740 O O . GLU B 1 143 ? 17.195 -10.944 4.852 1 93.75 143 GLU B O 1
ATOM 3745 N N . GLY B 1 144 ? 16.56 -11.948 2.936 1 94.34 144 GLY B N 1
ATOM 3746 C CA . GLY B 1 144 ? 15.629 -10.883 2.597 1 94.34 144 GLY B CA 1
ATOM 3747 C C . GLY B 1 144 ? 14.542 -10.687 3.638 1 94.34 144 GLY B C 1
ATOM 3748 O O . GLY B 1 144 ? 14.198 -9.554 3.978 1 94.34 144 GLY B O 1
ATOM 3749 N N . ILE B 1 145 ? 14.042 -11.735 4.178 1 94.44 145 ILE B N 1
ATOM 3750 C CA . ILE B 1 145 ? 12.99 -11.694 5.187 1 94.44 145 ILE B CA 1
ATOM 3751 C C . ILE B 1 145 ? 13.527 -11.053 6.465 1 94.44 145 ILE B C 1
ATOM 3753 O O . ILE B 1 145 ? 12.842 -10.244 7.096 1 94.44 145 ILE B O 1
ATOM 3757 N N . LYS B 1 146 ? 14.718 -11.38 6.872 1 93.83 146 LYS B N 1
ATOM 3758 C CA . LYS B 1 146 ? 15.319 -10.785 8.062 1 93.83 146 LYS B CA 1
ATOM 3759 C C . LYS B 1 146 ? 15.426 -9.269 7.925 1 93.83 146 LYS B C 1
ATOM 3761 O O . LYS B 1 146 ? 15.139 -8.533 8.871 1 93.83 146 LYS B O 1
ATOM 3766 N N . ILE B 1 147 ? 15.845 -8.854 6.779 1 93.39 147 ILE B N 1
ATOM 3767 C CA . ILE B 1 147 ? 16.043 -7.426 6.558 1 93.39 147 ILE B CA 1
ATOM 3768 C C . ILE B 1 147 ? 14.695 -6.709 6.574 1 93.39 147 ILE B C 1
ATOM 3770 O O . ILE B 1 147 ? 14.553 -5.655 7.197 1 93.39 147 ILE B O 1
ATOM 3774 N N . ILE B 1 148 ? 13.69 -7.291 5.877 1 92.96 148 ILE B N 1
ATOM 3775 C CA . ILE B 1 148 ? 12.403 -6.609 5.794 1 92.96 148 ILE B CA 1
ATOM 3776 C C . ILE B 1 148 ? 11.74 -6.589 7.169 1 92.96 148 ILE B C 1
ATOM 3778 O O . ILE B 1 148 ? 11.022 -5.644 7.505 1 92.96 148 ILE B O 1
ATOM 3782 N N . GLU B 1 149 ? 12.01 -7.523 7.96 1 91.48 149 GLU B N 1
ATOM 3783 C CA . GLU B 1 149 ? 11.519 -7.5 9.335 1 91.48 149 GLU B CA 1
ATOM 3784 C C . GLU B 1 149 ? 12.139 -6.351 10.124 1 9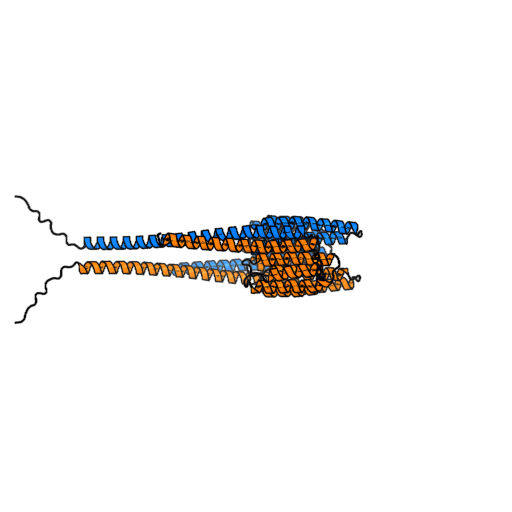1.48 149 GLU B C 1
ATOM 3786 O O . GLU B 1 149 ? 11.466 -5.713 10.936 1 91.48 149 GLU B O 1
ATOM 3791 N N . GLN B 1 150 ? 13.353 -6.105 9.875 1 87.73 150 GLN B N 1
ATOM 3792 C CA . GLN B 1 150 ? 14.009 -4.952 10.483 1 87.73 150 GLN B CA 1
ATOM 3793 C C . GLN B 1 150 ? 13.394 -3.646 9.991 1 87.73 150 GLN B C 1
ATOM 3795 O O . GLN B 1 150 ? 13.178 -2.72 10.776 1 87.73 150 GLN B O 1
ATOM 3800 N N . VAL B 1 151 ? 13.141 -3.593 8.688 1 87.9 151 VAL B N 1
ATOM 3801 C CA . VAL B 1 151 ? 12.552 -2.403 8.082 1 87.9 151 VAL B CA 1
ATOM 3802 C C . VAL B 1 151 ? 11.202 -2.107 8.731 1 87.9 151 VAL B C 1
ATOM 3804 O O . VAL B 1 151 ? 10.934 -0.972 9.132 1 87.9 151 VAL B O 1
ATOM 3807 N N . VAL B 1 152 ? 10.321 -3.121 8.889 1 87.52 152 VAL B N 1
ATOM 3808 C CA . VAL B 1 152 ? 8.984 -2.957 9.45 1 87.52 152 VAL B CA 1
ATOM 3809 C C . VAL B 1 152 ? 9.086 -2.598 10.931 1 87.52 152 VAL B C 1
ATOM 3811 O O . VAL B 1 152 ? 8.26 -1.843 11.451 1 87.52 152 VAL B O 1
ATOM 3814 N N . SER B 1 153 ? 10.131 -3 11.548 1 82.46 153 SER B N 1
ATOM 3815 C CA . SER B 1 153 ? 10.325 -2.704 12.964 1 82.46 153 SER B CA 1
ATOM 3816 C C . SER B 1 153 ? 10.726 -1.248 13.175 1 82.46 153 SER B C 1
ATOM 3818 O O . SER B 1 153 ? 10.347 -0.633 14.173 1 82.46 153 SER B O 1
ATOM 3820 N N . ILE B 1 154 ? 11.504 -0.697 12.287 1 74.39 154 ILE B N 1
ATOM 3821 C CA . ILE B 1 154 ? 12.002 0.669 12.396 1 74.39 154 ILE B CA 1
ATOM 3822 C C . ILE B 1 154 ? 10.94 1.647 11.897 1 74.39 154 ILE B C 1
ATOM 3824 O O . ILE B 1 154 ? 10.745 2.714 12.483 1 74.39 154 ILE B O 1
ATOM 3828 N N . ALA B 1 155 ? 10.318 1.293 10.739 1 61.76 155 ALA B N 1
ATOM 3829 C CA . ALA B 1 155 ? 9.49 2.276 10.046 1 61.76 155 ALA B CA 1
ATOM 3830 C C . ALA B 1 155 ? 8.031 1.829 9.998 1 61.76 155 ALA B C 1
ATOM 3832 O O . ALA B 1 155 ? 7.26 2.296 9.156 1 61.76 155 ALA B O 1
ATOM 3833 N N . GLY B 1 156 ? 7.65 0.878 10.739 1 60.57 156 GLY B N 1
ATOM 3834 C CA . GLY B 1 156 ? 6.399 0.156 10.906 1 60.57 156 GLY B CA 1
ATOM 3835 C C . GLY B 1 156 ? 5.196 0.92 10.387 1 60.57 156 GLY B C 1
ATOM 3836 O O . GLY B 1 156 ? 4.146 0.329 10.122 1 60.57 156 GLY B O 1
ATOM 3837 N N . PHE B 1 157 ? 5.386 2.151 9.977 1 62.47 157 PHE B N 1
ATOM 3838 C CA . PHE B 1 157 ? 4.169 2.913 9.725 1 62.47 157 PHE B CA 1
ATOM 3839 C C . PHE B 1 157 ? 3.939 3.087 8.229 1 62.47 157 PHE B C 1
ATOM 3841 O O . PHE B 1 157 ? 2.964 3.718 7.814 1 62.47 157 PHE B O 1
ATOM 3848 N N . ASN B 1 158 ? 4.703 2.373 7.485 1 78.31 158 ASN B N 1
ATOM 3849 C CA . ASN B 1 158 ? 4.49 2.568 6.055 1 78.31 158 ASN B CA 1
ATOM 3850 C C . ASN B 1 158 ? 3.88 1.328 5.405 1 78.31 158 ASN B C 1
ATOM 3852 O O . ASN B 1 158 ? 4.419 0.227 5.532 1 78.31 158 ASN B O 1
ATOM 3856 N N . ILE B 1 159 ? 2.665 1.479 4.81 1 81.98 159 ILE B N 1
ATOM 3857 C CA . ILE B 1 159 ? 1.915 0.393 4.19 1 81.98 159 ILE B CA 1
ATOM 3858 C C . ILE B 1 159 ? 2.759 -0.259 3.097 1 81.98 159 ILE B C 1
ATOM 3860 O O . ILE B 1 159 ? 2.681 -1.471 2.883 1 81.98 159 ILE B O 1
ATOM 3864 N N . THR B 1 160 ? 3.674 0.522 2.508 1 81.98 160 THR B N 1
ATOM 3865 C CA . THR B 1 160 ? 4.517 0.026 1.426 1 81.98 160 THR B CA 1
ATOM 3866 C C . THR B 1 160 ? 5.492 -1.029 1.941 1 81.98 160 THR B C 1
ATOM 3868 O O . THR B 1 160 ? 5.772 -2.013 1.252 1 81.98 160 THR B O 1
ATOM 3871 N N . ASN B 1 161 ? 6.005 -0.79 3.136 1 86.61 161 ASN B N 1
ATOM 3872 C CA . ASN B 1 161 ? 6.948 -1.739 3.718 1 86.61 161 ASN B CA 1
ATOM 3873 C C . ASN B 1 161 ? 6.268 -3.058 4.074 1 86.61 161 ASN B C 1
ATOM 3875 O O . ASN B 1 161 ? 6.846 -4.13 3.885 1 86.61 161 ASN B O 1
ATOM 3879 N N . TRP B 1 162 ? 5.08 -2.95 4.51 1 88.94 162 TRP B N 1
ATOM 3880 C CA . TRP B 1 162 ? 4.318 -4.148 4.845 1 88.94 162 TRP B CA 1
ATOM 3881 C C . TRP B 1 162 ? 3.984 -4.949 3.591 1 88.94 162 TRP B C 1
ATOM 3883 O O . TRP B 1 162 ? 4.103 -6.177 3.581 1 88.94 162 TRP B O 1
ATOM 3893 N N . MET B 1 163 ? 3.607 -4.248 2.595 1 87.1 163 MET B N 1
ATOM 3894 C CA . MET B 1 163 ? 3.29 -4.908 1.332 1 87.1 163 MET B CA 1
ATOM 3895 C C . MET B 1 163 ? 4.527 -5.58 0.743 1 87.1 163 MET B C 1
ATOM 3897 O O . MET B 1 163 ? 4.433 -6.663 0.163 1 87.1 163 MET B O 1
ATOM 3901 N N . LYS B 1 164 ? 5.657 -4.929 0.927 1 89.14 164 LYS B N 1
ATOM 3902 C CA . LYS B 1 164 ? 6.914 -5.533 0.494 1 89.14 164 LYS B CA 1
ATOM 3903 C C . LYS B 1 164 ? 7.208 -6.81 1.276 1 89.14 164 LYS B C 1
ATOM 3905 O O . LYS B 1 164 ? 7.734 -7.777 0.72 1 89.14 164 LYS B O 1
ATOM 3910 N N . TYR B 1 165 ? 6.943 -6.745 2.559 1 90.92 165 TYR B N 1
ATOM 3911 C CA . TYR B 1 165 ? 7.12 -7.931 3.39 1 90.92 165 TYR B CA 1
ATOM 3912 C C . TYR B 1 165 ? 6.299 -9.099 2.855 1 90.92 165 TYR B C 1
ATOM 3914 O O . TYR B 1 165 ? 6.807 -10.215 2.726 1 90.92 165 TYR B O 1
ATOM 3922 N N . ILE B 1 166 ? 5.126 -8.846 2.526 1 91.92 166 ILE B N 1
ATOM 3923 C CA . ILE B 1 166 ? 4.222 -9.868 2.01 1 91.92 166 ILE B CA 1
ATOM 3924 C C . ILE B 1 166 ? 4.722 -10.364 0.655 1 91.92 166 ILE B C 1
ATOM 3926 O O . ILE B 1 166 ? 4.683 -11.563 0.373 1 91.92 166 ILE B O 1
ATOM 3930 N N . GLU B 1 167 ? 5.198 -9.47 -0.123 1 89.61 167 GLU B N 1
ATOM 3931 C CA . GLU B 1 167 ? 5.763 -9.823 -1.422 1 89.61 167 GLU B CA 1
ATOM 3932 C C . GLU B 1 167 ? 6.964 -10.753 -1.267 1 89.61 167 GLU B C 1
ATOM 3934 O O . GLU B 1 167 ? 7.107 -11.721 -2.017 1 89.61 167 GLU B O 1
ATOM 3939 N N . VAL B 1 168 ? 7.798 -10.393 -0.338 1 92.44 168 VAL B N 1
ATOM 3940 C CA . VAL B 1 168 ? 8.986 -11.204 -0.096 1 92.44 168 VAL B CA 1
ATOM 3941 C C . VAL B 1 168 ? 8.575 -12.63 0.261 1 92.44 168 VAL B C 1
ATOM 3943 O O . VAL B 1 168 ? 9.168 -13.595 -0.228 1 92.44 168 VAL B O 1
ATOM 3946 N N . LEU B 1 169 ? 7.578 -12.803 1.024 1 93.74 169 LEU B N 1
ATOM 3947 C CA . LEU B 1 169 ? 7.096 -14.122 1.416 1 93.74 169 LEU B CA 1
ATOM 3948 C C . LEU B 1 169 ? 6.534 -14.876 0.215 1 93.74 169 LEU B C 1
ATOM 3950 O O . LEU B 1 169 ? 6.771 -16.076 0.064 1 93.74 169 LEU B O 1
ATOM 3954 N N . ARG B 1 170 ? 5.789 -14.176 -0.522 1 91.57 170 ARG B N 1
ATOM 3955 C CA . ARG B 1 170 ? 5.21 -14.788 -1.713 1 91.57 170 ARG B CA 1
ATOM 3956 C C . ARG B 1 170 ? 6.299 -15.267 -2.667 1 91.57 170 ARG B C 1
ATOM 3958 O O . ARG B 1 170 ? 6.232 -16.384 -3.184 1 91.57 170 ARG B O 1
ATOM 3965 N N . LEU B 1 171 ? 7.296 -14.421 -2.92 1 90.69 171 LEU B N 1
ATOM 3966 C CA . LEU B 1 171 ? 8.395 -14.769 -3.814 1 90.69 171 LEU B CA 1
ATOM 3967 C C . LEU B 1 171 ? 9.162 -15.977 -3.287 1 90.69 171 LEU B C 1
ATOM 3969 O O . LEU B 1 171 ? 9.577 -16.841 -4.064 1 90.69 171 LEU B O 1
ATOM 3973 N N . LYS B 1 172 ? 9.327 -16.03 -2.002 1 92.84 172 LYS B N 1
ATOM 3974 C CA . LYS B 1 172 ? 9.975 -17.19 -1.397 1 92.84 172 LYS B CA 1
ATOM 3975 C C . LYS B 1 172 ? 9.175 -18.464 -1.657 1 92.84 172 LYS B C 1
ATOM 3977 O O . LYS B 1 172 ? 9.741 -19.493 -2.032 1 92.84 172 LYS B O 1
ATOM 3982 N N . GLY B 1 173 ? 7.924 -18.401 -1.418 1 92.15 173 GLY B N 1
ATOM 3983 C CA . GLY B 1 173 ? 7.061 -19.542 -1.68 1 92.15 173 GLY B CA 1
ATOM 3984 C C . GLY B 1 173 ? 7.11 -20.008 -3.123 1 92.15 173 GLY B C 1
ATOM 3985 O O . GLY B 1 173 ? 7.193 -21.209 -3.39 1 92.15 173 GLY B O 1
ATOM 3986 N N . ASP B 1 174 ? 7.052 -19.111 -4.043 1 87.04 174 ASP B N 1
ATOM 3987 C CA . ASP B 1 174 ? 7.107 -19.438 -5.465 1 87.04 174 ASP B CA 1
ATOM 3988 C C . ASP B 1 174 ? 8.426 -20.118 -5.822 1 87.04 174 ASP B C 1
ATOM 3990 O O . ASP B 1 174 ? 8.447 -21.077 -6.597 1 87.04 174 ASP B O 1
ATOM 3994 N N . PHE B 1 175 ? 9.484 -19.547 -5.28 1 88.87 175 PHE B N 1
ATOM 3995 C CA . PHE B 1 175 ? 10.797 -20.137 -5.514 1 88.87 175 PHE B CA 1
ATOM 3996 C C . PHE B 1 175 ? 10.86 -21.555 -4.96 1 88.87 175 PHE B C 1
ATOM 3998 O O . PHE B 1 175 ? 11.301 -22.477 -5.65 1 88.87 175 PHE B O 1
ATOM 4005 N N . GLU B 1 176 ? 10.406 -21.735 -3.716 1 90.82 176 GLU B N 1
ATOM 4006 C CA . GLU B 1 176 ? 10.434 -23.049 -3.08 1 90.82 176 GLU B C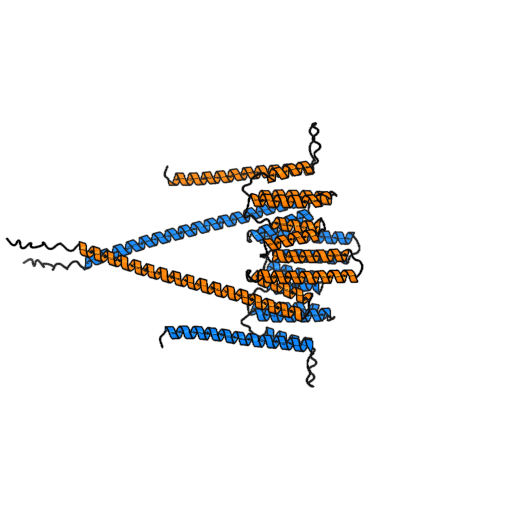A 1
ATOM 4007 C C . GLU B 1 176 ? 9.568 -24.049 -3.84 1 90.82 176 GLU B C 1
ATOM 4009 O O . GLU B 1 176 ? 9.948 -25.21 -4.003 1 90.82 176 GLU B O 1
ATOM 4014 N N . LYS B 1 177 ? 8.471 -23.656 -4.323 1 90.29 177 LYS B N 1
ATOM 4015 C CA . LYS B 1 177 ? 7.605 -24.529 -5.11 1 90.29 177 LYS B CA 1
ATOM 4016 C C . LYS B 1 177 ? 8.286 -24.955 -6.407 1 90.29 177 LYS B C 1
ATOM 4018 O O . LYS B 1 177 ? 8.088 -26.076 -6.88 1 90.29 177 LYS B O 1
ATOM 4023 N N . SER B 1 178 ? 9.038 -24.019 -7.002 1 85.21 178 SER B N 1
ATOM 4024 C CA . SER B 1 178 ? 9.651 -24.263 -8.303 1 85.21 178 SER B CA 1
ATOM 4025 C C . SER B 1 178 ? 10.736 -25.33 -8.212 1 85.21 178 SER B C 1
ATOM 4027 O O . SER B 1 178 ? 11.079 -25.962 -9.214 1 85.21 178 SER B O 1
ATOM 4029 N N . ILE B 1 179 ? 11.271 -25.599 -7.074 1 88.66 179 ILE B N 1
ATOM 4030 C CA . ILE B 1 179 ? 12.378 -26.542 -6.955 1 88.66 179 ILE B CA 1
ATOM 4031 C C . ILE B 1 179 ? 11.854 -27.898 -6.489 1 88.66 179 ILE B C 1
ATOM 4033 O O . ILE B 1 179 ? 12.626 -28.844 -6.318 1 88.66 179 ILE B O 1
ATOM 4037 N N . HIS B 1 180 ? 10.582 -27.94 -6.232 1 88.96 180 HIS B N 1
ATOM 4038 C CA . HIS B 1 180 ? 9.977 -29.203 -5.828 1 88.96 180 HIS B CA 1
ATOM 4039 C C . HIS B 1 180 ? 9.099 -29.774 -6.937 1 88.96 180 HIS B C 1
ATOM 4041 O O . HIS B 1 180 ? 8.408 -29.027 -7.633 1 88.96 180 HIS B O 1
ATOM 4047 N N . GLU B 1 181 ? 9.125 -31.106 -7.124 1 86.17 181 GLU B N 1
ATOM 4048 C CA . GLU B 1 181 ? 8.356 -31.763 -8.177 1 86.17 181 GLU B CA 1
ATOM 4049 C C . GLU B 1 181 ? 7.029 -32.294 -7.643 1 86.17 181 GLU B C 1
ATOM 4051 O O . GLU B 1 181 ? 6.014 -32.259 -8.341 1 86.17 181 GLU B O 1
ATOM 4056 N N . SER B 1 182 ? 7.055 -32.685 -6.392 1 92.22 182 SER B N 1
ATOM 4057 C CA . SER B 1 182 ? 5.882 -33.298 -5.777 1 92.22 182 SER B CA 1
ATOM 4058 C C . SER B 1 182 ? 4.766 -32.279 -5.576 1 92.22 182 SER B C 1
ATOM 4060 O O . SER B 1 182 ? 4.984 -31.221 -4.981 1 92.22 182 SER B O 1
ATOM 4062 N N . ASN B 1 183 ? 3.566 -32.634 -6.02 1 90.6 183 ASN B N 1
ATOM 4063 C CA . ASN B 1 183 ? 2.412 -31.762 -5.829 1 90.6 183 ASN B CA 1
ATOM 4064 C C . ASN B 1 183 ? 2.056 -31.619 -4.352 1 90.6 183 ASN B C 1
ATOM 4066 O O . ASN B 1 183 ? 1.574 -30.569 -3.924 1 90.6 183 ASN B O 1
ATOM 4070 N N . VAL B 1 184 ? 2.352 -32.638 -3.626 1 93.4 184 VAL B N 1
ATOM 4071 C CA . VAL B 1 184 ? 2.076 -32.612 -2.193 1 93.4 184 VAL B CA 1
ATOM 4072 C C . VAL B 1 184 ? 2.967 -31.575 -1.514 1 93.4 184 VAL B C 1
ATOM 4074 O O . VAL B 1 184 ? 2.49 -30.764 -0.717 1 93.4 184 VAL B O 1
ATOM 4077 N N . GLU B 1 185 ? 4.279 -31.659 -1.88 1 92.2 185 GLU B N 1
ATOM 4078 C CA . GLU B 1 185 ? 5.223 -30.704 -1.306 1 92.2 185 GLU B CA 1
ATOM 4079 C C . GLU B 1 185 ? 4.89 -29.277 -1.729 1 92.2 185 GLU B C 1
ATOM 4081 O O . GLU B 1 185 ? 4.946 -28.353 -0.915 1 92.2 185 GLU B O 1
ATOM 4086 N N . LYS B 1 186 ? 4.492 -29.08 -2.948 1 93.05 186 LYS B N 1
ATOM 4087 C CA . LYS B 1 186 ? 4.12 -27.764 -3.46 1 93.05 186 LYS B CA 1
ATOM 4088 C C . LYS B 1 186 ? 2.903 -27.212 -2.723 1 93.05 186 LYS B C 1
ATOM 4090 O O . LYS B 1 186 ? 2.861 -26.028 -2.383 1 93.05 186 LYS B O 1
ATOM 4095 N N . ASN B 1 187 ? 1.988 -28.085 -2.464 1 93.79 187 ASN B N 1
ATOM 4096 C CA . ASN B 1 187 ? 0.784 -27.677 -1.748 1 93.79 187 ASN B CA 1
ATOM 4097 C C . ASN B 1 187 ? 1.09 -27.319 -0.297 1 93.79 187 ASN B C 1
ATOM 4099 O O . ASN B 1 187 ? 0.471 -26.414 0.267 1 93.79 187 ASN B O 1
ATOM 4103 N N . ASP B 1 188 ? 1.975 -28.025 0.284 1 94.94 188 ASP B N 1
ATOM 4104 C CA . ASP B 1 188 ? 2.376 -27.736 1.658 1 94.94 188 ASP B CA 1
ATOM 4105 C C . ASP B 1 188 ? 3.067 -26.377 1.753 1 94.94 188 ASP B C 1
ATOM 4107 O O . ASP B 1 188 ? 2.833 -25.621 2.699 1 94.94 188 ASP B O 1
ATOM 4111 N N . ILE B 1 189 ? 3.886 -26.085 0.803 1 94.81 189 ILE B N 1
ATOM 4112 C CA . ILE B 1 189 ? 4.575 -24.8 0.762 1 94.81 189 ILE B CA 1
ATOM 4113 C C . ILE B 1 189 ? 3.556 -23.673 0.611 1 94.81 189 ILE B C 1
ATOM 4115 O O . ILE B 1 189 ? 3.65 -22.647 1.288 1 94.81 189 ILE B O 1
ATOM 4119 N N . GLU B 1 190 ? 2.594 -23.899 -0.231 1 93.74 190 GLU B N 1
ATOM 4120 C CA . GLU B 1 190 ? 1.553 -22.9 -0.453 1 93.74 190 GLU B CA 1
ATOM 4121 C C . GLU B 1 190 ? 0.76 -22.636 0.824 1 93.74 190 GLU B C 1
ATOM 4123 O O . GLU B 1 190 ? 0.484 -21.483 1.162 1 93.74 190 GLU B O 1
ATOM 4128 N N . ARG B 1 191 ? 0.444 -23.667 1.497 1 95.39 191 ARG B N 1
ATOM 4129 C CA . ARG B 1 191 ? -0.307 -23.533 2.741 1 95.39 191 ARG B CA 1
ATOM 4130 C C . ARG B 1 191 ? 0.495 -22.764 3.785 1 95.39 191 ARG B C 1
ATOM 4132 O O . ARG B 1 191 ? -0.051 -21.916 4.494 1 95.39 191 ARG B O 1
ATOM 4139 N N . GLU B 1 192 ? 1.731 -23.097 3.893 1 95.53 192 GLU B N 1
ATOM 4140 C CA . GLU B 1 192 ? 2.595 -22.413 4.85 1 95.53 192 GLU B CA 1
ATOM 4141 C C . GLU B 1 192 ? 2.702 -20.925 4.531 1 95.53 192 GLU B C 1
ATOM 4143 O O . GLU B 1 192 ? 2.654 -20.086 5.433 1 95.53 192 GLU B O 1
ATOM 4148 N N . VAL B 1 193 ? 2.867 -20.605 3.223 1 94.75 193 VAL B N 1
ATOM 4149 C CA . VAL B 1 193 ? 2.974 -19.216 2.79 1 94.75 193 VAL B CA 1
ATOM 4150 C C . VAL B 1 193 ? 1.682 -18.471 3.119 1 94.75 193 VAL B C 1
ATOM 4152 O O . VAL B 1 193 ? 1.718 -17.336 3.601 1 94.75 193 VAL B O 1
ATOM 4155 N N . ILE B 1 194 ? 0.54 -19.066 2.949 1 96.2 194 ILE B N 1
ATOM 4156 C CA . ILE B 1 194 ? -0.762 -18.459 3.203 1 96.2 194 ILE B CA 1
ATOM 4157 C C . ILE B 1 194 ? -0.92 -18.181 4.696 1 96.2 194 ILE B C 1
ATOM 4159 O O . ILE B 1 194 ? -1.334 -17.088 5.09 1 96.2 194 ILE B O 1
ATOM 4163 N N . GLU B 1 195 ? -0.529 -19.071 5.503 1 97.09 195 GLU B N 1
ATOM 4164 C CA . GLU B 1 195 ? -0.664 -18.906 6.947 1 97.09 195 GLU B CA 1
ATOM 4165 C C . GLU B 1 195 ? 0.269 -17.816 7.468 1 97.09 195 GLU B C 1
ATOM 4167 O O . GLU B 1 195 ? -0.132 -16.99 8.29 1 97.09 195 GLU B O 1
ATOM 4172 N N . LYS B 1 196 ? 1.453 -17.847 7.002 1 96.12 196 LYS B N 1
ATOM 4173 C CA . LYS B 1 196 ? 2.397 -16.819 7.429 1 96.12 196 LYS B CA 1
ATOM 4174 C C . LYS B 1 196 ? 1.952 -15.435 6.963 1 96.12 196 LYS B C 1
ATOM 4176 O O . LYS B 1 196 ? 2.087 -14.454 7.697 1 96.12 196 LYS B O 1
ATOM 4181 N N . THR B 1 197 ? 1.505 -15.37 5.75 1 96.26 197 THR B N 1
ATOM 4182 C CA . THR B 1 197 ? 1.017 -14.107 5.208 1 96.26 197 THR B CA 1
ATOM 4183 C C . THR B 1 197 ? -0.163 -13.587 6.025 1 96.26 197 THR B C 1
ATOM 4185 O O . THR B 1 197 ? -0.246 -12.392 6.315 1 96.26 197 THR B O 1
ATOM 4188 N N . ARG B 1 198 ? -1.087 -14.48 6.402 1 96.13 198 ARG B N 1
ATOM 4189 C CA . ARG B 1 198 ? -2.222 -14.129 7.249 1 96.13 198 ARG B CA 1
ATOM 4190 C C . ARG B 1 198 ? -1.756 -13.49 8.552 1 96.13 198 ARG B C 1
ATOM 4192 O O . ARG B 1 198 ? -2.3 -12.468 8.978 1 96.13 198 ARG B O 1
ATOM 4199 N N . LYS B 1 199 ? -0.75 -14.051 9.135 1 95.96 199 LYS B N 1
ATOM 4200 C CA . LYS B 1 199 ? -0.214 -13.528 10.388 1 95.96 199 LYS B CA 1
ATOM 4201 C C . LYS B 1 199 ? 0.381 -12.136 10.193 1 95.96 199 LYS B C 1
ATOM 4203 O O . LYS B 1 199 ? 0.206 -11.256 11.038 1 95.96 199 LYS B O 1
ATOM 4208 N N . ILE B 1 200 ? 1.038 -11.974 9.132 1 94.29 200 ILE B N 1
ATOM 4209 C CA . ILE B 1 200 ? 1.667 -10.689 8.845 1 94.29 200 ILE B CA 1
ATOM 4210 C C . ILE B 1 200 ? 0.592 -9.631 8.602 1 94.29 200 ILE B C 1
ATOM 4212 O O . ILE B 1 200 ? 0.724 -8.49 9.049 1 94.29 200 ILE B O 1
ATOM 4216 N N . ILE B 1 201 ? -0.424 -9.98 7.923 1 95.18 201 ILE B N 1
ATOM 4217 C CA . ILE B 1 201 ? -1.514 -9.053 7.639 1 95.18 201 ILE B CA 1
ATOM 4218 C C . ILE B 1 201 ? -2.187 -8.633 8.943 1 95.18 201 ILE B C 1
ATOM 4220 O O . ILE B 1 201 ? -2.47 -7.45 9.15 1 95.18 201 ILE B O 1
ATOM 4224 N N . ASN B 1 202 ? -2.388 -9.608 9.777 1 95.24 202 ASN B N 1
ATOM 4225 C CA . ASN B 1 202 ? -2.981 -9.293 11.072 1 95.24 202 ASN B CA 1
ATOM 4226 C C . ASN B 1 202 ? -2.096 -8.347 11.879 1 95.24 202 ASN B C 1
ATOM 4228 O O . ASN B 1 202 ? -2.593 -7.415 12.514 1 95.24 202 ASN B O 1
ATOM 4232 N N . ARG B 1 203 ? -0.844 -8.571 11.876 1 92.41 203 ARG B N 1
ATOM 4233 C CA . ARG B 1 203 ? 0.093 -7.676 12.547 1 92.41 203 ARG B CA 1
ATOM 4234 C C . ARG B 1 203 ? 0.074 -6.289 11.914 1 92.41 203 ARG B C 1
ATOM 4236 O O . ARG B 1 203 ? 0.127 -5.279 12.618 1 92.41 203 ARG B O 1
ATOM 4243 N N . MET B 1 204 ? 0.035 -6.226 10.568 1 92.85 204 MET B N 1
ATOM 4244 C CA . MET B 1 204 ? -0.027 -4.971 9.824 1 92.85 204 MET B CA 1
ATOM 4245 C C . MET B 1 204 ? -1.248 -4.154 10.234 1 92.85 204 MET B C 1
ATOM 4247 O O . MET B 1 204 ? -1.13 -2.967 10.544 1 92.85 204 MET B O 1
ATOM 4251 N N . ILE B 1 205 ? -2.389 -4.8 10.298 1 93.96 205 ILE B N 1
ATOM 4252 C CA . ILE B 1 205 ? -3.629 -4.124 10.663 1 93.96 205 ILE B CA 1
ATOM 4253 C C . ILE B 1 205 ? -3.54 -3.623 12.102 1 93.96 205 ILE B C 1
ATOM 4255 O O . ILE B 1 205 ? -3.951 -2.5 12.402 1 93.96 205 ILE B O 1
ATOM 4259 N N . HIS B 1 206 ? -2.951 -4.424 12.939 1 92.02 206 HIS B N 1
ATOM 4260 C CA . HIS B 1 206 ? -2.823 -4.071 14.348 1 92.02 206 HIS B CA 1
ATOM 4261 C C . HIS B 1 206 ? -1.931 -2.847 14.53 1 92.02 206 HIS B C 1
ATOM 4263 O O . HIS B 1 206 ? -2.231 -1.971 15.344 1 92.02 206 HIS B O 1
ATOM 4269 N N . VAL B 1 207 ? -0.941 -2.808 13.802 1 88.71 207 VAL B N 1
ATOM 4270 C CA . VAL B 1 207 ? 0.024 -1.721 13.937 1 88.71 207 VAL B CA 1
ATOM 4271 C C . VAL B 1 207 ? -0.518 -0.462 13.264 1 88.71 207 VAL B C 1
ATOM 4273 O O . VAL B 1 207 ? -0.336 0.647 13.771 1 88.71 207 VAL B O 1
ATOM 4276 N N . MET B 1 208 ? -1.28 -0.616 12.149 1 87.87 208 MET B N 1
ATOM 4277 C CA . MET B 1 208 ? -1.683 0.515 11.318 1 87.87 208 MET B CA 1
ATOM 4278 C C . MET B 1 208 ? -3.006 1.1 11.799 1 87.87 208 MET B C 1
ATOM 4280 O O . MET B 1 208 ? -3.423 2.165 11.339 1 87.87 208 MET B O 1
ATOM 4284 N N . LYS B 1 209 ? -3.704 0.461 12.697 1 88 209 LYS B N 1
ATOM 4285 C CA . LYS B 1 209 ? -5.013 0.932 13.14 1 88 209 LYS B CA 1
ATOM 4286 C C . LYS B 1 209 ? -4.911 2.308 13.791 1 88 209 LYS B C 1
ATOM 4288 O O . LYS B 1 209 ? -5.906 3.031 13.887 1 88 209 LYS B O 1
ATOM 4293 N N . GLY B 1 210 ? -3.773 2.705 14.262 1 76.9 210 GLY B N 1
ATOM 4294 C CA . GLY B 1 210 ? -3.543 4.018 14.844 1 76.9 210 GLY B CA 1
ATOM 4295 C C . GLY B 1 210 ? -2.935 5.006 13.867 1 76.9 210 GLY B C 1
ATOM 4296 O O . GLY B 1 210 ? -2.74 6.177 14.2 1 76.9 210 GLY B O 1
ATOM 4297 N N . ALA B 1 211 ? -2.68 4.548 12.609 1 79.85 211 ALA B N 1
ATOM 4298 C CA . ALA B 1 211 ? -2.097 5.412 11.585 1 79.85 211 ALA B CA 1
ATOM 4299 C C . ALA B 1 211 ? -3.163 6.292 10.938 1 79.85 211 ALA B C 1
ATOM 4301 O O . ALA B 1 211 ? -4.246 6.478 11.498 1 79.85 211 ALA B O 1
ATOM 4302 N N . ASP B 1 212 ? -2.819 7.014 9.895 1 82.93 212 ASP B N 1
ATOM 4303 C CA . ASP B 1 212 ? -3.788 7.835 9.175 1 82.93 212 ASP B CA 1
ATOM 4304 C C . ASP B 1 212 ? -4.88 6.972 8.547 1 82.93 212 ASP B C 1
ATOM 4306 O O . ASP B 1 212 ? -4.701 5.765 8.373 1 82.93 212 ASP B O 1
ATOM 4310 N N . ARG B 1 213 ? -6.007 7.531 8.296 1 85.43 213 ARG B N 1
ATOM 4311 C CA . ARG B 1 213 ? -7.198 6.836 7.819 1 85.43 213 ARG B CA 1
ATOM 4312 C C . ARG B 1 213 ? -6.899 6.042 6.552 1 85.43 213 ARG B C 1
ATOM 4314 O O . ARG B 1 213 ? -7.281 4.875 6.44 1 85.43 213 ARG B O 1
ATOM 4321 N N . GLU B 1 214 ? -6.161 6.595 5.622 1 82.45 214 GLU B N 1
ATOM 4322 C CA . GLU B 1 214 ? -5.885 5.966 4.334 1 82.45 214 GLU B CA 1
ATOM 4323 C C . GLU B 1 214 ? -5.064 4.692 4.507 1 82.45 214 GLU B C 1
ATOM 4325 O O . GLU B 1 214 ? -5.416 3.641 3.967 1 82.45 214 GLU B O 1
ATOM 4330 N N . SER B 1 215 ? -4.011 4.754 5.296 1 83.8 215 SER B N 1
ATOM 4331 C CA . SER B 1 215 ? -3.131 3.61 5.513 1 83.8 215 SER B CA 1
ATOM 4332 C C . SER B 1 215 ? -3.838 2.512 6.301 1 83.8 215 SER B C 1
ATOM 4334 O O . SER B 1 215 ? -3.654 1.325 6.023 1 83.8 215 SER B O 1
ATOM 4336 N N . SER B 1 216 ? -4.618 2.892 7.264 1 89.51 216 SER B N 1
ATOM 4337 C CA . SER B 1 216 ? -5.35 1.925 8.074 1 89.51 216 SER B CA 1
ATOM 4338 C C . SER B 1 216 ? -6.376 1.168 7.237 1 89.51 216 SER B C 1
ATOM 4340 O O . SER B 1 216 ? -6.474 -0.058 7.324 1 89.51 216 SER B O 1
ATOM 4342 N N . MET B 1 217 ? -7.087 1.905 6.429 1 90.3 217 MET B N 1
ATOM 4343 C CA . MET B 1 217 ? -8.112 1.287 5.594 1 90.3 217 MET B CA 1
ATOM 4344 C C . MET B 1 217 ? -7.481 0.398 4.527 1 90.3 217 MET B C 1
ATOM 4346 O O . MET B 1 217 ? -8.012 -0.668 4.209 1 90.3 217 MET B O 1
ATOM 4350 N N . ALA B 1 218 ? -6.357 0.922 4.049 1 89.36 218 ALA B N 1
ATOM 4351 C CA . ALA B 1 218 ? -5.65 0.117 3.057 1 89.36 218 ALA B CA 1
ATOM 4352 C C . ALA B 1 218 ? -5.233 -1.23 3.641 1 89.36 218 ALA B C 1
ATOM 4354 O O . ALA B 1 218 ? -5.312 -2.258 2.963 1 89.36 218 ALA B O 1
ATOM 4355 N N . ALA B 1 219 ? -4.771 -1.214 4.837 1 92.34 219 ALA B N 1
ATOM 4356 C CA . ALA B 1 219 ? -4.37 -2.453 5.498 1 92.34 219 ALA B CA 1
ATOM 4357 C C . ALA B 1 219 ? -5.552 -3.409 5.634 1 92.34 219 ALA B C 1
ATOM 4359 O O . ALA B 1 219 ? -5.422 -4.608 5.375 1 92.34 219 ALA B O 1
ATOM 4360 N N . CYS B 1 220 ? -6.636 -2.892 6.062 1 94.36 220 CYS B N 1
ATOM 4361 C CA . CYS B 1 220 ? -7.844 -3.699 6.194 1 94.36 220 CYS B CA 1
ATOM 4362 C C . CYS B 1 220 ? -8.287 -4.241 4.84 1 94.36 220 CYS B C 1
ATOM 4364 O O . CYS B 1 220 ? -8.651 -5.413 4.725 1 94.36 220 CYS B O 1
ATOM 4366 N N . ASP B 1 221 ? -8.284 -3.388 3.889 1 93.44 221 ASP B N 1
ATOM 4367 C CA . ASP B 1 221 ? -8.704 -3.798 2.552 1 93.44 221 ASP B CA 1
ATOM 4368 C C . ASP B 1 221 ? -7.809 -4.912 2.013 1 93.44 221 ASP B C 1
ATOM 4370 O O . ASP B 1 221 ? -8.289 -5.835 1.352 1 93.44 221 ASP B O 1
ATOM 4374 N N . TYR B 1 222 ? -6.534 -4.728 2.337 1 93.18 222 TYR B N 1
ATOM 4375 C CA . TYR B 1 222 ? -5.603 -5.783 1.95 1 93.18 222 TYR B CA 1
ATOM 4376 C C . TYR B 1 222 ? -5.972 -7.105 2.611 1 93.18 222 TYR B C 1
ATOM 4378 O O . TYR B 1 222 ? -5.933 -8.159 1.971 1 93.18 222 TYR B O 1
ATOM 4386 N N . GLY B 1 223 ? -6.304 -7.051 3.878 1 96.02 223 GLY B N 1
ATOM 4387 C CA . GLY B 1 223 ? -6.703 -8.25 4.598 1 96.02 223 GLY B CA 1
ATOM 4388 C C . GLY B 1 223 ? -7.979 -8.871 4.062 1 96.02 223 GLY B C 1
ATOM 4389 O O . GLY B 1 223 ? -8.069 -10.092 3.919 1 96.02 223 GLY B O 1
ATOM 4390 N N . ILE B 1 224 ? -8.835 -8.095 3.752 1 97.34 224 ILE B N 1
ATOM 4391 C CA . ILE B 1 224 ? -10.11 -8.583 3.238 1 97.34 224 ILE B CA 1
ATOM 4392 C C . ILE B 1 224 ? -9.898 -9.252 1.882 1 97.34 224 ILE B C 1
ATOM 4394 O O . ILE B 1 224 ? -10.39 -10.358 1.644 1 97.34 224 ILE B O 1
ATOM 4398 N N . CYS B 1 225 ? -9.257 -8.545 1.008 1 96.54 225 CYS B N 1
ATOM 4399 C CA . CYS B 1 225 ? -8.975 -9.104 -0.309 1 96.54 225 CYS B CA 1
ATOM 4400 C C . CYS B 1 225 ? -8.25 -10.439 -0.191 1 96.54 225 CYS B C 1
ATOM 4402 O O . CYS B 1 225 ? -8.568 -11.389 -0.909 1 96.54 225 CYS B O 1
ATOM 4404 N N . PHE B 1 226 ? -7.233 -10.486 0.726 1 96.88 226 PHE B N 1
ATOM 4405 C CA . PHE B 1 226 ? -6.46 -11.704 0.939 1 96.88 226 PHE B CA 1
ATOM 4406 C C . PHE B 1 226 ? -7.37 -12.861 1.333 1 96.88 226 PHE B C 1
ATOM 4408 O O . PHE B 1 226 ? -7.239 -13.968 0.805 1 96.88 226 PHE B O 1
ATOM 4415 N N . GLU B 1 227 ? -8.29 -12.633 2.254 1 97.2 227 GLU B N 1
ATOM 4416 C CA . GLU B 1 227 ? -9.18 -13.691 2.724 1 97.2 227 GLU B CA 1
ATOM 4417 C C . GLU B 1 227 ? -10.217 -14.052 1.665 1 97.2 227 GLU B C 1
ATOM 4419 O O . GLU B 1 227 ? -10.664 -15.199 1.592 1 97.2 227 GLU B O 1
ATOM 4424 N N . GLN B 1 228 ? -10.652 -13.104 0.877 1 96.72 228 GLN B N 1
ATOM 4425 C CA . GLN B 1 228 ? -11.546 -13.406 -0.236 1 96.72 228 GLN B CA 1
ATOM 4426 C C . GLN B 1 228 ? -10.902 -14.392 -1.207 1 96.72 228 GLN B C 1
ATOM 4428 O O . GLN B 1 228 ? -11.576 -15.274 -1.742 1 96.72 228 GLN B O 1
ATOM 4433 N N . ILE B 1 229 ? -9.615 -14.225 -1.422 1 95.23 229 ILE B N 1
ATOM 4434 C CA . ILE B 1 229 ? -8.888 -15.036 -2.393 1 95.23 229 ILE B CA 1
ATOM 4435 C C . ILE B 1 229 ? -8.488 -16.366 -1.759 1 95.23 229 ILE B C 1
ATOM 4437 O O . ILE B 1 229 ? -8.584 -17.418 -2.395 1 95.23 229 ILE B O 1
ATOM 4441 N N . HIS B 1 230 ? -8.097 -16.372 -0.46 1 95.12 230 HIS B N 1
ATOM 4442 C CA . HIS B 1 230 ? -7.434 -17.542 0.105 1 95.12 230 HIS B CA 1
ATOM 4443 C C . HIS B 1 230 ? -8.245 -18.135 1.252 1 95.12 230 HIS B C 1
ATOM 4445 O O . HIS B 1 230 ? -7.955 -19.239 1.718 1 95.12 230 HIS B O 1
ATOM 4451 N N . GLY B 1 231 ? -9.19 -17.341 1.716 1 94.84 231 GLY B N 1
ATOM 4452 C CA . GLY B 1 231 ? -9.94 -17.775 2.884 1 94.84 231 GLY B CA 1
ATOM 4453 C C . GLY B 1 231 ? -11.33 -18.28 2.547 1 94.84 231 GLY B C 1
ATOM 4454 O O . GLY B 1 231 ? -11.548 -18.842 1.472 1 94.84 231 GLY B O 1
ATOM 4455 N N . ASN B 1 232 ? -12.13 -18.353 3.561 1 92.36 232 ASN B N 1
ATOM 4456 C CA . ASN B 1 232 ? -13.533 -18.735 3.441 1 92.36 232 ASN B CA 1
ATOM 4457 C C . ASN B 1 232 ? -14.459 -17.635 3.952 1 92.36 232 ASN B C 1
ATOM 4459 O O . ASN B 1 232 ? -14 -16.549 4.313 1 92.36 232 ASN B O 1
ATOM 4463 N N . SER B 1 233 ? -15.76 -17.879 3.894 1 90.91 233 SER B N 1
ATOM 4464 C CA . SER B 1 233 ? -16.767 -16.882 4.243 1 90.91 233 SER B CA 1
ATOM 4465 C C . SER B 1 233 ? -16.577 -16.381 5.67 1 90.91 233 SER B C 1
ATOM 4467 O O . SER B 1 233 ? -16.733 -15.188 5.941 1 90.91 233 SER B O 1
ATOM 4469 N N . ILE B 1 234 ? -16.139 -17.264 6.536 1 93.08 234 ILE B N 1
ATOM 4470 C CA . ILE B 1 234 ? -15.977 -16.902 7.94 1 93.08 234 ILE B CA 1
ATOM 4471 C C . ILE B 1 234 ? -14.782 -15.964 8.097 1 93.08 234 ILE B C 1
ATOM 4473 O O . ILE B 1 234 ? -14.864 -14.958 8.806 1 93.08 234 ILE B O 1
ATOM 4477 N N . SER B 1 235 ? -13.68 -16.324 7.453 1 94.96 235 SER B N 1
ATOM 4478 C CA . SER B 1 235 ? -12.489 -15.487 7.562 1 94.96 235 SER B CA 1
ATOM 4479 C C . SER B 1 235 ? -12.713 -14.122 6.919 1 94.96 235 SER B C 1
ATOM 4481 O O . SER B 1 235 ? -12.194 -13.111 7.399 1 94.96 235 SER B O 1
ATOM 4483 N N . VAL B 1 236 ? -13.446 -14.007 5.846 1 95.24 236 VAL B N 1
ATOM 4484 C CA . VAL B 1 236 ? -13.79 -12.741 5.207 1 95.24 236 VAL B CA 1
ATOM 4485 C C . VAL B 1 236 ? -14.627 -11.891 6.16 1 95.24 236 VAL B C 1
ATOM 4487 O O . VAL B 1 236 ? -14.358 -10.701 6.339 1 95.24 236 VAL B O 1
ATOM 4490 N N . GLU B 1 237 ? -15.609 -12.518 6.791 1 93.92 237 GLU B N 1
ATOM 4491 C CA . GLU B 1 237 ? -16.465 -11.816 7.742 1 93.92 237 GLU B CA 1
ATOM 4492 C C . GLU B 1 237 ? -15.657 -11.277 8.919 1 93.92 237 GLU B C 1
ATOM 4494 O O . GLU B 1 237 ? -15.906 -10.166 9.392 1 93.92 237 GLU B O 1
ATOM 4499 N N . ASN B 1 238 ? -14.768 -12.074 9.341 1 95.33 238 ASN B N 1
ATOM 4500 C CA . ASN B 1 238 ? -13.91 -11.648 10.442 1 95.33 238 ASN B CA 1
ATOM 4501 C C . ASN B 1 238 ? -13.084 -10.421 10.067 1 95.33 238 ASN B C 1
ATOM 4503 O O . ASN B 1 238 ? -12.884 -9.527 10.891 1 95.33 238 ASN B O 1
ATOM 4507 N N . MET B 1 239 ? -12.618 -10.352 8.807 1 96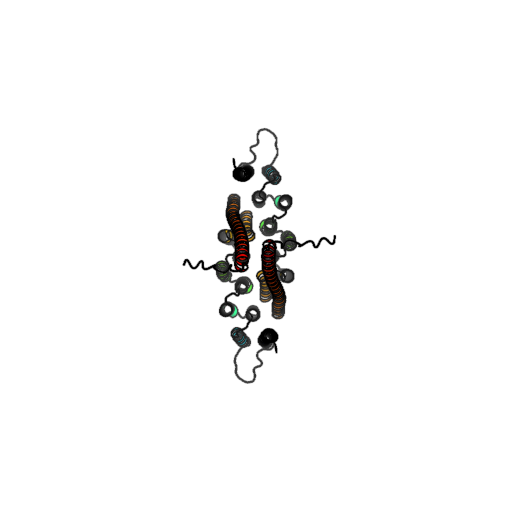.37 239 MET B N 1
ATOM 4508 C CA . MET B 1 239 ? -11.832 -9.213 8.342 1 96.37 239 MET B CA 1
ATOM 4509 C C . MET B 1 239 ? -12.706 -7.972 8.196 1 96.37 239 MET B C 1
ATOM 4511 O O . MET B 1 239 ? -12.255 -6.856 8.457 1 96.37 239 MET B O 1
ATOM 4515 N N . ILE B 1 240 ? -13.939 -8.172 7.811 1 94.93 240 ILE B N 1
ATOM 4516 C CA . ILE B 1 240 ? -14.874 -7.059 7.694 1 94.93 240 ILE B CA 1
ATOM 4517 C C . ILE B 1 240 ? -15.178 -6.492 9.079 1 94.93 240 ILE B C 1
ATOM 4519 O O . ILE B 1 240 ? -15.242 -5.274 9.258 1 94.93 240 ILE B O 1
ATOM 4523 N N . LYS B 1 241 ? -15.314 -7.381 10.019 1 94.05 241 LYS B N 1
ATOM 4524 C CA . LYS B 1 241 ? -15.514 -6.946 11.398 1 94.05 241 LYS B CA 1
ATOM 4525 C C . LYS B 1 241 ? -14.305 -6.17 11.911 1 94.05 241 LYS B C 1
ATOM 4527 O O . LYS B 1 241 ? -14.456 -5.163 12.607 1 94.05 241 LYS B O 1
ATOM 4532 N N . LYS B 1 242 ? -13.207 -6.655 11.579 1 94.63 242 LYS B N 1
ATOM 4533 C CA . LYS B 1 242 ? -11.979 -5.969 11.971 1 94.63 242 LYS B CA 1
ATOM 4534 C C . LYS B 1 242 ? -11.916 -4.568 11.37 1 94.63 242 LYS B C 1
ATOM 4536 O O . LYS B 1 242 ? -11.434 -3.632 12.012 1 94.63 242 LYS B O 1
ATOM 4541 N N . ARG B 1 243 ? -12.258 -4.4 10.123 1 93.92 243 ARG B N 1
ATOM 4542 C CA . ARG B 1 243 ? -12.32 -3.081 9.504 1 93.92 243 ARG B CA 1
ATOM 4543 C C . ARG B 1 243 ? -13.224 -2.144 10.299 1 93.92 243 ARG B C 1
ATOM 4545 O O . ARG B 1 243 ? -12.884 -0.979 10.515 1 93.92 243 ARG B O 1
ATOM 4552 N N . ARG B 1 244 ? -14.321 -2.693 10.734 1 91.93 244 ARG B N 1
ATOM 4553 C CA . ARG B 1 244 ? -15.248 -1.894 11.529 1 91.93 244 ARG B CA 1
ATOM 4554 C C . ARG B 1 244 ? -14.594 -1.422 12.823 1 91.93 244 ARG B C 1
ATOM 4556 O O . ARG B 1 244 ? -14.776 -0.274 13.234 1 91.93 244 ARG B O 1
ATOM 4563 N N . GLU B 1 245 ? -13.918 -2.293 13.402 1 93.2 245 GLU B N 1
ATOM 4564 C CA . GLU B 1 245 ? -13.202 -1.932 14.622 1 93.2 245 GLU B CA 1
ATOM 4565 C C . GLU B 1 245 ? -12.192 -0.818 14.36 1 93.2 245 GLU B C 1
ATOM 4567 O O . GLU B 1 245 ? -12.087 0.129 15.142 1 93.2 245 GLU B O 1
ATOM 4572 N N . VAL B 1 246 ? -11.497 -0.972 13.306 1 92.03 246 VAL B N 1
ATOM 4573 C CA . VAL B 1 246 ? -10.474 0.004 12.947 1 92.03 246 VAL B CA 1
ATOM 4574 C C . VAL B 1 246 ? -11.127 1.35 12.643 1 92.03 246 VAL B C 1
ATOM 4576 O O . VAL B 1 246 ? -10.624 2.398 13.054 1 92.03 246 VAL B O 1
ATOM 4579 N N . ILE B 1 247 ? -12.258 1.347 11.918 1 90.76 247 ILE B N 1
ATOM 4580 C CA . ILE B 1 247 ? -12.991 2.568 11.601 1 90.76 247 ILE B CA 1
ATOM 4581 C C . ILE B 1 247 ? -13.415 3.265 12.891 1 90.76 247 ILE B C 1
ATOM 4583 O O . ILE B 1 247 ? -13.27 4.482 13.023 1 90.76 247 ILE B O 1
ATOM 4587 N N . ASN B 1 248 ? -13.852 2.456 13.797 1 89.94 248 ASN B N 1
ATOM 4588 C CA . ASN B 1 248 ? -14.272 3.017 15.077 1 89.94 248 ASN B CA 1
ATOM 4589 C C . ASN B 1 248 ? -13.108 3.681 15.807 1 89.94 248 ASN B C 1
ATOM 4591 O O . ASN B 1 248 ? -13.274 4.74 16.414 1 89.94 248 ASN B O 1
ATOM 4595 N N . ILE B 1 249 ? -11.987 3.098 15.736 1 90.87 249 ILE B N 1
ATOM 4596 C CA . ILE B 1 249 ? -10.803 3.648 16.388 1 90.87 249 ILE B CA 1
ATOM 4597 C C . ILE B 1 249 ? -10.42 4.971 15.728 1 90.87 249 ILE B C 1
ATOM 4599 O O . ILE B 1 249 ? -10.133 5.954 16.415 1 90.87 249 ILE B O 1
ATOM 4603 N N . ILE B 1 250 ? -10.483 5.026 14.438 1 88.41 250 ILE B N 1
ATOM 4604 C CA . ILE B 1 250 ? -10.097 6.213 13.684 1 88.41 250 ILE B CA 1
ATOM 4605 C C . ILE B 1 250 ? -11.098 7.337 13.944 1 88.41 250 ILE B C 1
ATOM 4607 O O . ILE B 1 250 ? -10.707 8.488 14.155 1 88.41 250 ILE B O 1
ATOM 4611 N N . GLU B 1 251 ? -12.359 7.046 13.927 1 85.58 251 GLU B N 1
ATOM 4612 C CA . GLU B 1 251 ? -13.396 8.05 14.143 1 85.58 251 GLU B CA 1
ATOM 4613 C C . GLU B 1 251 ? -13.326 8.621 15.557 1 85.58 251 GLU B C 1
ATOM 4615 O O . GLU B 1 251 ? -13.523 9.821 15.758 1 85.58 251 GLU B O 1
ATOM 4620 N N . ASN B 1 252 ? -13.079 7.73 16.412 1 86.66 252 ASN B N 1
ATOM 4621 C CA . ASN B 1 252 ? -12.931 8.194 17.787 1 86.66 252 ASN B CA 1
ATOM 4622 C C . ASN B 1 252 ? -11.728 9.12 17.94 1 86.66 252 ASN B C 1
ATOM 4624 O O . ASN B 1 252 ? -11.797 10.121 18.655 1 86.66 252 ASN B O 1
ATOM 4628 N N . LYS B 1 253 ? -10.696 8.799 17.329 1 84.16 253 LYS B N 1
ATOM 4629 C CA . LYS B 1 253 ? -9.51 9.651 17.347 1 84.16 253 LYS B CA 1
ATOM 4630 C C . LYS B 1 253 ? -9.79 10.998 16.687 1 84.16 253 LYS B C 1
ATOM 4632 O O . LYS B 1 253 ? -9.336 12.038 17.169 1 84.16 253 LYS B O 1
ATOM 4637 N N . GLU B 1 254 ? -10.517 10.99 15.582 1 80.28 254 GLU B N 1
ATOM 4638 C CA . GLU B 1 254 ? -10.838 12.21 14.847 1 80.28 254 GLU B CA 1
ATOM 4639 C C . GLU B 1 254 ? -11.809 13.088 15.631 1 80.28 254 GLU B C 1
ATOM 4641 O O . GLU B 1 254 ? -11.667 14.312 15.657 1 80.28 254 GLU B O 1
ATOM 4646 N N . LYS B 1 255 ? -12.749 12.492 16.262 1 81.62 255 LYS B N 1
ATOM 4647 C CA . LYS B 1 255 ? -13.682 13.234 17.105 1 81.62 255 LYS B CA 1
ATOM 4648 C C . LYS B 1 255 ? -12.96 13.895 18.275 1 81.62 255 LYS B C 1
ATOM 4650 O O . LYS B 1 255 ? -13.256 15.039 18.628 1 81.62 255 LYS B O 1
ATOM 4655 N N . LYS B 1 256 ? -12.063 13.205 18.807 1 81.44 256 LYS B N 1
ATOM 4656 C CA . LYS B 1 256 ? -11.282 13.768 19.905 1 81.44 256 LYS B CA 1
ATOM 4657 C C . LYS B 1 256 ? -10.425 14.936 19.427 1 81.44 256 LYS B C 1
ATOM 4659 O O . LYS B 1 256 ? -10.295 15.944 20.125 1 81.44 256 LYS B O 1
ATOM 4664 N N . ALA B 1 257 ? -9.858 14.782 18.361 1 78.53 257 ALA B N 1
ATOM 4665 C CA . ALA B 1 257 ? -9.036 15.851 17.799 1 78.53 257 ALA B CA 1
ATOM 4666 C C . ALA B 1 257 ? -9.882 17.078 17.47 1 78.53 257 ALA B C 1
ATOM 4668 O O . ALA B 1 257 ? -9.455 18.212 17.699 1 78.53 257 ALA B O 1
ATOM 4669 N N . GLN B 1 258 ? -11.098 16.878 16.918 1 79.13 258 GLN B N 1
ATOM 4670 C CA . GLN B 1 258 ? -12.009 17.973 16.599 1 79.13 258 GLN B CA 1
ATOM 4671 C C . GLN B 1 258 ? -12.437 18.717 17.86 1 79.13 258 GLN B C 1
ATOM 4673 O O . GLN B 1 258 ? -12.487 19.949 17.873 1 79.13 258 GLN B O 1
ATOM 4678 N N . LYS B 1 259 ? -12.744 18.056 18.848 1 80.81 259 LYS B N 1
ATOM 4679 C CA . LYS B 1 259 ? -13.132 18.662 20.119 1 80.81 259 LYS B CA 1
ATOM 4680 C C . LYS B 1 259 ? -11.985 19.474 20.713 1 80.81 259 LYS B C 1
ATOM 4682 O O . LYS B 1 259 ? -12.204 20.553 21.27 1 80.81 259 LYS B O 1
ATOM 4687 N N . GLN B 1 260 ? -10.836 18.958 20.586 1 79.55 260 GLN B N 1
ATOM 4688 C CA . GLN B 1 260 ? -9.667 19.668 21.093 1 79.55 260 GLN B CA 1
ATOM 4689 C C . GLN B 1 260 ? -9.419 20.951 20.306 1 79.55 260 GLN B C 1
ATOM 4691 O O . GLN B 1 260 ? -9.056 21.979 20.883 1 79.55 260 GLN B O 1
ATOM 4696 N N . GLU B 1 261 ? -9.607 20.91 19.062 1 75.99 261 GLU B N 1
ATOM 4697 C CA . GLU B 1 261 ? -9.449 22.097 18.227 1 75.99 261 GLU B CA 1
ATOM 4698 C C . GLU B 1 261 ? -10.502 23.15 18.562 1 75.99 261 GLU B C 1
ATOM 4700 O O . GLU B 1 261 ? -10.188 24.338 18.665 1 75.99 261 GLU B O 1
ATOM 4705 N N . GLU B 1 262 ? -11.767 22.812 18.749 1 75.89 262 GLU B N 1
ATOM 4706 C CA . GLU B 1 262 ? -12.842 23.722 19.132 1 75.89 262 GLU B CA 1
ATOM 4707 C C . GLU B 1 262 ? -12.565 24.365 20.488 1 75.89 262 GLU B C 1
ATOM 4709 O O . GLU B 1 262 ? -12.799 25.561 20.673 1 75.89 262 GLU B O 1
ATOM 4714 N N . PHE B 1 263 ? -12.08 23.609 21.322 1 78.95 263 PHE B N 1
ATOM 4715 C CA . PHE B 1 263 ? -11.731 24.116 22.644 1 78.95 263 PHE B CA 1
ATOM 4716 C C . PHE B 1 263 ? -10.628 25.164 22.548 1 78.95 263 PHE B C 1
ATOM 4718 O O . PHE B 1 263 ? -10.7 26.209 23.198 1 78.95 263 PHE B O 1
ATOM 4725 N N . THR B 1 264 ? -9.684 24.769 21.756 1 79.1 264 THR B N 1
ATOM 4726 C CA . THR B 1 264 ? -8.566 25.691 21.59 1 79.1 264 THR B CA 1
ATOM 4727 C C . THR B 1 264 ? -9.027 26.989 20.934 1 79.1 264 THR B C 1
ATOM 4729 O O . THR B 1 264 ? -8.603 28.076 21.331 1 79.1 264 THR B O 1
ATOM 4732 N N . LYS B 1 265 ? -9.875 26.919 19.983 1 74.23 265 LYS B N 1
ATOM 4733 C CA . LYS B 1 265 ? -10.419 28.097 19.312 1 74.23 265 LYS B CA 1
ATOM 4734 C C . LYS B 1 265 ? -11.251 28.942 20.272 1 74.23 265 LYS B C 1
ATOM 4736 O O . LYS B 1 265 ? -11.129 30.168 20.292 1 74.23 265 LYS B O 1
ATOM 4741 N N . LYS B 1 266 ? -12.105 28.349 21.081 1 74.23 266 LYS B N 1
ATOM 4742 C CA . LYS B 1 266 ? -12.904 29.055 22.077 1 74.23 266 LYS B CA 1
ATOM 4743 C C . LYS B 1 266 ? -12.015 29.747 23.106 1 74.23 266 LYS B C 1
ATOM 4745 O O . LYS B 1 266 ? -12.271 30.891 23.487 1 74.23 266 LYS B O 1
ATOM 4750 N N . LYS B 1 267 ? -10.996 29.019 23.48 1 74.81 267 LYS B N 1
ATOM 4751 C CA . LYS B 1 267 ? -10.045 29.588 24.43 1 74.81 267 LYS B CA 1
ATOM 4752 C C . LYS B 1 267 ? -9.378 30.837 23.86 1 74.81 267 LYS B C 1
ATOM 4754 O O . LYS B 1 267 ? -9.292 31.864 24.536 1 74.81 267 LYS B O 1
ATOM 4759 N N . LYS B 1 268 ? -8.99 30.81 22.716 1 73.44 268 LYS B N 1
ATOM 4760 C CA . LYS B 1 268 ? -8.339 31.945 22.068 1 73.44 268 LYS B CA 1
ATOM 4761 C C . LYS B 1 268 ? -9.301 33.12 21.92 1 73.44 268 LYS B C 1
ATOM 4763 O O . LYS B 1 268 ? -8.906 34.277 22.079 1 73.44 268 LYS B O 1
ATOM 4768 N N . LYS B 1 269 ? -10.542 32.869 21.598 1 76.99 269 LYS B N 1
ATOM 4769 C CA . LYS B 1 269 ? -11.562 33.909 21.506 1 76.99 269 LYS B CA 1
ATOM 4770 C C . LYS B 1 269 ? -11.776 34.591 22.854 1 76.99 269 LYS B C 1
ATOM 4772 O O . LYS B 1 269 ? -11.853 35.819 22.929 1 76.99 269 LYS B O 1
ATOM 4777 N N . TYR B 1 270 ? -11.787 33.805 23.841 1 75.63 270 TYR B N 1
ATOM 4778 C CA . TYR B 1 270 ? -11.958 34.345 25.185 1 75.63 270 TYR B CA 1
ATOM 4779 C C . TYR B 1 270 ? -10.758 35.192 25.589 1 75.63 270 TYR B C 1
ATOM 4781 O O . TYR B 1 270 ? -10.917 36.265 26.176 1 75.63 270 TYR B O 1
ATOM 4789 N N . GLU B 1 271 ? -9.659 34.688 25.272 1 73.27 271 GLU B N 1
ATOM 4790 C CA . GLU B 1 271 ? -8.434 35.42 25.581 1 73.27 271 GLU B CA 1
ATOM 4791 C C . GLU B 1 271 ? -8.388 36.755 24.845 1 73.27 271 GLU B C 1
ATOM 4793 O O . GLU B 1 271 ? -8.009 37.776 25.423 1 73.27 271 GLU B O 1
ATOM 4798 N N . LYS B 1 272 ? -8.819 36.801 23.657 1 75.57 272 LYS B N 1
ATOM 4799 C CA . LYS B 1 272 ? -8.87 38.03 22.87 1 75.57 272 LYS B CA 1
ATOM 4800 C C . LYS B 1 272 ? -9.893 39.007 23.442 1 75.57 272 LYS B C 1
ATOM 4802 O O . LYS B 1 272 ? -9.647 40.214 23.492 1 75.57 272 LYS B O 1
ATOM 4807 N N . ASP B 1 273 ? -11.014 38.529 23.894 1 70.75 273 ASP B N 1
ATOM 4808 C CA . ASP B 1 273 ? -12.059 39.36 24.484 1 70.75 273 ASP B CA 1
ATOM 4809 C C . ASP B 1 273 ? -11.605 39.948 25.818 1 70.75 273 ASP B C 1
ATOM 4811 O O . ASP B 1 273 ? -11.847 41.124 26.098 1 70.75 273 ASP B O 1
ATOM 4815 N N . ILE B 1 274 ? -10.863 39.127 26.516 1 72.67 274 ILE B N 1
ATOM 4816 C CA . ILE B 1 274 ? -10.319 39.585 27.79 1 72.67 274 ILE B CA 1
ATOM 4817 C C . ILE B 1 274 ? -9.278 40.675 27.545 1 72.67 274 ILE B C 1
ATOM 4819 O O . ILE B 1 274 ? -9.258 41.691 28.244 1 72.67 274 ILE B O 1
ATOM 4823 N N . LYS B 1 275 ? -8.519 40.53 26.555 1 73.97 275 LYS B N 1
ATOM 4824 C CA . LYS B 1 275 ? -7.517 41.532 26.204 1 73.97 275 LYS B CA 1
ATOM 4825 C C . LYS B 1 275 ? -8.175 42.826 25.733 1 73.97 275 LYS B C 1
ATOM 4827 O O . LYS B 1 275 ? -7.736 43.92 26.096 1 73.97 275 LYS B O 1
ATOM 4832 N N . ARG B 1 276 ? -9.247 42.708 25.023 1 76.64 276 ARG B N 1
ATOM 4833 C CA . ARG B 1 276 ? -9.984 43.871 24.539 1 76.64 276 ARG B CA 1
ATOM 4834 C C . ARG B 1 276 ? -10.596 44.652 25.698 1 76.64 276 ARG B C 1
ATOM 4836 O O . ARG B 1 276 ? -10.538 45.883 25.724 1 76.64 276 ARG B O 1
ATOM 4843 N N . ILE B 1 277 ? -11.084 43.934 26.619 1 70.08 277 ILE B N 1
ATOM 4844 C CA . ILE B 1 277 ? -11.704 44.544 27.79 1 70.08 277 ILE B CA 1
ATOM 4845 C C . ILE B 1 277 ? -10.633 45.197 28.66 1 70.08 277 ILE B C 1
ATOM 4847 O O . ILE B 1 277 ? -10.82 46.31 29.156 1 70.08 277 ILE B O 1
ATOM 4851 N N . ASN B 1 278 ? -9.541 44.53 28.738 1 67.41 278 ASN B N 1
ATOM 4852 C CA . ASN B 1 278 ? -8.417 45.077 29.491 1 67.41 278 ASN B CA 1
ATOM 4853 C C . ASN B 1 278 ? -7.865 46.339 28.836 1 67.41 278 ASN B C 1
ATOM 4855 O O . ASN B 1 278 ? -7.563 47.318 29.521 1 67.41 278 ASN B O 1
ATOM 4859 N N . ASP B 1 279 ? -7.81 46.389 27.576 1 72.7 279 ASP B N 1
ATOM 4860 C CA . ASP B 1 279 ? -7.316 47.541 26.828 1 72.7 279 ASP B CA 1
ATOM 4861 C C . ASP B 1 279 ? -8.275 48.724 26.944 1 72.7 279 ASP B C 1
ATOM 4863 O O . ASP B 1 279 ? -7.843 49.867 27.104 1 72.7 279 ASP B O 1
ATOM 4867 N N . LYS B 1 280 ? -9.525 48.506 26.945 1 67.15 280 LYS B N 1
ATOM 4868 C CA . LYS B 1 280 ? -10.535 49.547 27.112 1 67.15 280 LYS B CA 1
ATOM 4869 C C . LYS B 1 280 ? -10.489 50.137 28.519 1 67.15 280 LYS B C 1
ATOM 4871 O O . LYS B 1 280 ? -10.61 51.351 28.693 1 67.15 280 LYS B O 1
ATOM 4876 N N . THR B 1 281 ? -10.159 49.307 29.503 1 65.27 281 THR B N 1
ATOM 4877 C CA . THR B 1 281 ? -10.085 49.728 30.897 1 65.27 281 THR B CA 1
ATOM 4878 C C . THR B 1 281 ? -8.835 50.568 31.143 1 65.27 281 THR B C 1
ATOM 4880 O O . THR B 1 281 ? -8.892 51.587 31.834 1 65.27 281 THR B O 1
ATOM 4883 N N . LYS B 1 282 ? -7.801 50.29 30.484 1 66.85 282 LYS B N 1
ATOM 4884 C CA . LYS B 1 282 ? -6.558 51.048 30.599 1 66.85 282 LYS B CA 1
ATOM 4885 C C . LYS B 1 282 ? -6.684 52.414 29.93 1 66.85 282 LYS B C 1
ATOM 4887 O O . LYS B 1 282 ? -6.216 53.42 30.467 1 66.85 282 LYS B O 1
ATOM 4892 N N . LYS B 1 283 ? -7.335 52.388 28.841 1 68.25 283 LYS B N 1
ATOM 4893 C CA . LYS B 1 283 ? -7.55 53.65 28.139 1 68.25 283 LYS B CA 1
ATOM 4894 C C . LYS B 1 283 ? -8.479 54.567 28.929 1 68.25 283 LYS B C 1
ATOM 4896 O O . LYS B 1 283 ? -8.232 55.77 29.032 1 68.25 283 LYS B O 1
ATOM 4901 N N . ALA B 1 284 ? -9.42 54.056 29.579 1 68.59 284 ALA B N 1
ATOM 4902 C CA . ALA B 1 284 ? -10.36 54.811 30.403 1 68.59 284 ALA B CA 1
ATOM 4903 C C . ALA B 1 284 ? -9.682 55.342 31.663 1 68.59 284 ALA B C 1
ATOM 4905 O O . ALA B 1 284 ? -9.939 56.472 32.085 1 68.59 284 ALA B O 1
ATOM 4906 N N . THR B 1 285 ? -8.739 54.651 32.242 1 65.35 285 THR B N 1
ATOM 4907 C CA . THR B 1 285 ? -7.984 55.063 33.42 1 65.35 285 THR B CA 1
ATOM 4908 C C . THR B 1 285 ? -6.998 56.174 33.069 1 65.35 285 THR B C 1
ATOM 4910 O O . THR B 1 285 ? -6.849 57.14 33.821 1 65.35 285 THR B O 1
ATOM 4913 N N . ARG B 1 286 ? -6.495 56.185 31.975 1 69.02 286 ARG B N 1
ATOM 4914 C CA . ARG B 1 286 ? -5.562 57.214 31.525 1 69.02 286 ARG B CA 1
ATOM 4915 C C . ARG B 1 286 ? -6.285 58.531 31.265 1 69.02 286 ARG B C 1
ATOM 4917 O O . ARG B 1 286 ? -5.795 59.599 31.638 1 69.02 286 ARG B O 1
ATOM 4924 N N . VAL B 1 287 ? -7.403 58.505 30.762 1 65.65 287 VAL B N 1
ATOM 4925 C CA . VAL B 1 287 ? -8.192 59.698 30.473 1 65.65 287 VAL B CA 1
ATOM 4926 C C . VAL B 1 287 ? -8.651 60.343 31.779 1 65.65 287 VAL B C 1
ATOM 4928 O O . VAL B 1 287 ? -8.618 61.568 31.92 1 65.65 287 VAL B O 1
ATOM 4931 N N . SER B 1 288 ? -8.963 59.578 32.797 1 59.25 288 SER B N 1
ATOM 4932 C CA . SER B 1 288 ? -9.377 60.071 34.106 1 59.25 288 SER B CA 1
ATOM 4933 C C . SER B 1 288 ? -8.213 60.72 34.846 1 59.25 288 SER B C 1
ATOM 4935 O O . SER B 1 288 ? -8.372 61.778 35.459 1 59.25 288 SER B O 1
ATOM 4937 N N . GLU B 1 289 ? -7.117 60.251 34.689 1 63.86 289 GLU B N 1
ATOM 4938 C CA . GLU B 1 289 ? -5.917 60.798 35.314 1 63.86 289 GLU B CA 1
ATOM 4939 C C . GLU B 1 289 ? -5.509 62.118 34.666 1 63.86 289 GLU B C 1
ATOM 4941 O O . GLU B 1 289 ? -5.126 63.064 35.358 1 63.86 289 GLU B O 1
ATOM 4946 N N . ASP B 1 290 ? -5.699 62.291 33.483 1 64.88 290 ASP B N 1
ATOM 4947 C CA . ASP B 1 290 ? -5.382 63.512 32.749 1 64.88 290 ASP B CA 1
ATOM 4948 C C . ASP B 1 290 ? -6.36 64.632 33.099 1 64.88 290 ASP B C 1
ATOM 4950 O O . ASP B 1 290 ? -5.96 65.79 33.241 1 64.88 290 ASP B O 1
ATOM 4954 N N . LYS B 1 291 ? -7.523 64.366 33.43 1 59 291 LYS B N 1
ATOM 4955 C CA . LYS B 1 291 ? -8.526 65.345 33.837 1 59 291 LYS B CA 1
ATOM 4956 C C . LYS B 1 291 ? -8.266 65.842 35.256 1 59 291 LYS B C 1
ATOM 4958 O O . LYS B 1 291 ? -8.452 67.024 35.55 1 59 291 LYS B O 1
ATOM 4963 N N . ILE B 1 292 ? -7.74 65.073 36.018 1 64.91 292 ILE B N 1
ATOM 4964 C CA . ILE B 1 292 ? -7.444 65.439 37.399 1 64.91 292 ILE B CA 1
ATOM 4965 C C . ILE B 1 292 ? -6.203 66.328 37.443 1 64.91 292 ILE B C 1
ATOM 4967 O O . ILE B 1 292 ? -6.146 67.288 38.216 1 64.91 292 ILE B O 1
ATOM 4971 N N . ARG B 1 293 ? -5.327 66.342 36.644 1 64.36 293 ARG B N 1
ATOM 4972 C CA . ARG B 1 293 ? -4.092 67.119 36.614 1 64.36 293 ARG B CA 1
ATOM 4973 C C . ARG B 1 293 ? -4.345 68.529 36.09 1 64.36 293 ARG B C 1
ATOM 4975 O O . ARG B 1 293 ? -3.638 69.47 36.458 1 64.36 293 ARG B O 1
ATOM 4982 N N . SER B 1 294 ? -5.321 68.793 35.389 1 59.64 294 SER B N 1
ATOM 4983 C CA . SER B 1 294 ? -5.628 70.096 34.808 1 59.64 294 SER B CA 1
ATOM 4984 C C . SER B 1 294 ? -6.511 70.922 35.737 1 59.64 294 SER B C 1
ATOM 4986 O O . SER B 1 294 ? -6.824 72.077 35.44 1 59.64 294 SER B O 1
ATOM 4988 N N . VAL B 1 295 ? -7.086 70.496 36.838 1 54.84 295 VAL B N 1
ATOM 4989 C CA . VAL B 1 295 ? -7.86 71.28 37.796 1 54.84 295 VAL B CA 1
ATOM 4990 C C . VAL B 1 295 ? -6.924 72.17 38.611 1 54.84 295 VAL B C 1
ATOM 4992 O O . VAL B 1 295 ? -5.952 71.687 39.197 1 54.84 295 VAL B O 1
ATOM 4995 N N . PRO B 1 296 ? -7.053 73.592 38.463 1 54.88 296 PRO B N 1
ATOM 4996 C CA . PRO B 1 296 ? -6.207 74.507 39.232 1 54.88 296 PRO B CA 1
ATOM 4997 C C . PRO B 1 296 ? -6.256 74.234 40.734 1 54.88 296 PRO B C 1
ATOM 4999 O O . PRO B 1 296 ? -7.294 73.82 41.256 1 54.88 296 PRO B O 1
ATOM 5002 N N . ARG B 1 297 ? -5.184 74.116 41.44 1 49.03 297 ARG B N 1
ATOM 5003 C CA . ARG B 1 297 ? -5.078 73.939 42.885 1 49.03 297 ARG B CA 1
ATOM 5004 C C . ARG B 1 297 ? -5.699 75.118 43.627 1 49.03 297 ARG B C 1
ATOM 5006 O O . ARG B 1 297 ? -5.353 76.273 43.369 1 49.03 297 ARG B O 1
ATOM 5013 N N . ARG B 1 298 ? -6.91 75.189 44.113 1 44.21 298 ARG B N 1
ATOM 5014 C CA . ARG B 1 298 ? -7.386 76.188 45.064 1 44.21 298 ARG B CA 1
ATOM 5015 C C . ARG B 1 298 ? -6.392 76.375 46.206 1 44.21 298 ARG B C 1
ATOM 5017 O O . ARG B 1 298 ? -5.781 75.41 46.668 1 44.21 298 ARG B O 1
ATOM 5024 N N . GLY B 1 299 ? -5.893 77.581 46.317 1 43.44 299 GLY B N 1
ATOM 5025 C CA . GLY B 1 299 ? -5.04 78.025 47.408 1 43.44 299 GLY B CA 1
ATOM 5026 C C . GLY B 1 299 ? -5.571 77.64 48.776 1 43.44 299 GLY B C 1
ATOM 5027 O O . GLY B 1 299 ? -6.774 77.733 49.03 1 43.44 299 GLY B O 1
ATOM 5028 N N . ARG B 1 300 ? -5.057 76.724 49.506 1 39.46 300 ARG B N 1
ATOM 5029 C CA . ARG B 1 300 ? -5.213 76.413 50.923 1 39.46 300 ARG B CA 1
ATOM 5030 C C . ARG B 1 300 ? -5.204 77.684 51.766 1 39.46 300 ARG B C 1
ATOM 5032 O O . ARG B 1 300 ? -4.265 78.48 51.689 1 39.46 300 ARG B O 1
ATOM 5039 N N . ILE B 1 301 ? -6.371 78.387 51.987 1 41.67 301 ILE B N 1
ATOM 5040 C CA . ILE B 1 301 ? -6.472 79.394 53.038 1 41.67 301 ILE B CA 1
ATOM 5041 C C . ILE B 1 301 ? -5.995 78.806 54.364 1 41.67 301 ILE B C 1
ATOM 5043 O O . ILE B 1 301 ? -6.571 77.837 54.863 1 41.67 301 ILE B O 1
ATOM 5047 N N . GLY B 1 302 ? -4.745 78.725 54.587 1 34.33 302 GLY B N 1
ATOM 5048 C CA . GLY B 1 302 ? -4.117 78.451 55.87 1 34.33 302 GLY B CA 1
ATOM 5049 C C . GLY B 1 302 ? -4.603 79.364 56.979 1 34.33 302 GLY B C 1
ATOM 5050 O O . GLY B 1 302 ? -4.494 80.588 56.875 1 34.33 302 GLY B O 1
ATOM 5051 N N . PHE B 1 303 ? -5.772 79.139 57.667 1 39.26 303 PHE B N 1
ATOM 5052 C CA . PHE B 1 303 ? -6.136 79.691 58.966 1 39.26 303 PHE B CA 1
ATOM 5053 C C . PHE B 1 303 ? -5.001 79.514 59.967 1 39.26 303 PHE B C 1
ATOM 5055 O O . PHE B 1 303 ? -4.538 78.395 60.197 1 39.26 303 PHE B O 1
ATOM 5062 N N . SER B 1 304 ? -3.968 80.362 59.886 1 28.52 304 SER B N 1
ATOM 5063 C CA . SER B 1 304 ? -2.968 80.45 60.945 1 28.52 304 SER B CA 1
ATOM 5064 C C . SER B 1 304 ? -3.604 80.843 62.274 1 28.52 304 SER B C 1
ATOM 5066 O O . SER B 1 304 ? -4.244 81.891 62.376 1 28.52 304 SER B O 1
ATOM 5068 N N . LEU B 1 305 ? -4.03 79.958 63.137 1 34.1 305 LEU B N 1
ATOM 5069 C CA . LEU B 1 305 ? -4.26 80.091 64.571 1 34.1 305 LEU B CA 1
ATOM 5070 C C . LEU B 1 305 ? -3.047 80.706 65.262 1 34.1 305 LEU B C 1
ATOM 5072 O O . LEU B 1 305 ? -1.982 80.087 65.321 1 34.1 305 LEU B O 1
ATOM 5076 N N . LYS B 1 306 ? -2.713 81.955 64.784 1 27.1 306 LYS B N 1
ATOM 5077 C CA . LYS B 1 306 ? -2.083 82.662 65.894 1 27.1 306 LYS B CA 1
ATOM 5078 C C . LYS B 1 306 ? -3.127 83.198 66.869 1 27.1 306 LYS B C 1
ATOM 5080 O O . LYS B 1 306 ? -4.16 83.725 66.452 1 27.1 306 LYS B O 1
#

pLDDT: mean 84.16, std 14.84, range [26.55, 97.72]

Radius of gyration: 36.21 Å; Cα contacts (8 Å, |Δi|>4): 444; chains: 2; bounding box: 101×135×92 Å

Solvent-accessible surface area (backbone atoms only — not comparable to full-atom values): 33468 Å² total; per-residue (Å²): 134,60,74,65,59,52,52,55,48,50,55,51,51,52,51,50,50,52,52,51,52,50,50,50,52,50,49,52,51,50,50,52,54,50,50,41,49,46,27,71,75,71,37,68,82,69,58,96,65,82,74,84,67,47,50,68,55,52,40,48,50,49,50,54,52,56,66,69,50,88,65,95,49,69,61,58,55,51,48,52,50,51,50,50,51,30,51,47,46,50,45,35,76,72,64,44,69,66,40,74,68,46,49,60,52,50,52,52,49,50,50,50,49,47,42,71,75,36,74,83,57,79,56,59,64,59,54,52,41,50,29,47,42,25,45,73,71,69,62,37,45,70,62,20,50,56,48,44,53,50,47,42,70,75,48,57,82,38,66,61,55,54,52,46,46,49,47,52,49,50,53,41,37,54,53,57,36,70,76,46,86,50,66,67,59,34,48,50,43,51,51,50,42,51,53,54,45,52,52,50,44,51,49,48,35,64,59,21,40,77,51,57,71,67,54,26,49,48,39,32,46,49,44,29,47,48,21,37,73,72,48,48,73,66,53,26,50,51,35,50,52,48,39,52,53,37,48,50,48,44,51,52,51,49,53,50,51,49,54,51,50,53,50,50,52,53,49,51,52,50,52,51,52,51,49,51,51,50,50,54,52,53,52,52,52,51,43,55,52,55,56,61,68,70,57,76,77,75,75,78,78,74,79,75,83,122,130,59,74,64,56,54,52,51,48,51,53,50,51,52,50,50,50,51,52,52,53,49,50,51,50,49,50,54,50,48,51,52,55,51,51,40,48,46,28,71,74,71,40,68,81,76,58,96,67,84,76,87,70,49,51,67,56,52,38,47,52,52,49,52,53,57,66,69,52,87,65,96,50,70,63,58,56,52,50,53,49,50,50,51,51,30,52,46,44,51,43,34,77,74,65,43,68,66,41,75,66,46,49,60,53,52,52,50,51,51,50,51,50,47,43,69,75,34,73,83,58,81,57,58,64,58,53,53,43,51,28,47,43,25,46,74,71,68,63,39,45,69,63,20,49,56,48,44,51,50,49,41,68,76,52,59,79,39,66,61,54,54,52,47,45,50,48,53,47,50,53,41,37,52,53,58,34,68,78,45,84,49,67,66,60,34,49,51,45,50,51,51,43,51,53,52,45,51,53,50,43,51,50,46,34,64,63,26,39,80,50,57,70,68,55,25,50,49,39,33,46,51,45,29,47,50,20,34,75,73,48,48,74,64,54,28,49,51,34,51,51,49,39,51,53,36,50,50,49,45,51,52,52,50,52,52,50,50,52,51,49,52,49,51,52,52,50,50,51,50,52,51,51,51,49,52,52,51,52,53,52,52,52,53,52,51,40,54,54,56,54,60,69,70,57,80,78,77,78,78,81,74,80,72,87,119

Sequence (612 aa):
MSFNERSEKKESEEKEDIINENLQEEEVYQLLIENMKSIDINGIEQEETISSQTPKEAIYSLFYEGMNIEYSKAEYYFNLTDWYIGYLIQLYKNGDKSIENELPVIISFSIQRISDVFKEESILGLLMKWVDIELQVFKRFNEGIKIIEQVVSIAGFNITNWMKYIEVLRLKGDFEKSIHESNVEKNDIEREVIEKTRKIINRMIHVMKGADRESSMAACDYGICFEQIHGNSISVENMIKKRREVINIIENKEKKAQKQEEFTKKKKKYEKDIKRINDKTKKATRVSEDKIRSVPRRGRIGFSLKMSFNERSEKKESEEKEDIINENLQEEEVYQLLIENMKSIDINGIEQEETISSQTPKEAIYSLFYEGMNIEYSKAEYYFNLTDWYIGYLIQLYKNGDKSIENELPVIISFSIQRISDVFKEESILGLLMKWVDIELQVFKRFNEGIKIIEQVVSIAGFNITNWMKYIEVLRLKGDFEKSIHESNVEKNDIEREVIEKTRKIINRMIHVMKGADRESSMAACDYGICFEQIHGNSISVENMIKKRREVINIIENKEKKAQKQEEFTKKKKKYEKDIKRINDKTKKATRVSEDKIRSVPRRGRIGFSLK

Secondary structure (DSSP, 8-state):
--HHHHHHHHHHHHHHHHHHHHHHHHHHHHHHHHHHHHHHHH-----SS-----HHHHHHHHHHHHHTS--S-HHHHHHHHHHHHHHHHHHHHTT-TTHHHHHHHHHHHHHHHHHHH-TT---HHHHHHHHHIIIIIS--HHHHHHHHHHHHHHSTT-HHHHHHHHHHHHHHHHHHHHT---HHHHHHHHHHHHHHHHHHHHHHHHHHTTS-HHHHHHHHHHHHHHHHHHS-HHHHHHHHHHHHHHHHHHHHHHHHHHHHHHHHHHHHHHHHHHHHHHHHHHHHHHHHHHHHHTS-----------/--HHHHHHHHHHHHHHHHHHHHHHHHHHHHHHHHHHHHHHHH-----SS-----HHHHHHHHHHHHHTS--S-HHHHHHHHHHHHHHHHHHHHTT-TTHHHHHHHHHHHHHHHHHHH-TT---HHHHHHHHHIIIIIS--HHHHHHHHHHHHHHHTT-HHHHHHHHHHHHHHHHHHHHT---HHHHHHHHHHHHHHHHHHHHHHHHHHTTS-HHHHHHHHHHHHHHHHHHS-HHHHHHHHHHHHHHHHHHHHHHHHHHHHHHHHHHHHHHHHHHHHHHHHHHHHHHHHHHHHHTS-----------

Foldseek 3Di:
DDPVVVVVVVVVVVVVVVVVLQVVLVVLLVVLVVVLVCCLVPNDPDDPDPPVDGSLRVNVVSLVVQLPDQDPDLVSLVVSLVVNLVVLLVVVVVPPVVSVVVNVVSLVVSLVSSCVRPVPDDSLVSLVVVLCCCCPRVVPLVVSLVSLVVSCVVCVQDLVSLVVNLVSLVSNLVVQLVVDDDPVSNVVSVVVSLVVSLVSLVVSLVSNLPPDPVSNLVSLVVQLVSCVVVNDPVSNVVSVVSSVVSVVSNVVVVVVVVVVVVVVVVVVVVVVVVVVVVVVVVVVVVVVVVVVVPPPDPPPPPPPPD/DDPVVVVVVVVVVVVVVVVVLQVVLVVLLVVLVVVLVCCLVPNDPDDPDPPPDGSLRVNVVSLVVQLPDQDPDLVSLVVSLVVNLVVLLVVVVVPPVCSVVVNVVSLVVSLVSSCVRPVPDDSLVSLVVVLCCCCPRVVPLVVSLVSLVVSCVVVVADLVSLVVNLVSLVSNLVVQLVVDDDPVSNVVSVVVSLVVSLVSLVVSLVSHLPPDPVSNLVSLVVQLVSCVVVNDPVSNVVSVVSSVVSVVSNVVVVVVVVVVVVVVVVVVVVVVVVVVVVVVVVVVVVVVVVVVVPPDDPDPPPPPPD

InterPro domains:
  IPR011990 Tetratricopeptide-like helical domain superfamily [G3DSA:1.25.40.10] (110-290)

Nearest PDB structures (foldseek):
  8v2d-assembly1_y  TM=2.974E-01  e=2.562E-01  synthetic construct
  3zx6-assembly1_B  TM=1.413E-01  e=5.747E+00  Archaeoglobus fulgidus DSM 4304
  7a0g-assembly1_FFF  TM=1.479E-01  e=6.939E+00  Serratia marcescens
  8v2d-assembly1_y  TM=3.107E-01  e=2.805E-01  synthetic construct
  3zx6-assembly1_B  TM=1.415E-01  e=5.854E+00  Archaeoglobus fulgidus DSM 4304